Protein AF-A0A8J4CSM4-F1 (afdb_monomer_lite)

pLDDT: mean 90.23, std 8.49, range [54.66, 98.62]

Organism: NCBI:txid1737510

Structure (mmCIF, N/CA/C/O backbone):
data_AF-A0A8J4CSM4-F1
#
_entry.id   AF-A0A8J4CSM4-F1
#
loop_
_atom_site.group_PDB
_atom_site.id
_atom_site.type_symbol
_atom_site.label_atom_id
_atom_site.label_alt_id
_atom_site.label_comp_id
_atom_site.label_asym_id
_atom_site.label_entity_id
_atom_site.label_seq_id
_atom_site.pdbx_PDB_ins_code
_atom_site.Cartn_x
_atom_site.Cartn_y
_atom_site.Cartn_z
_atom_site.occupancy
_atom_site.B_iso_or_equiv
_atom_site.auth_seq_id
_atom_site.auth_comp_id
_atom_site.auth_asym_id
_atom_site.auth_atom_id
_atom_site.pdbx_PDB_model_num
ATOM 1 N N . ASP A 1 1 ? -28.891 -5.278 11.941 1.00 89.62 1 ASP A N 1
ATOM 2 C CA . ASP A 1 1 ? -28.512 -6.683 12.160 1.00 89.62 1 ASP A CA 1
ATOM 3 C C . ASP A 1 1 ? -27.134 -7.049 11.597 1.00 89.62 1 ASP A C 1
ATOM 5 O O . ASP A 1 1 ? -26.357 -7.663 12.308 1.00 89.62 1 ASP A O 1
ATOM 9 N N . TYR A 1 2 ? -26.763 -6.593 10.390 1.00 96.12 2 TYR A N 1
ATOM 10 C CA . TYR A 1 2 ? -25.475 -6.921 9.741 1.00 96.12 2 TYR A CA 1
ATOM 11 C C . TYR A 1 2 ? -24.239 -6.990 10.666 1.00 96.12 2 TYR A C 1
ATOM 13 O O . TYR A 1 2 ? -23.541 -7.994 10.667 1.00 96.12 2 TYR A O 1
ATOM 21 N N . VAL A 1 3 ? -23.983 -5.958 11.486 1.00 97.44 3 VAL A N 1
ATOM 22 C CA . VAL A 1 3 ? -22.805 -5.917 12.381 1.00 97.44 3 VAL A CA 1
ATOM 23 C C . VAL A 1 3 ? -22.790 -7.091 13.368 1.00 97.44 3 VAL A C 1
ATOM 25 O O . VAL A 1 3 ? -21.738 -7.678 13.597 1.00 97.44 3 VAL A O 1
ATOM 28 N N . THR A 1 4 ? -23.946 -7.448 13.929 1.00 98.44 4 THR A N 1
ATOM 29 C CA . THR A 1 4 ? -24.086 -8.560 14.877 1.00 98.44 4 THR A CA 1
ATOM 30 C C . THR A 1 4 ? -23.854 -9.898 14.182 1.00 98.44 4 THR A C 1
ATOM 32 O O . THR A 1 4 ? -23.088 -10.723 14.681 1.00 98.44 4 THR A O 1
ATOM 35 N N . GLN A 1 5 ? -24.469 -10.101 13.013 1.00 98.50 5 GLN A N 1
ATOM 36 C CA . GLN A 1 5 ? -24.301 -11.335 12.242 1.00 98.50 5 GLN A CA 1
ATOM 37 C C . GLN A 1 5 ? -22.853 -11.513 11.770 1.00 98.50 5 GLN A C 1
ATOM 39 O O . GLN A 1 5 ? -22.297 -12.599 11.902 1.00 98.50 5 GLN A O 1
ATOM 44 N N . PHE A 1 6 ? -22.207 -10.443 11.300 1.00 98.00 6 PHE A N 1
ATOM 45 C CA . PHE A 1 6 ? -20.806 -10.492 10.887 1.00 98.00 6 PHE A CA 1
ATOM 46 C C . PHE A 1 6 ? -19.873 -10.790 12.068 1.00 98.00 6 PHE A C 1
ATOM 48 O O . PHE A 1 6 ? -19.045 -11.692 11.975 1.00 98.00 6 PHE A O 1
ATOM 55 N N . ALA A 1 7 ? -20.058 -10.122 13.213 1.00 98.38 7 ALA A N 1
ATOM 56 C CA . ALA A 1 7 ? -19.292 -10.420 14.425 1.00 98.38 7 ALA A CA 1
ATOM 57 C C . ALA A 1 7 ? -19.458 -11.884 14.876 1.00 98.38 7 ALA A C 1
ATOM 59 O O . ALA A 1 7 ? -18.495 -12.488 15.348 1.00 98.38 7 ALA A O 1
ATOM 60 N N . THR A 1 8 ? -20.662 -12.448 14.709 1.00 98.50 8 THR A N 1
ATOM 61 C CA . THR A 1 8 ? -20.986 -13.847 15.039 1.00 98.50 8 THR A CA 1
ATOM 62 C C . THR A 1 8 ? -20.264 -14.803 14.098 1.00 98.50 8 THR A C 1
ATOM 64 O O . THR A 1 8 ? -19.563 -15.699 14.557 1.00 98.50 8 THR A O 1
ATOM 67 N N . ALA A 1 9 ? -20.341 -14.558 12.788 1.00 98.25 9 ALA A N 1
ATOM 68 C CA . ALA A 1 9 ? -19.650 -15.367 11.791 1.00 98.25 9 ALA A CA 1
ATOM 69 C C . ALA A 1 9 ? -18.131 -15.389 12.023 1.00 98.25 9 ALA A C 1
ATOM 71 O O . ALA A 1 9 ? -17.518 -16.454 11.964 1.00 98.25 9 ALA A O 1
ATOM 72 N N . VAL A 1 10 ? -17.519 -14.241 12.345 1.00 98.06 10 VAL A N 1
ATOM 73 C CA . VAL A 1 10 ? -16.080 -14.185 12.653 1.00 98.06 10 VAL A CA 1
ATOM 74 C C . VAL A 1 10 ? -15.763 -14.922 13.956 1.00 98.06 10 VAL A C 1
ATOM 76 O O . VAL A 1 10 ? -14.773 -15.640 14.003 1.00 98.06 10 VAL A O 1
ATOM 79 N N . ARG A 1 11 ? -16.594 -14.815 15.001 1.00 97.38 11 ARG A N 1
ATOM 80 C CA . ARG A 1 11 ? -16.394 -15.558 16.261 1.00 97.38 11 ARG A CA 1
ATOM 81 C C . ARG A 1 11 ? -16.368 -17.063 16.046 1.00 97.38 11 ARG A C 1
ATOM 83 O O . ARG A 1 11 ? -15.498 -17.739 16.585 1.00 97.38 11 ARG A O 1
ATOM 90 N N . ASP A 1 12 ? -17.317 -17.559 15.263 1.00 97.31 12 ASP A N 1
ATOM 91 C CA . ASP A 1 12 ? -17.547 -18.994 15.111 1.00 97.31 12 ASP A CA 1
ATOM 92 C C . ASP A 1 12 ? -16.530 -19.654 14.164 1.00 97.31 12 ASP A C 1
ATOM 94 O O . ASP A 1 12 ? -16.362 -20.871 14.193 1.00 97.31 12 ASP A O 1
ATOM 98 N N . THR A 1 13 ? -15.831 -18.864 13.339 1.00 96.69 13 THR A N 1
ATOM 99 C CA . THR A 1 13 ? -14.900 -19.370 12.312 1.00 96.69 13 THR A CA 1
ATOM 100 C C . THR A 1 13 ? -13.440 -18.978 12.529 1.00 96.69 13 THR A C 1
ATOM 102 O O . THR A 1 13 ? -12.544 -19.660 12.023 1.00 96.69 13 THR A O 1
ATOM 105 N N . LEU A 1 14 ? -13.154 -17.904 13.273 1.00 96.56 14 LEU A N 1
ATOM 106 C CA . LEU A 1 14 ? -11.783 -17.457 13.498 1.00 96.56 14 LEU A CA 1
ATOM 107 C C . LEU A 1 14 ? -11.055 -18.419 14.439 1.00 96.56 14 LEU A C 1
ATOM 109 O O . LEU A 1 14 ? -11.497 -18.677 15.560 1.00 96.56 14 LEU A O 1
ATOM 113 N N . ARG A 1 15 ? -9.872 -18.876 14.014 1.00 93.88 15 ARG A N 1
ATOM 114 C CA . ARG A 1 15 ? -8.990 -19.707 14.842 1.00 93.88 15 ARG A CA 1
ATOM 115 C C . ARG A 1 15 ? -8.800 -19.111 16.246 1.00 93.88 15 ARG A C 1
ATOM 117 O O . ARG A 1 15 ? 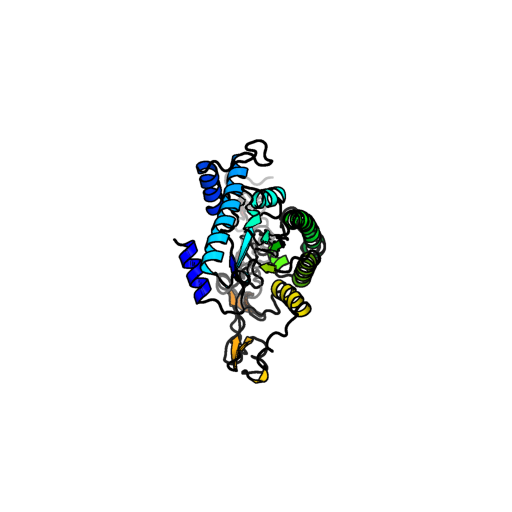-8.611 -17.898 16.355 1.00 93.88 15 ARG A O 1
ATOM 124 N N . PRO A 1 16 ? -8.800 -19.932 17.311 1.00 89.38 16 PRO A N 1
ATOM 125 C CA . PRO A 1 16 ? -8.834 -19.456 18.694 1.00 89.38 16 PRO A CA 1
ATOM 126 C C . PRO A 1 16 ? -7.591 -18.667 19.136 1.00 89.38 16 PRO A C 1
ATOM 128 O O . PRO A 1 16 ? -7.675 -17.894 20.086 1.00 89.38 16 PRO A O 1
ATOM 131 N N . ASP A 1 17 ? -6.464 -18.806 18.438 1.00 87.56 17 ASP A N 1
ATOM 132 C CA . ASP A 1 17 ? -5.206 -18.109 18.724 1.00 87.56 17 ASP A CA 1
ATOM 133 C C . ASP A 1 17 ? -5.103 -16.705 18.097 1.00 87.56 17 ASP A C 1
ATOM 135 O O . ASP A 1 17 ? -4.196 -15.939 18.424 1.00 87.56 17 ASP A O 1
ATOM 139 N N . LEU A 1 18 ? -6.033 -16.333 17.211 1.00 93.44 18 LEU A N 1
ATOM 140 C CA . LEU A 1 18 ? -5.991 -15.059 16.490 1.00 93.44 18 LEU A CA 1
ATOM 141 C C . LEU A 1 18 ? -6.797 -13.959 17.190 1.00 93.44 18 LEU A C 1
ATOM 143 O O . LEU A 1 18 ? -7.810 -14.219 17.840 1.00 93.44 18 LEU A O 1
ATOM 147 N N . ARG A 1 19 ? -6.382 -12.703 17.003 1.00 95.12 19 ARG A N 1
ATOM 148 C CA . ARG A 1 19 ? -7.172 -11.509 17.349 1.00 95.12 19 ARG A CA 1
ATOM 149 C C . ARG A 1 19 ? -7.838 -10.946 16.098 1.00 95.12 19 ARG A C 1
ATOM 151 O O . ARG A 1 19 ? -7.281 -11.061 15.008 1.00 95.12 19 ARG A O 1
ATOM 158 N N . VAL A 1 20 ? -8.985 -10.297 16.263 1.00 96.94 20 VAL A N 1
ATOM 159 C CA . VAL A 1 20 ? -9.675 -9.560 15.201 1.00 96.94 20 VAL A CA 1
ATOM 160 C C . VAL A 1 20 ? -9.507 -8.059 15.412 1.00 96.94 20 VAL A C 1
ATOM 162 O O . VAL A 1 20 ? -9.693 -7.552 16.518 1.00 96.94 20 VAL A O 1
ATOM 165 N N . TYR A 1 21 ? -9.164 -7.354 14.336 1.00 97.06 21 TYR A N 1
ATOM 166 C CA . TYR A 1 21 ? -9.129 -5.897 14.284 1.00 97.06 21 TYR A CA 1
ATOM 167 C C . TYR A 1 21 ? -10.331 -5.420 13.476 1.00 97.06 21 TYR A C 1
ATOM 169 O O . TYR A 1 21 ? -10.528 -5.859 12.345 1.00 97.06 21 TYR A O 1
ATOM 177 N N . VAL A 1 22 ? -11.161 -4.572 14.077 1.00 97.19 22 VAL A N 1
ATOM 178 C CA . VAL A 1 22 ? -12.446 -4.159 13.505 1.00 97.19 22 VAL A CA 1
ATOM 179 C C . VAL A 1 22 ? -12.431 -2.664 13.259 1.00 97.19 22 VAL A C 1
ATOM 181 O O . VAL A 1 22 ? -12.359 -1.873 14.197 1.00 97.19 22 VAL A O 1
ATOM 184 N N . GLU A 1 23 ? -12.563 -2.286 11.998 1.00 94.69 23 GLU A N 1
ATOM 185 C CA . GLU A 1 23 ? -12.737 -0.908 11.563 1.00 94.69 23 GLU A CA 1
ATOM 186 C C . GLU A 1 23 ? -14.157 -0.726 11.013 1.00 94.69 23 GLU A C 1
ATOM 188 O O . GLU A 1 23 ? -14.705 -1.617 10.363 1.00 94.69 23 GLU A O 1
ATOM 193 N N . TYR A 1 24 ? -14.781 0.424 11.284 1.00 94.06 24 TYR A N 1
ATOM 194 C CA . TYR A 1 24 ? -16.124 0.709 10.771 1.00 94.06 24 TYR A CA 1
ATOM 195 C C . TYR A 1 24 ? -16.141 0.901 9.246 1.00 94.06 24 TYR A C 1
ATOM 197 O O . TYR A 1 24 ? -17.059 0.428 8.575 1.00 94.06 24 TYR A O 1
ATOM 205 N N . GLY A 1 25 ? -15.145 1.589 8.693 1.00 90.44 25 GLY A N 1
ATOM 206 C CA . GLY A 1 25 ? -15.022 1.769 7.254 1.00 90.44 25 GLY A CA 1
ATOM 207 C C . GLY A 1 25 ? -13.817 2.612 6.868 1.00 90.44 25 GLY A C 1
ATOM 208 O O . GLY A 1 25 ? -13.332 3.405 7.674 1.00 90.44 25 GLY A O 1
ATOM 209 N N . ASN A 1 26 ? -13.397 2.453 5.612 1.00 87.31 26 ASN A N 1
ATOM 210 C CA . ASN A 1 26 ? -12.240 3.138 5.053 1.00 87.31 26 ASN A CA 1
ATOM 211 C C . ASN A 1 26 ? -12.486 4.646 4.884 1.00 87.31 26 ASN A C 1
ATOM 213 O O . ASN A 1 26 ? -13.540 5.064 4.392 1.00 87.31 26 ASN A O 1
ATOM 217 N N . GLU A 1 27 ? -11.490 5.445 5.262 1.00 89.88 27 GLU A N 1
ATOM 218 C CA . GLU A 1 27 ? -11.375 6.877 4.954 1.00 89.88 27 GLU A CA 1
ATOM 219 C C . GLU A 1 27 ? -12.617 7.743 5.256 1.00 89.88 27 GLU A C 1
ATOM 221 O O . GLU A 1 27 ? -12.921 8.738 4.595 1.00 89.88 27 GLU A O 1
ATOM 226 N N . LEU A 1 28 ? -13.327 7.426 6.343 1.00 95.25 28 LEU A N 1
ATOM 227 C CA . LEU A 1 28 ? -14.500 8.191 6.801 1.00 95.25 28 LEU A CA 1
ATOM 228 C C . LEU A 1 28 ? -14.162 9.607 7.306 1.00 95.25 28 LEU A C 1
ATOM 230 O O . LEU A 1 28 ? -15.053 10.385 7.659 1.00 95.25 28 LEU A O 1
ATOM 234 N N . TRP A 1 29 ? -12.876 9.950 7.363 1.00 91.19 29 TRP A N 1
ATOM 235 C CA . TRP A 1 29 ? -12.366 11.240 7.807 1.00 91.19 29 TRP A CA 1
ATOM 236 C C . TRP A 1 29 ? -12.499 12.352 6.746 1.00 91.19 29 TRP A C 1
ATOM 238 O O . TRP A 1 29 ? -12.381 13.518 7.120 1.00 91.19 29 TRP A O 1
ATOM 248 N N . HIS A 1 30 ? -12.845 12.051 5.483 1.00 92.88 30 HIS A N 1
ATOM 249 C CA . HIS A 1 30 ? -13.175 13.031 4.422 1.00 92.88 30 HIS A CA 1
ATOM 250 C C . HIS A 1 30 ? -14.358 12.579 3.545 1.00 92.88 30 HIS A C 1
ATOM 252 O O . HIS A 1 30 ? -14.843 11.468 3.679 1.00 92.88 30 HIS A O 1
ATOM 258 N N . THR A 1 31 ? -14.849 13.425 2.632 1.00 94.81 31 THR A N 1
ATOM 259 C CA . THR A 1 31 ? -16.007 13.130 1.754 1.00 94.81 31 THR A CA 1
ATOM 260 C C . THR A 1 31 ? -15.654 12.687 0.334 1.00 94.81 31 THR A C 1
ATOM 262 O O . THR A 1 31 ? -16.536 12.637 -0.524 1.00 94.81 31 THR A O 1
ATOM 265 N N . GLY A 1 32 ? -14.392 12.344 0.066 1.00 92.75 32 GLY A N 1
ATOM 266 C CA . GLY A 1 32 ? -13.979 11.845 -1.252 1.00 92.75 32 GLY A CA 1
ATOM 267 C C . GLY A 1 32 ? -14.596 10.483 -1.583 1.00 92.75 32 GLY A C 1
ATOM 268 O O . GLY A 1 32 ? -14.880 10.202 -2.744 1.00 92.75 32 GLY A O 1
ATOM 269 N N . PHE A 1 33 ? -14.904 9.680 -0.559 1.00 91.50 33 PHE A N 1
ATOM 270 C CA . PHE A 1 33 ? -15.527 8.366 -0.708 1.00 91.50 33 PHE A CA 1
ATOM 271 C C . PHE A 1 33 ? -16.999 8.345 -0.261 1.00 91.50 33 PHE A C 1
ATOM 273 O O . PHE A 1 33 ? -17.432 9.168 0.554 1.00 91.50 33 PHE A O 1
ATOM 280 N N . PRO A 1 34 ? -17.810 7.389 -0.767 1.00 94.56 34 PRO A N 1
ATOM 281 C CA . PRO A 1 34 ? -19.201 7.213 -0.342 1.00 94.56 34 PRO A CA 1
ATOM 282 C C . PRO A 1 34 ? -19.375 7.090 1.177 1.00 94.56 34 PRO A C 1
ATOM 284 O O . PRO A 1 34 ? -20.295 7.692 1.729 1.00 94.56 34 PRO A O 1
ATOM 287 N N . GLY A 1 35 ? -18.471 6.376 1.858 1.00 93.56 35 GLY A N 1
ATOM 288 C CA . GLY A 1 35 ? -18.539 6.169 3.305 1.00 93.56 35 GLY A CA 1
ATOM 289 C C . GLY A 1 35 ? -18.484 7.475 4.096 1.00 93.56 35 GLY A C 1
ATOM 290 O O . GLY A 1 35 ? -19.326 7.714 4.959 1.00 93.56 35 GLY A O 1
ATOM 291 N N . GLY A 1 36 ? -17.548 8.366 3.773 1.00 95.81 36 GLY A N 1
ATOM 292 C CA . GLY A 1 36 ? -17.431 9.644 4.469 1.00 95.81 36 GLY A CA 1
ATOM 293 C C . GLY A 1 36 ? -18.563 10.626 4.156 1.00 95.81 36 GLY A C 1
ATOM 294 O O . GLY A 1 36 ? -18.997 11.367 5.041 1.00 95.81 36 GLY A O 1
ATOM 295 N N . ARG A 1 37 ? -19.124 10.584 2.936 1.00 96.50 37 ARG A N 1
ATOM 296 C CA . ARG A 1 37 ? -20.365 11.315 2.599 1.00 96.50 37 ARG A CA 1
ATOM 297 C C . ARG A 1 37 ? -21.542 10.830 3.439 1.00 96.50 37 ARG A C 1
ATOM 299 O O . ARG A 1 37 ? -22.273 11.647 3.994 1.00 96.50 37 ARG A O 1
ATOM 306 N N . TYR A 1 38 ? -21.684 9.514 3.579 1.00 96.88 38 TYR A N 1
ATOM 307 C CA . TYR A 1 38 ? -22.692 8.913 4.447 1.00 96.88 38 TYR A CA 1
ATOM 308 C C . TYR A 1 38 ? -22.481 9.310 5.914 1.00 96.88 38 TYR A C 1
ATOM 310 O O . TYR A 1 38 ? -23.423 9.743 6.572 1.00 96.88 38 TYR A O 1
ATOM 318 N N . ALA A 1 39 ? -21.245 9.240 6.416 1.00 97.62 39 ALA A N 1
ATOM 319 C CA . ALA A 1 39 ? -20.919 9.628 7.785 1.00 97.62 39 ALA A CA 1
ATOM 320 C C . ALA A 1 39 ? -21.278 11.093 8.080 1.00 97.62 39 ALA A C 1
ATOM 322 O O . ALA A 1 39 ? -21.828 11.396 9.135 1.00 97.62 39 ALA A O 1
ATOM 323 N N . GLN A 1 40 ? -21.031 11.994 7.129 1.00 97.50 40 GLN A N 1
ATOM 324 C CA . GLN A 1 40 ? -21.422 13.395 7.250 1.00 97.50 40 GLN A CA 1
ATOM 325 C C . GLN A 1 40 ? -22.942 13.573 7.256 1.00 97.50 40 GLN A C 1
ATOM 327 O O . GLN A 1 40 ? -23.466 14.272 8.120 1.00 97.50 40 GLN A O 1
ATOM 332 N N . ALA A 1 41 ? -23.651 12.925 6.326 1.00 98.00 41 ALA A N 1
ATOM 333 C CA . ALA A 1 41 ? -25.109 12.993 6.259 1.00 98.00 41 ALA A CA 1
ATOM 334 C C . ALA A 1 41 ? -25.754 12.505 7.565 1.00 98.00 41 ALA A C 1
ATOM 336 O O . ALA A 1 41 ? -26.631 13.175 8.109 1.00 98.00 41 ALA A O 1
ATOM 337 N N . MET A 1 42 ? -25.267 11.389 8.111 1.00 98.19 42 MET A N 1
ATOM 338 C CA . MET A 1 42 ? -25.749 10.859 9.385 1.00 98.19 42 MET A CA 1
ATOM 339 C C . MET A 1 42 ? -25.384 11.754 10.567 1.00 98.19 42 MET A C 1
ATOM 341 O O . MET A 1 42 ? -26.227 11.985 11.429 1.00 98.19 42 MET A O 1
ATOM 345 N N . GLY A 1 43 ? -24.165 12.297 10.602 1.00 97.88 43 GLY A N 1
ATOM 346 C CA . GLY A 1 43 ? -23.750 13.237 11.641 1.00 97.88 43 GLY A CA 1
ATOM 347 C C . GLY A 1 43 ? -24.637 14.474 11.708 1.00 97.88 43 GLY A C 1
ATOM 348 O O . GLY A 1 43 ? -25.043 14.874 12.796 1.00 97.88 43 GLY A O 1
ATOM 349 N N . LEU A 1 44 ? -24.991 15.039 10.552 1.00 97.38 44 LEU A N 1
ATOM 350 C CA . LEU A 1 44 ? -25.904 16.178 10.463 1.00 97.38 44 LEU A CA 1
ATOM 351 C C . LEU A 1 44 ? -27.335 15.794 10.860 1.00 97.38 44 LEU A C 1
ATOM 353 O O . LEU A 1 44 ? -27.947 16.487 11.666 1.00 97.38 44 LEU A O 1
ATOM 357 N N . ALA A 1 45 ? -27.850 14.667 10.357 1.00 97.88 45 ALA A N 1
ATOM 358 C CA . ALA A 1 45 ? -29.195 14.185 10.688 1.00 97.88 45 ALA A CA 1
ATOM 359 C C . ALA A 1 45 ? -29.370 13.883 12.187 1.00 97.88 45 ALA A C 1
ATOM 361 O O . ALA A 1 45 ? -30.465 14.010 12.727 1.00 97.88 45 ALA A O 1
ATOM 362 N N . MET A 1 46 ? -28.286 13.494 12.860 1.00 97.12 46 MET A N 1
ATOM 363 C CA . MET A 1 46 ? -28.250 13.202 14.293 1.00 97.12 46 MET A CA 1
ATOM 364 C C . MET A 1 46 ? -27.803 14.402 15.147 1.00 97.12 46 MET A C 1
ATOM 366 O O . MET A 1 46 ? -27.676 14.256 16.361 1.00 97.12 46 MET A O 1
ATOM 370 N N . ASN A 1 47 ? -27.559 15.567 14.535 1.00 95.31 47 ASN A N 1
ATOM 371 C CA . ASN A 1 47 ? -27.084 16.786 15.195 1.00 95.31 47 ASN A CA 1
ATOM 372 C C . ASN A 1 47 ? -25.812 16.576 16.050 1.00 95.31 47 ASN A C 1
ATOM 374 O O . ASN A 1 47 ? -25.713 17.044 17.185 1.00 95.31 47 ASN A O 1
ATOM 378 N N . LEU A 1 48 ? -24.838 15.827 15.523 1.00 95.12 48 LEU A N 1
ATOM 379 C CA . LEU A 1 48 ? -23.627 15.418 16.245 1.00 95.12 48 LEU A CA 1
ATOM 380 C C . LEU A 1 48 ? -22.509 16.468 16.182 1.00 95.12 48 LEU A C 1
ATOM 382 O O . LEU A 1 48 ? -21.400 16.167 15.757 1.00 95.12 48 LEU A O 1
ATOM 386 N N . THR A 1 49 ? -22.778 17.691 16.626 1.00 93.31 49 THR A N 1
ATOM 387 C CA . THR A 1 49 ? -21.767 18.757 16.755 1.00 93.31 49 THR A CA 1
ATOM 388 C C . THR A 1 49 ? -21.595 19.155 18.215 1.00 93.31 49 THR A C 1
ATOM 390 O O . THR A 1 49 ? -22.588 19.365 18.909 1.00 93.31 49 THR A O 1
ATOM 393 N N . GLU A 1 50 ? -20.355 19.293 18.684 1.00 92.12 50 GLU A N 1
ATOM 394 C CA . GLU A 1 50 ? -20.054 19.734 20.056 1.00 92.12 50 GLU A CA 1
ATOM 395 C C . GLU A 1 50 ? -19.662 21.215 20.089 1.00 92.12 50 GLU A C 1
ATOM 397 O O . GLU A 1 50 ? -20.120 21.965 20.949 1.00 92.12 50 GLU A O 1
ATOM 402 N N . GLN A 1 51 ? -18.821 21.649 19.148 1.00 91.38 51 GLN A N 1
ATOM 403 C CA . GLN A 1 51 ? -18.328 23.027 19.042 1.00 91.38 51 GLN A CA 1
ATOM 404 C C . GLN A 1 51 ? -18.917 23.766 17.830 1.00 91.38 51 GLN A C 1
ATOM 406 O O . GLN A 1 51 ? -18.851 24.998 17.770 1.00 91.38 51 GLN A O 1
ATOM 411 N N . GLY A 1 52 ? -19.500 23.038 16.877 1.00 90.69 52 GLY A N 1
ATOM 412 C CA . GLY A 1 52 ? -20.092 23.579 15.661 1.00 90.69 52 GLY A CA 1
ATOM 413 C C . GLY A 1 52 ? -19.057 24.321 14.817 1.00 90.69 52 GLY A C 1
ATOM 414 O O . GLY A 1 52 ? -17.927 23.866 14.640 1.00 90.69 52 GLY A O 1
ATOM 415 N N . ASP A 1 53 ? -19.425 25.506 14.333 1.00 92.19 53 ASP A N 1
ATOM 416 C CA . ASP A 1 53 ? -18.565 26.331 13.472 1.00 92.19 53 ASP A CA 1
ATOM 417 C C . ASP A 1 53 ? -17.307 26.869 14.162 1.00 92.19 53 ASP A C 1
ATOM 419 O O . ASP A 1 53 ? -16.410 27.383 13.499 1.00 92.19 53 ASP A O 1
ATOM 423 N N . LYS A 1 54 ? -17.201 26.722 15.488 1.00 89.25 54 LYS A N 1
ATOM 424 C CA . LYS A 1 54 ? -15.983 27.069 16.232 1.00 89.25 54 LYS A CA 1
ATOM 425 C C . LYS A 1 54 ? -14.896 26.002 16.114 1.00 89.25 54 LYS A C 1
ATOM 427 O O . LYS A 1 54 ? -13.747 26.278 16.451 1.00 89.25 54 LYS A O 1
ATOM 432 N N . TRP A 1 55 ? -15.238 24.788 15.680 1.00 92.88 55 TRP A N 1
ATOM 433 C CA . TRP A 1 55 ? -14.246 23.739 15.477 1.00 92.88 55 TRP A CA 1
ATOM 434 C C . TRP A 1 55 ? -13.417 24.008 14.214 1.00 92.88 55 TRP A C 1
ATOM 436 O O . TRP A 1 55 ? -13.930 24.519 13.224 1.00 92.88 55 TRP A O 1
ATOM 446 N N . TYR A 1 56 ? -12.144 23.602 14.220 1.00 82.56 56 TYR A N 1
ATOM 447 C CA . TYR A 1 56 ? -11.144 23.861 13.168 1.00 82.56 56 TYR A CA 1
ATOM 448 C C . TYR A 1 56 ? -11.574 23.483 11.729 1.00 82.56 56 TYR A C 1
ATOM 450 O O . TYR A 1 56 ? -11.038 24.028 10.771 1.00 82.56 56 TYR A O 1
ATOM 458 N N . GLY A 1 57 ? -12.553 22.590 11.554 1.00 83.88 57 GLY A N 1
ATOM 459 C CA . GLY A 1 57 ? -13.127 22.230 10.250 1.00 83.88 57 GLY A CA 1
ATOM 460 C C . GLY A 1 57 ? -14.594 22.632 10.045 1.00 83.88 57 GLY A C 1
ATOM 461 O O . GLY A 1 57 ? -15.197 22.193 9.069 1.00 83.88 57 GLY A O 1
ATOM 462 N N . GLY A 1 58 ? -15.191 23.420 10.938 1.00 93.81 58 GLY A N 1
ATOM 463 C CA . GLY A 1 58 ? -16.603 23.809 10.890 1.00 93.81 58 GLY A CA 1
ATOM 464 C C . GLY A 1 58 ? -17.581 22.699 11.297 1.00 93.81 58 GLY A C 1
ATOM 465 O O . GLY A 1 58 ? -17.210 21.522 11.408 1.00 93.81 58 GLY A O 1
ATOM 466 N N . ALA A 1 59 ? -18.853 23.068 11.487 1.00 93.88 59 ALA A N 1
ATOM 467 C CA . ALA A 1 59 ? -19.885 22.176 12.025 1.00 93.88 59 ALA A CA 1
ATOM 468 C C . ALA A 1 59 ? -20.064 20.897 11.193 1.00 93.88 59 ALA A C 1
ATOM 470 O O . ALA A 1 59 ? -20.193 19.799 11.727 1.00 93.88 59 ALA A O 1
ATOM 471 N N . THR A 1 60 ? -20.005 21.020 9.869 1.00 95.75 60 THR A N 1
ATOM 472 C CA . THR A 1 60 ? -20.209 19.904 8.943 1.00 95.75 60 THR A CA 1
ATOM 473 C C . THR A 1 60 ? -19.127 18.825 9.049 1.00 95.75 60 THR A C 1
ATOM 475 O O . THR A 1 60 ? -19.436 17.630 9.042 1.00 95.75 60 THR A O 1
ATOM 478 N N . ASN A 1 61 ? -17.854 19.218 9.156 1.00 95.19 61 ASN A N 1
ATOM 479 C CA . ASN A 1 61 ? -16.773 18.248 9.335 1.00 95.19 61 ASN A CA 1
ATOM 480 C C . ASN A 1 61 ? -16.778 17.680 10.758 1.00 95.19 61 ASN A C 1
ATOM 482 O O . ASN A 1 61 ? -16.538 16.484 10.922 1.00 95.19 61 ASN A O 1
ATOM 486 N N . GLU A 1 62 ? -17.097 18.499 11.768 1.00 96.75 62 GLU A N 1
ATOM 487 C CA . GLU A 1 62 ? -17.242 18.015 13.143 1.00 96.75 62 GLU A CA 1
ATOM 488 C C . GLU A 1 62 ? -18.331 16.936 13.230 1.00 96.75 62 GLU A C 1
ATOM 490 O O . GLU A 1 62 ? -18.070 15.855 13.755 1.00 96.75 62 GLU A O 1
ATOM 495 N N . ALA A 1 63 ? -19.495 17.174 12.615 1.00 97.81 63 ALA A N 1
ATOM 496 C CA . ALA A 1 63 ? -20.599 16.221 12.549 1.00 97.81 63 ALA A CA 1
ATOM 497 C C . ALA A 1 63 ? -20.181 14.870 11.958 1.00 97.81 63 ALA A C 1
ATOM 499 O O . ALA A 1 63 ? -20.494 13.818 12.523 1.00 97.81 63 ALA A O 1
ATOM 500 N N . ARG A 1 64 ? -19.424 14.885 10.850 1.00 97.50 64 ARG A N 1
ATOM 501 C CA . ARG A 1 64 ? -18.880 13.667 10.229 1.00 97.50 64 ARG A CA 1
ATOM 502 C C . ARG A 1 64 ? -17.980 12.901 11.196 1.00 97.50 64 ARG A C 1
ATOM 504 O O . ARG A 1 64 ? -18.167 11.701 11.382 1.00 97.50 64 ARG A O 1
ATOM 511 N N . LEU A 1 65 ? -17.001 13.575 11.797 1.00 97.62 65 LEU A N 1
ATOM 512 C CA . LEU A 1 65 ? -16.030 12.927 12.682 1.00 97.62 65 LEU A CA 1
ATOM 513 C C . LEU A 1 65 ? -16.690 12.420 13.969 1.00 97.62 65 LEU A C 1
ATOM 515 O O . LEU A 1 65 ? -16.409 11.300 14.393 1.00 97.62 65 LEU A O 1
ATOM 519 N N . CYS A 1 66 ? -17.616 13.185 14.548 1.00 97.81 66 CYS A N 1
ATOM 520 C CA . CYS A 1 66 ? -18.374 12.749 15.713 1.00 97.81 66 CYS A CA 1
ATOM 521 C C . CYS A 1 66 ? -19.248 11.534 15.411 1.00 97.81 66 CYS A C 1
ATOM 523 O O . CYS A 1 66 ? -19.260 10.589 16.204 1.00 97.81 66 CYS A O 1
ATOM 525 N N . PHE A 1 67 ? -19.928 11.506 14.260 1.00 98.31 67 PHE A N 1
ATOM 526 C CA . PHE A 1 67 ? -20.658 10.316 13.833 1.00 98.31 67 PHE A CA 1
ATOM 527 C C . PHE A 1 67 ? -19.729 9.112 13.697 1.00 98.31 67 PHE A C 1
ATOM 529 O O . PHE A 1 67 ? -20.022 8.059 14.259 1.00 98.31 67 PHE A O 1
ATOM 536 N N . THR A 1 68 ? -18.601 9.260 13.000 1.00 98.12 68 THR A N 1
ATOM 537 C CA . THR A 1 68 ? -17.636 8.171 12.808 1.00 98.12 68 THR A CA 1
ATOM 538 C C . THR A 1 68 ? -17.136 7.629 14.147 1.00 98.12 68 THR A C 1
ATOM 540 O O . THR A 1 68 ? -17.226 6.425 14.382 1.00 98.12 68 THR A O 1
ATOM 543 N N . GLY A 1 69 ? -16.694 8.496 15.063 1.00 98.12 69 GLY A N 1
ATOM 544 C CA . GLY A 1 69 ? -16.229 8.094 16.393 1.00 98.12 69 GLY A CA 1
ATOM 545 C C . GLY A 1 69 ? -17.305 7.366 17.203 1.00 98.12 69 GLY A C 1
ATOM 546 O O . GLY A 1 69 ? -17.092 6.246 17.679 1.00 98.12 69 GLY A O 1
ATOM 547 N N . GLN A 1 70 ? -18.500 7.952 17.312 1.00 98.25 70 GLN A N 1
ATOM 548 C CA . GLN A 1 70 ? -19.606 7.352 18.065 1.00 98.25 70 GLN A CA 1
ATOM 549 C C . GLN A 1 70 ? -20.114 6.052 17.426 1.00 98.25 70 GLN A C 1
ATOM 551 O O . GLN A 1 70 ? -20.479 5.108 18.136 1.00 98.25 70 GLN A O 1
ATOM 556 N N . ARG A 1 71 ? -20.108 5.955 16.093 1.00 97.69 71 ARG A N 1
ATOM 557 C CA . ARG A 1 71 ? -20.509 4.741 15.380 1.00 97.69 71 ARG A CA 1
ATOM 558 C C . ARG A 1 71 ? -19.500 3.616 15.586 1.00 97.69 71 ARG A C 1
ATOM 560 O O . ARG A 1 71 ? -19.930 2.499 15.876 1.00 97.69 71 ARG A O 1
ATOM 567 N N . THR A 1 72 ? -18.202 3.902 15.535 1.00 98.31 72 THR A N 1
ATOM 568 C CA . THR A 1 72 ? -17.146 2.936 15.877 1.00 98.31 72 THR A CA 1
ATOM 569 C C . THR A 1 72 ? -17.271 2.471 17.331 1.00 98.31 72 THR A C 1
ATOM 571 O O . THR A 1 72 ? -17.248 1.270 17.599 1.00 98.31 72 THR A O 1
ATOM 574 N N . ALA A 1 73 ? -17.523 3.385 18.274 1.00 98.44 73 ALA A N 1
ATOM 575 C CA . ALA A 1 73 ? -17.778 3.042 19.676 1.00 98.44 73 ALA A CA 1
ATOM 576 C C . ALA A 1 73 ? -19.013 2.137 19.860 1.00 98.44 73 ALA A C 1
ATOM 578 O O . ALA A 1 73 ? -18.992 1.205 20.664 1.00 98.44 73 ALA A O 1
ATOM 579 N N . ASN A 1 74 ? -20.090 2.377 19.107 1.00 98.06 74 ASN A N 1
ATOM 580 C CA . ASN A 1 74 ? -21.275 1.516 19.106 1.00 98.06 74 ASN A CA 1
ATOM 581 C C . ASN A 1 74 ? -20.968 0.117 18.538 1.00 98.06 74 ASN A C 1
ATOM 583 O O . ASN A 1 74 ? -21.354 -0.891 19.124 1.00 98.06 74 ASN A O 1
ATOM 587 N N . ILE A 1 75 ? -20.218 0.041 17.435 1.00 98.38 75 ILE A N 1
ATOM 588 C CA . ILE A 1 75 ? -19.777 -1.231 16.844 1.00 98.38 75 ILE A CA 1
ATOM 589 C C . ILE A 1 75 ? -18.924 -2.024 17.836 1.00 98.38 75 ILE A C 1
ATOM 591 O O . ILE A 1 75 ? -19.157 -3.219 17.997 1.00 98.38 75 ILE A O 1
ATOM 595 N N . SER A 1 76 ? -18.027 -1.366 18.573 1.00 98.50 76 SER A N 1
ATOM 596 C CA . SER A 1 76 ? -17.256 -2.010 19.642 1.00 98.50 76 SER A CA 1
ATOM 597 C C . SER A 1 76 ? -18.138 -2.681 20.691 1.00 98.50 76 SER A C 1
ATOM 599 O O . SER A 1 76 ? -17.911 -3.839 21.036 1.00 98.50 76 SER A O 1
ATOM 601 N N . LYS A 1 77 ? -19.204 -2.010 21.146 1.00 98.38 77 LYS A N 1
ATOM 602 C CA . LYS A 1 77 ? -20.155 -2.601 22.103 1.00 98.38 77 LYS A CA 1
ATOM 603 C C . LYS A 1 77 ? -20.827 -3.852 21.540 1.00 98.38 77 LYS A C 1
ATOM 605 O O . LYS A 1 77 ? -20.917 -4.852 22.244 1.00 98.38 77 LYS A O 1
ATOM 610 N N . ILE A 1 78 ? -21.266 -3.805 20.280 1.00 98.56 78 ILE A N 1
ATOM 611 C CA . ILE A 1 78 ? -21.912 -4.944 19.609 1.00 98.56 78 ILE A CA 1
ATOM 612 C C . ILE A 1 78 ? -20.940 -6.122 19.505 1.00 98.56 78 ILE A C 1
ATOM 614 O O . ILE A 1 78 ? -21.274 -7.231 19.917 1.00 98.56 78 ILE A O 1
ATOM 618 N N . TRP A 1 79 ? -19.725 -5.886 19.006 1.00 98.50 79 TRP A N 1
ATOM 619 C CA . TRP A 1 79 ? -18.723 -6.939 18.858 1.00 98.50 79 TRP A CA 1
ATOM 620 C C . TRP A 1 79 ? -18.329 -7.551 20.201 1.00 98.50 79 TRP A C 1
ATOM 622 O O . TRP A 1 79 ? -18.321 -8.772 20.330 1.00 98.50 79 TRP A O 1
ATOM 632 N N . LYS A 1 80 ? -18.078 -6.729 21.226 1.00 98.38 80 LYS A N 1
ATOM 633 C CA . LYS A 1 80 ? -17.728 -7.218 22.568 1.00 98.38 80 LYS A CA 1
ATOM 634 C C . LYS A 1 80 ? -18.878 -7.973 23.241 1.00 98.38 80 LYS A C 1
ATOM 636 O O . LYS A 1 80 ? -18.613 -8.881 24.018 1.00 98.38 80 LYS A O 1
ATOM 641 N N . ALA A 1 81 ? -20.135 -7.653 22.926 1.00 98.44 81 ALA A N 1
ATOM 642 C CA . ALA A 1 81 ? -21.285 -8.429 23.392 1.00 98.44 81 ALA A CA 1
ATOM 643 C C . ALA A 1 81 ? -21.369 -9.806 22.711 1.00 98.44 81 ALA A C 1
ATOM 645 O O . ALA A 1 81 ? -21.592 -10.810 23.382 1.00 98.44 81 ALA A O 1
ATOM 646 N N . VAL A 1 82 ? -21.148 -9.874 21.394 1.00 98.50 82 VAL A N 1
ATOM 647 C CA . VAL A 1 82 ? -21.134 -11.144 20.640 1.00 98.50 82 VAL A CA 1
ATOM 648 C C . VAL A 1 82 ? -19.978 -12.052 21.079 1.00 98.50 82 VAL A C 1
ATOM 650 O O . VAL A 1 82 ? -20.136 -13.273 21.131 1.00 98.50 82 VAL A O 1
ATOM 653 N N . TRP A 1 83 ? -18.838 -11.451 21.423 1.00 98.06 83 TRP A N 1
ATOM 654 C CA . TRP A 1 83 ? -17.613 -12.109 21.886 1.00 98.06 83 TRP A CA 1
ATOM 655 C C . TRP A 1 83 ? -17.490 -12.142 23.416 1.00 98.06 83 TRP A C 1
ATOM 657 O O . TRP A 1 83 ? -16.380 -12.129 23.953 1.00 98.06 83 TRP A O 1
ATOM 667 N N . ALA A 1 84 ? -18.610 -12.157 24.142 1.00 97.00 84 ALA A N 1
ATOM 668 C CA . ALA A 1 84 ? -18.584 -12.274 25.596 1.00 97.00 84 ALA A CA 1
ATOM 669 C C . ALA A 1 84 ? -17.753 -13.501 26.029 1.00 97.00 84 ALA A C 1
ATOM 671 O O . ALA A 1 84 ? -17.925 -14.594 25.498 1.00 97.00 84 ALA A O 1
ATOM 672 N N . GLY A 1 85 ? -16.823 -13.298 26.969 1.00 95.31 85 GLY A N 1
ATOM 673 C CA . GLY A 1 85 ? -15.845 -14.309 27.398 1.00 95.31 85 GLY A CA 1
ATOM 674 C C . GLY A 1 85 ? -14.518 -14.311 26.623 1.00 95.31 85 GLY A C 1
ATOM 675 O O . GLY A 1 85 ? -13.565 -14.919 27.095 1.00 95.31 85 GLY A O 1
ATOM 676 N N . HIS A 1 86 ? -14.439 -13.597 25.494 1.00 96.25 86 HIS A N 1
ATOM 677 C CA . HIS A 1 86 ? -13.249 -13.487 24.637 1.00 96.25 86 HIS A CA 1
ATOM 678 C C . HIS A 1 86 ? -13.021 -12.049 24.134 1.00 96.25 86 HIS A C 1
ATOM 680 O O . HIS A 1 86 ? -12.566 -11.817 23.008 1.00 96.25 86 HIS A O 1
ATOM 686 N N . THR A 1 87 ? -13.403 -11.047 24.930 1.00 97.25 87 THR A N 1
ATOM 687 C CA . THR A 1 87 ? -13.374 -9.637 24.512 1.00 97.25 87 THR A CA 1
ATOM 688 C C . THR A 1 87 ? -11.958 -9.105 24.309 1.00 97.25 87 THR A C 1
ATOM 690 O O . THR A 1 87 ? -11.768 -8.178 23.525 1.00 97.25 87 THR A O 1
ATOM 693 N N . GLU A 1 88 ? -10.953 -9.719 24.932 1.00 96.25 88 GLU A N 1
ATOM 694 C CA . GLU A 1 88 ? -9.527 -9.436 24.746 1.00 96.25 88 GLU A CA 1
ATOM 695 C C . GLU A 1 88 ? -9.023 -9.731 23.325 1.00 96.25 88 GLU A C 1
ATOM 697 O O . GLU A 1 88 ? -7.959 -9.249 22.925 1.00 96.25 88 GLU A O 1
ATOM 702 N N . ARG A 1 89 ? -9.779 -10.519 22.550 1.00 97.00 89 ARG A N 1
ATOM 703 C CA . ARG A 1 89 ? -9.463 -10.845 21.154 1.00 97.00 89 ARG A CA 1
ATOM 704 C C . ARG A 1 89 ? -10.044 -9.849 20.156 1.00 97.00 89 ARG A C 1
ATOM 706 O O . ARG A 1 89 ? -9.658 -9.900 18.991 1.00 97.00 89 ARG A O 1
ATOM 713 N N . VAL A 1 90 ? -10.932 -8.952 20.588 1.00 98.25 90 VAL A N 1
ATOM 714 C CA . VAL A 1 90 ? -11.612 -7.975 19.729 1.00 98.25 90 VAL A CA 1
ATOM 715 C C . VAL A 1 90 ? -11.002 -6.596 19.927 1.00 98.25 90 VAL A C 1
ATOM 717 O O . VAL A 1 90 ? -11.206 -5.965 20.963 1.00 98.25 90 VAL A O 1
ATOM 720 N N . ILE A 1 91 ? -10.288 -6.111 18.914 1.00 98.06 91 ILE A N 1
ATOM 721 C CA . ILE A 1 91 ? -9.633 -4.803 18.926 1.00 98.06 91 ILE A CA 1
ATOM 722 C C . ILE A 1 91 ? -10.372 -3.877 17.964 1.00 98.06 91 ILE A C 1
ATOM 724 O O . ILE A 1 91 ? -10.247 -4.013 16.747 1.00 98.06 91 ILE A O 1
ATOM 728 N N . VAL A 1 92 ? -11.155 -2.931 18.481 1.00 98.31 92 VAL A N 1
ATOM 729 C CA . VAL A 1 92 ? -11.877 -1.981 17.622 1.00 98.31 92 VAL A CA 1
ATOM 730 C C . VAL A 1 92 ? -11.051 -0.724 17.389 1.00 98.31 92 VAL A C 1
ATOM 732 O O . VAL A 1 92 ? -10.610 -0.059 18.330 1.00 98.31 92 VAL A O 1
ATOM 735 N N . VAL A 1 93 ? -10.863 -0.396 16.116 1.00 97.56 93 VAL A N 1
ATOM 736 C CA . VAL A 1 93 ? -9.958 0.643 15.631 1.00 97.56 93 VAL A CA 1
ATOM 737 C C . VAL A 1 93 ? -10.768 1.781 15.019 1.00 97.56 93 VAL A C 1
ATOM 739 O O . VAL A 1 93 ? -11.724 1.553 14.276 1.00 97.56 93 VAL A O 1
ATOM 742 N N . VAL A 1 94 ? -10.386 3.021 15.327 1.00 97.56 94 VAL A N 1
ATOM 743 C CA . VAL A 1 94 ? -10.843 4.195 14.575 1.00 97.56 94 VAL A CA 1
ATOM 744 C C . VAL A 1 94 ? -9.702 4.723 13.718 1.00 97.56 94 VAL A C 1
ATOM 746 O O . VAL A 1 94 ? -8.580 4.865 14.202 1.00 97.56 94 VAL A O 1
ATOM 749 N N . SER A 1 95 ? -9.996 5.020 12.457 1.00 94.94 95 SER A N 1
ATOM 750 C CA . SER A 1 95 ? -8.992 5.423 11.475 1.00 94.94 95 SER A CA 1
ATOM 751 C C . SER A 1 95 ? -9.075 6.909 11.162 1.00 94.94 95 SER A C 1
ATOM 753 O O . SER A 1 95 ? -10.154 7.455 10.916 1.00 94.94 95 SER A O 1
ATOM 755 N N . GLY A 1 96 ? -7.920 7.565 11.171 1.00 95.19 96 GLY A N 1
ATOM 756 C CA . GLY A 1 96 ? -7.752 8.980 10.866 1.00 95.19 96 GLY A CA 1
ATOM 757 C C . GLY A 1 96 ? -6.831 9.227 9.675 1.00 95.19 96 GLY A C 1
ATOM 758 O O . GLY A 1 96 ? -6.159 8.330 9.160 1.00 95.19 96 GLY A O 1
ATOM 759 N N . GLN A 1 97 ? -6.779 10.488 9.254 1.00 94.81 97 GLN A N 1
ATOM 760 C CA . GLN A 1 97 ? -5.830 10.954 8.251 1.00 94.81 97 GLN A CA 1
ATOM 761 C C . GLN A 1 97 ? -4.513 11.341 8.921 1.00 94.81 97 GLN A C 1
ATOM 763 O O . GLN A 1 97 ? -4.508 12.138 9.863 1.00 94.81 97 GLN A O 1
ATOM 768 N N . VAL A 1 98 ? -3.384 10.860 8.397 1.00 95.94 98 VAL A N 1
ATOM 769 C CA . VAL A 1 98 ? -2.056 11.198 8.941 1.00 95.94 98 VAL A CA 1
ATOM 770 C C . VAL A 1 98 ? -1.781 12.710 8.941 1.00 95.94 98 VAL A C 1
ATOM 772 O O . VAL A 1 98 ? -1.209 13.228 9.896 1.00 95.94 98 VAL A O 1
ATOM 775 N N . SER A 1 99 ? -2.298 13.455 7.964 1.00 94.94 99 SER A N 1
ATOM 776 C CA . SER A 1 99 ? -2.123 14.910 7.873 1.00 94.94 99 SER A CA 1
ATOM 777 C C . SER A 1 99 ? -2.969 15.727 8.851 1.00 94.94 99 SER A C 1
ATOM 779 O O . SER A 1 99 ? -2.753 16.932 8.976 1.00 94.94 99 SER A O 1
ATOM 781 N N . SER A 1 100 ? -3.911 15.110 9.575 1.00 95.88 100 SER A N 1
ATOM 782 C CA . SER A 1 100 ? -4.826 15.825 10.472 1.00 95.88 100 SER A CA 1
ATOM 783 C C . SER A 1 100 ? -4.952 15.154 11.841 1.00 95.88 100 SER A C 1
ATOM 785 O O . SER A 1 100 ? -5.920 14.454 12.140 1.00 95.88 100 SER A O 1
ATOM 787 N N . ASN A 1 101 ? -3.996 15.427 12.734 1.00 96.81 101 ASN A N 1
ATOM 788 C CA . ASN A 1 101 ? -4.055 14.973 14.130 1.00 96.81 101 ASN A CA 1
ATOM 789 C C . ASN A 1 101 ? -5.237 15.583 14.906 1.00 96.81 101 ASN A C 1
ATOM 791 O O . ASN A 1 101 ? -5.791 14.933 15.789 1.00 96.81 101 ASN A O 1
ATOM 795 N N . ILE A 1 102 ? -5.675 16.793 14.540 1.00 96.25 102 ILE A N 1
ATOM 796 C CA . ILE A 1 102 ? -6.872 17.432 15.113 1.00 96.25 102 ILE A CA 1
ATOM 797 C C . ILE A 1 102 ? -8.135 16.615 14.786 1.00 96.25 102 ILE A C 1
ATOM 799 O O . ILE A 1 102 ? -9.015 16.470 15.635 1.00 96.25 102 ILE A O 1
ATOM 803 N N . SER A 1 103 ? -8.217 16.030 13.585 1.00 96.06 103 SER A N 1
ATOM 804 C CA . SER A 1 103 ? -9.331 15.146 13.220 1.00 96.06 103 SER A CA 1
ATOM 805 C C . SER A 1 103 ? -9.297 13.835 14.009 1.00 96.06 103 SER A C 1
ATOM 807 O O . SER A 1 103 ? -10.341 13.393 14.486 1.00 96.06 103 SER A O 1
ATOM 809 N N . SER A 1 104 ? -8.112 13.248 14.221 1.00 97.25 104 SER A N 1
ATOM 810 C CA . SER A 1 104 ? -7.943 12.067 15.086 1.00 97.25 104 SER A CA 1
ATOM 811 C C . SER A 1 104 ? -8.365 12.324 16.534 1.00 97.25 104 SER A C 1
ATOM 813 O O . SER A 1 104 ? -9.030 11.485 17.140 1.00 97.25 104 SER A O 1
ATOM 815 N N . ASP A 1 105 ? -8.043 13.498 17.082 1.00 97.69 105 ASP A N 1
ATOM 816 C CA . ASP A 1 105 ? -8.498 13.904 18.417 1.00 97.69 105 ASP A CA 1
ATOM 817 C C . ASP A 1 105 ? -10.028 13.997 18.483 1.00 97.69 105 ASP A C 1
ATOM 819 O O . ASP A 1 105 ? -10.659 13.509 19.426 1.00 97.69 105 ASP A O 1
ATOM 823 N N . LYS A 1 106 ? -10.650 14.562 17.440 1.00 97.19 106 LYS A N 1
ATOM 824 C CA . LYS A 1 106 ? -12.107 14.692 17.351 1.00 97.19 106 LYS A CA 1
ATOM 825 C C . LYS A 1 106 ? -12.808 13.330 17.245 1.00 97.19 106 LYS A C 1
ATOM 827 O O . LYS A 1 106 ? -13.789 13.107 17.950 1.00 97.19 106 LYS A O 1
ATOM 832 N N . LEU A 1 107 ? -12.261 12.387 16.471 1.00 97.44 107 LEU A N 1
ATOM 833 C CA . LEU A 1 107 ? -12.756 11.002 16.377 1.00 97.44 107 LEU A CA 1
ATOM 834 C C . LEU A 1 107 ? -12.813 10.290 17.743 1.00 97.44 107 LEU A C 1
ATOM 836 O O . LEU A 1 107 ? -13.708 9.478 17.979 1.00 97.44 107 LEU A O 1
ATOM 840 N N . LEU A 1 108 ? -11.873 10.586 18.645 1.00 98.25 108 LEU A N 1
ATOM 841 C CA . LEU A 1 108 ? -11.774 9.957 19.968 1.00 98.25 108 LEU A CA 1
ATOM 842 C C . LEU A 1 108 ? -12.538 10.710 21.069 1.00 98.25 108 LEU A C 1
ATOM 844 O O . LEU A 1 108 ? -13.034 10.080 22.012 1.00 98.25 108 LEU A O 1
ATOM 848 N N . SER A 1 109 ? -12.625 12.039 20.979 1.00 97.25 109 SER A N 1
ATOM 849 C CA . SER A 1 109 ? -13.287 12.881 21.988 1.00 97.25 109 SER A CA 1
ATOM 850 C C . SER A 1 109 ? -14.807 12.868 21.888 1.00 97.25 109 SER A C 1
ATOM 852 O O . SER A 1 109 ? -15.452 12.770 22.934 1.00 97.25 109 SER A O 1
ATOM 854 N N . CYS A 1 110 ? -15.377 12.927 20.677 1.00 95.81 110 CYS A N 1
ATOM 855 C CA . CYS A 1 110 ? -16.820 13.114 20.510 1.00 95.81 110 CYS A CA 1
ATOM 856 C C . CYS A 1 110 ? -17.629 12.068 21.272 1.00 95.81 110 CYS A C 1
ATOM 858 O O . CYS A 1 110 ? -17.439 10.861 21.083 1.00 95.81 110 CYS A O 1
ATOM 860 N N . GLY A 1 111 ? -18.559 12.518 22.115 1.00 94.94 111 GLY A N 1
ATOM 861 C CA . GLY A 1 111 ? -19.421 11.618 22.889 1.00 94.94 111 GLY A CA 1
ATOM 862 C C . GLY A 1 111 ? -18.651 10.601 23.746 1.00 94.94 111 GLY A C 1
ATOM 863 O O . GLY A 1 111 ? -19.172 9.524 24.038 1.00 94.94 111 GLY A O 1
ATOM 864 N N . ASN A 1 112 ? -17.403 10.907 24.124 1.00 95.88 112 ASN A N 1
ATOM 865 C CA . ASN A 1 112 ? -16.484 10.000 24.818 1.00 95.88 112 ASN A CA 1
ATOM 866 C C . ASN A 1 112 ? -16.255 8.661 24.091 1.00 95.88 112 ASN A C 1
ATOM 868 O O . ASN A 1 112 ? -16.093 7.619 24.738 1.00 95.88 112 ASN A O 1
ATOM 872 N N . ALA A 1 113 ? -16.224 8.672 22.754 1.00 97.81 113 ALA A N 1
ATOM 873 C CA . ALA A 1 113 ? -16.033 7.476 21.932 1.00 97.81 113 ALA A CA 1
ATOM 874 C C . ALA A 1 113 ? -14.786 6.660 22.327 1.00 97.81 113 ALA A C 1
ATOM 876 O O . ALA A 1 113 ? -14.829 5.426 22.353 1.00 97.81 113 ALA A O 1
ATOM 877 N N . SER A 1 114 ? -13.707 7.334 22.737 1.00 98.19 114 SER A N 1
ATOM 878 C CA . SER A 1 114 ? -12.467 6.726 23.247 1.00 98.19 114 SER A CA 1
ATOM 879 C C . SER A 1 114 ? -12.656 5.713 24.384 1.00 98.19 114 SER A C 1
ATOM 881 O O . SER A 1 114 ? -11.822 4.820 24.536 1.00 98.19 114 SER A O 1
ATOM 883 N N . LYS A 1 115 ? -13.747 5.770 25.161 1.00 98.12 115 LYS A N 1
ATOM 884 C CA . LYS A 1 115 ? -14.043 4.762 26.200 1.00 98.12 115 LYS A CA 1
ATOM 885 C C . LYS A 1 115 ? -14.344 3.375 25.632 1.00 98.12 115 LYS A C 1
ATOM 887 O O . LYS A 1 115 ? -14.197 2.385 26.341 1.00 98.12 115 LYS A O 1
ATOM 892 N N . HIS A 1 116 ? -14.778 3.303 24.377 1.00 98.25 116 HIS A N 1
ATOM 893 C CA . HIS A 1 116 ? -15.159 2.052 23.722 1.00 98.25 116 HIS A CA 1
ATOM 894 C C . HIS A 1 116 ? -14.267 1.703 22.526 1.00 98.25 116 HIS A C 1
ATOM 896 O O . HIS A 1 116 ? -14.392 0.608 21.996 1.00 98.25 116 HIS A O 1
ATOM 902 N N . ILE A 1 117 ? -13.369 2.591 22.107 1.00 98.38 117 ILE A N 1
ATOM 903 C CA . ILE A 1 117 ? -12.403 2.336 21.031 1.00 98.38 117 ILE A CA 1
ATOM 904 C C . ILE A 1 117 ? -11.096 1.827 21.642 1.00 98.38 117 ILE A C 1
ATOM 906 O O . ILE A 1 117 ? -10.629 2.372 22.645 1.00 98.38 117 ILE A O 1
ATOM 910 N N . ASP A 1 118 ? -10.499 0.797 21.051 1.00 98.38 118 ASP A N 1
ATOM 911 C CA . ASP A 1 118 ? -9.299 0.144 21.581 1.00 98.38 118 ASP A CA 1
ATOM 912 C C . ASP A 1 118 ? -8.009 0.714 20.983 1.00 98.38 118 ASP A C 1
ATOM 914 O O . ASP A 1 118 ? -6.998 0.744 21.678 1.00 98.38 118 ASP A O 1
ATOM 918 N N . ALA A 1 119 ? -8.037 1.216 19.742 1.00 98.00 119 ALA A N 1
ATOM 919 C CA . ALA A 1 119 ? -6.864 1.780 19.072 1.00 98.00 119 ALA A CA 1
ATOM 920 C C . ALA A 1 119 ? -7.203 2.929 18.107 1.00 98.00 119 ALA A C 1
ATOM 922 O O . ALA A 1 119 ? -8.307 2.998 17.560 1.00 98.00 119 ALA A O 1
ATOM 923 N N . LEU A 1 120 ? -6.220 3.801 17.872 1.00 98.06 120 LEU A N 1
ATOM 924 C CA . LEU A 1 120 ? -6.218 4.771 16.774 1.00 98.06 120 LEU A CA 1
ATOM 925 C C . LEU A 1 120 ? -5.343 4.221 15.645 1.00 98.06 120 LEU A C 1
ATOM 927 O O . LEU A 1 120 ? -4.270 3.686 15.916 1.00 98.06 120 LEU A O 1
ATOM 931 N N . ALA A 1 121 ? -5.756 4.384 14.393 1.00 97.50 121 ALA A N 1
ATOM 932 C CA . ALA A 1 121 ? -4.924 4.062 13.242 1.00 97.50 121 ALA A CA 1
ATOM 933 C C . ALA A 1 121 ? -4.840 5.222 12.243 1.00 97.50 121 ALA A C 1
ATOM 935 O O . ALA A 1 121 ? -5.751 6.043 12.143 1.00 97.50 121 ALA A O 1
ATOM 936 N N . ILE A 1 122 ? -3.733 5.289 11.508 1.00 97.38 122 ILE A N 1
ATOM 937 C CA . ILE A 1 122 ? -3.470 6.276 10.448 1.00 97.38 122 ILE A CA 1
ATOM 938 C C . ILE A 1 122 ? -2.954 5.587 9.175 1.00 97.38 122 ILE A C 1
ATOM 940 O O . ILE A 1 122 ? -2.592 4.415 9.219 1.00 97.38 122 ILE A O 1
ATOM 944 N N . ALA A 1 123 ? -2.891 6.326 8.065 1.00 95.88 123 ALA A N 1
ATOM 945 C CA . ALA A 1 123 ? -2.311 5.868 6.799 1.00 95.88 123 ALA A CA 1
ATOM 946 C C . ALA A 1 123 ? -1.050 6.680 6.422 1.00 95.88 123 ALA A C 1
ATOM 948 O O . ALA A 1 123 ? -1.152 7.654 5.668 1.00 95.88 123 ALA A O 1
ATOM 949 N N . PRO A 1 124 ? 0.137 6.386 6.994 1.00 96.69 124 PRO A N 1
ATOM 950 C CA . PRO A 1 124 ? 1.342 7.189 6.788 1.00 96.69 124 PRO A CA 1
ATOM 951 C C . PRO A 1 124 ? 2.079 6.852 5.483 1.00 96.69 124 PRO A C 1
ATOM 953 O O . PRO A 1 124 ? 3.202 6.360 5.520 1.00 96.69 124 PRO A O 1
ATOM 956 N N . TYR A 1 125 ? 1.488 7.130 4.323 1.00 96.00 125 TYR A N 1
ATOM 957 C CA . TYR A 1 125 ? 2.181 6.940 3.044 1.00 96.00 125 TYR A CA 1
ATOM 958 C C . TYR A 1 125 ? 3.366 7.902 2.861 1.00 96.00 125 TYR A C 1
ATOM 960 O O . TYR A 1 125 ? 3.261 9.093 3.155 1.00 96.00 125 TYR A O 1
ATOM 968 N N . PHE A 1 126 ? 4.470 7.396 2.308 1.00 95.56 126 PHE A N 1
ATOM 969 C CA . PHE A 1 126 ? 5.562 8.214 1.760 1.00 95.56 126 PHE A CA 1
ATOM 970 C C . PHE A 1 126 ? 5.558 8.149 0.224 1.00 95.56 126 PHE A C 1
ATOM 972 O O . PHE A 1 126 ? 4.776 7.406 -0.365 1.00 95.56 126 PHE A O 1
ATOM 979 N N . GLY A 1 127 ? 6.423 8.900 -0.459 1.00 91.50 127 GLY A N 1
ATOM 980 C CA . GLY A 1 127 ? 6.521 8.821 -1.919 1.00 91.50 127 GLY A CA 1
ATOM 981 C C . GLY A 1 127 ? 5.461 9.660 -2.630 1.00 91.50 127 GLY A C 1
ATOM 982 O O . GLY A 1 127 ? 4.755 9.181 -3.508 1.00 91.50 127 GLY A O 1
ATOM 983 N N . SER A 1 128 ? 5.329 10.932 -2.265 1.00 89.50 128 SER A N 1
ATOM 984 C CA . SER A 1 128 ? 4.590 11.883 -3.098 1.00 89.50 128 SER A CA 1
ATOM 985 C C . SER A 1 128 ? 5.449 12.214 -4.317 1.00 89.50 128 SER A C 1
ATOM 987 O O . SER A 1 128 ? 6.468 12.882 -4.164 1.00 89.50 128 SER A O 1
ATOM 989 N N . TYR A 1 129 ? 5.071 11.746 -5.507 1.00 90.06 129 TYR A N 1
ATOM 990 C CA . TYR A 1 129 ? 5.765 12.048 -6.764 1.00 90.06 129 TYR A CA 1
ATOM 991 C C . TYR A 1 129 ? 5.179 13.292 -7.448 1.00 90.06 129 TYR A C 1
ATOM 993 O O . TYR A 1 129 ? 3.964 13.501 -7.445 1.00 90.06 129 TYR A O 1
ATOM 1001 N N . ASN A 1 130 ? 6.034 14.120 -8.046 1.00 89.44 130 ASN A N 1
ATOM 1002 C CA . ASN A 1 130 ? 5.637 15.254 -8.873 1.00 89.44 130 ASN A CA 1
ATOM 1003 C C . ASN A 1 130 ? 6.593 15.397 -10.064 1.00 89.44 130 ASN A C 1
ATOM 1005 O O . ASN A 1 130 ? 7.758 15.719 -9.868 1.00 89.44 130 ASN A O 1
ATOM 1009 N N . ALA A 1 131 ? 6.096 15.240 -11.293 1.00 87.38 131 ALA A N 1
ATOM 1010 C CA . ALA A 1 131 ? 6.930 15.228 -12.501 1.00 87.38 131 ALA A CA 1
ATOM 1011 C C . ALA A 1 131 ? 7.708 16.533 -12.768 1.00 87.38 131 ALA A C 1
ATOM 1013 O O . ALA A 1 131 ? 8.743 16.507 -13.426 1.00 87.38 131 ALA A O 1
ATOM 1014 N N . THR A 1 132 ? 7.243 17.680 -12.259 1.00 88.50 132 THR A N 1
ATOM 1015 C CA . THR A 1 132 ? 7.958 18.961 -12.394 1.00 88.50 132 THR A CA 1
ATOM 1016 C C . THR A 1 132 ? 9.109 19.078 -11.394 1.00 88.50 132 THR A C 1
ATOM 1018 O O . THR A 1 132 ? 10.128 19.693 -11.699 1.00 88.50 132 THR A O 1
ATOM 1021 N N . ARG A 1 133 ? 8.958 18.493 -10.199 1.00 90.06 133 ARG A N 1
ATOM 1022 C CA . ARG A 1 133 ? 9.972 18.509 -9.133 1.00 90.06 133 ARG A CA 1
ATOM 1023 C C . ARG A 1 133 ? 10.969 17.353 -9.262 1.00 90.06 133 ARG A C 1
ATOM 1025 O O . ARG A 1 133 ? 12.167 17.550 -9.093 1.00 90.06 133 ARG A O 1
ATOM 1032 N N . ASP A 1 134 ? 10.469 16.155 -9.536 1.00 91.69 134 ASP A N 1
ATOM 1033 C CA . ASP A 1 134 ? 11.197 14.891 -9.460 1.00 91.69 134 ASP A CA 1
ATOM 1034 C C . ASP A 1 134 ? 11.616 14.448 -10.864 1.00 91.69 134 ASP A C 1
ATOM 1036 O O . ASP A 1 134 ? 10.992 13.588 -11.484 1.00 91.69 134 ASP A O 1
ATOM 1040 N N . THR A 1 135 ? 12.673 15.075 -11.379 1.00 92.06 135 THR A N 1
ATOM 1041 C CA . THR A 1 135 ? 13.151 14.894 -12.762 1.00 92.06 135 THR A CA 1
ATOM 1042 C C . THR A 1 135 ? 14.377 13.986 -12.881 1.00 92.06 135 THR A C 1
ATOM 1044 O O . THR A 1 135 ? 14.820 13.682 -13.986 1.00 92.06 135 THR A O 1
ATOM 1047 N N . ASN A 1 136 ? 14.942 13.534 -11.758 1.00 94.62 136 ASN A N 1
ATOM 1048 C CA . ASN A 1 136 ? 16.137 12.694 -11.719 1.00 94.62 136 ASN A CA 1
ATOM 1049 C C . ASN A 1 136 ? 15.950 11.538 -10.730 1.00 94.62 136 ASN A C 1
ATOM 1051 O O . ASN A 1 136 ? 15.754 11.775 -9.536 1.00 94.62 136 ASN A O 1
ATOM 1055 N N . LEU A 1 137 ? 16.048 10.299 -11.223 1.00 94.19 137 LEU A N 1
ATOM 1056 C CA . LEU A 1 137 ? 15.822 9.091 -10.425 1.00 94.19 137 LEU A CA 1
ATOM 1057 C C . LEU A 1 137 ? 16.764 9.008 -9.221 1.00 94.19 137 LEU A C 1
ATOM 1059 O O . LEU A 1 137 ? 16.313 8.765 -8.109 1.00 94.19 137 LEU A O 1
ATOM 1063 N N . THR A 1 138 ? 18.057 9.269 -9.416 1.00 95.38 138 THR A N 1
ATOM 1064 C CA . THR A 1 138 ? 19.061 9.177 -8.350 1.00 95.38 138 THR A CA 1
ATOM 1065 C C . THR A 1 138 ? 18.788 10.174 -7.227 1.00 95.38 138 THR A C 1
ATOM 1067 O O . THR A 1 138 ? 18.860 9.808 -6.055 1.00 95.38 138 THR A O 1
ATOM 1070 N N . ILE A 1 139 ? 18.439 11.423 -7.560 1.00 95.88 139 ILE A N 1
ATOM 1071 C CA . ILE A 1 139 ? 18.063 12.439 -6.561 1.00 95.88 139 ILE A CA 1
ATOM 1072 C C . ILE A 1 139 ? 16.770 12.026 -5.855 1.00 95.88 139 ILE A C 1
ATOM 1074 O O . ILE A 1 139 ? 16.675 12.105 -4.629 1.00 95.88 139 ILE A O 1
ATOM 1078 N N . PHE A 1 140 ? 15.785 11.550 -6.617 1.00 95.88 140 PHE A N 1
ATOM 1079 C CA . PHE A 1 140 ? 14.510 11.129 -6.060 1.00 95.88 140 PHE A CA 1
ATOM 1080 C C . PHE A 1 140 ? 14.681 9.975 -5.058 1.00 95.88 140 PHE A C 1
ATOM 1082 O O . PHE A 1 140 ? 14.187 10.061 -3.934 1.00 95.88 140 PHE A O 1
ATOM 1089 N N . MET A 1 141 ? 15.461 8.956 -5.421 1.00 96.75 141 MET A N 1
ATOM 1090 C CA . MET A 1 141 ? 15.745 7.786 -4.589 1.00 96.75 141 MET A CA 1
ATOM 1091 C C . MET A 1 141 ? 16.593 8.118 -3.360 1.00 96.75 141 MET A C 1
ATOM 1093 O O . MET A 1 141 ? 16.242 7.721 -2.252 1.00 96.75 141 MET A O 1
ATOM 1097 N N . ASN A 1 142 ? 17.690 8.860 -3.531 1.00 95.94 142 ASN A N 1
ATOM 1098 C CA . ASN A 1 142 ? 18.694 9.027 -2.474 1.00 95.94 142 ASN A CA 1
ATOM 1099 C C . ASN A 1 142 ? 18.482 10.274 -1.609 1.00 95.94 142 ASN A C 1
ATOM 1101 O O . ASN A 1 142 ? 19.125 10.416 -0.571 1.00 95.94 142 ASN A O 1
ATOM 1105 N N . THR A 1 143 ? 17.622 11.204 -2.024 1.00 95.69 143 THR A N 1
ATOM 1106 C CA . THR A 1 143 ? 17.396 12.465 -1.303 1.00 95.69 143 THR A CA 1
ATOM 1107 C C . THR A 1 143 ? 15.917 12.717 -1.061 1.00 95.69 143 THR A C 1
ATOM 1109 O O . THR A 1 143 ? 15.515 12.879 0.092 1.00 95.69 143 THR A O 1
ATOM 1112 N N . THR A 1 144 ? 15.088 12.706 -2.107 1.00 96.50 144 THR A N 1
ATOM 1113 C CA . THR A 1 144 ? 13.671 13.075 -1.970 1.00 96.50 144 THR A CA 1
ATOM 1114 C C . THR A 1 144 ? 12.887 12.063 -1.135 1.00 96.50 144 THR A C 1
ATOM 1116 O O . THR A 1 144 ? 12.204 12.466 -0.195 1.00 96.50 144 THR A O 1
ATOM 1119 N N . LEU A 1 145 ? 12.984 10.759 -1.420 1.00 97.19 145 LEU A N 1
ATOM 1120 C CA . LEU A 1 145 ? 12.255 9.732 -0.665 1.00 97.19 145 LEU A CA 1
ATOM 1121 C C . LEU A 1 145 ? 12.667 9.674 0.821 1.00 97.19 145 LEU A C 1
ATOM 1123 O O . LEU A 1 145 ? 11.767 9.703 1.663 1.00 97.19 145 LEU A O 1
ATOM 1127 N N . PRO A 1 146 ? 13.967 9.671 1.190 1.00 97.31 146 PRO A N 1
ATOM 1128 C CA . PRO A 1 146 ? 14.374 9.764 2.593 1.00 97.31 146 PRO A CA 1
ATOM 1129 C C . PRO A 1 146 ? 13.851 11.017 3.306 1.00 97.31 146 PRO A C 1
ATOM 1131 O O . PRO A 1 146 ? 13.382 10.927 4.440 1.00 97.31 146 PRO A O 1
ATOM 1134 N N . ALA A 1 147 ? 13.877 12.181 2.646 1.00 97.19 147 ALA A N 1
ATOM 1135 C CA . ALA A 1 147 ? 13.325 13.411 3.215 1.00 97.19 147 ALA A CA 1
ATOM 1136 C C . ALA A 1 147 ? 11.809 13.300 3.448 1.00 97.19 147 ALA A C 1
ATOM 1138 O O . ALA A 1 147 ? 11.327 13.642 4.525 1.00 97.19 147 ALA A O 1
ATOM 1139 N N . GLN A 1 148 ? 11.068 12.726 2.497 1.00 96.38 148 GLN A N 1
ATOM 1140 C CA . GLN A 1 148 ? 9.630 12.492 2.653 1.00 96.38 148 GLN A CA 1
ATOM 1141 C C . GLN A 1 148 ? 9.302 11.500 3.775 1.00 96.38 148 GLN A C 1
ATOM 1143 O O . GLN A 1 148 ? 8.275 11.657 4.436 1.00 96.38 148 GLN A O 1
ATOM 1148 N N . ILE A 1 149 ? 10.157 10.499 4.020 1.00 98.12 149 ILE A N 1
ATOM 1149 C CA . ILE A 1 149 ? 10.023 9.618 5.189 1.00 98.12 149 ILE A CA 1
ATOM 1150 C C . ILE A 1 149 ? 10.157 10.434 6.482 1.00 98.12 149 ILE A C 1
ATOM 1152 O O . ILE A 1 149 ? 9.354 10.268 7.397 1.00 98.12 149 ILE A O 1
ATOM 1156 N N . ASN A 1 150 ? 11.110 11.362 6.565 1.00 97.81 150 ASN A N 1
ATOM 1157 C CA . ASN A 1 150 ? 11.220 12.232 7.739 1.00 97.81 150 ASN A CA 1
ATOM 1158 C C . ASN A 1 150 ? 9.962 13.099 7.918 1.00 97.81 150 ASN A C 1
ATOM 1160 O O . ASN A 1 150 ? 9.406 13.152 9.016 1.00 97.81 150 ASN A O 1
ATOM 1164 N N . ASP A 1 151 ? 9.455 13.698 6.837 1.00 96.88 151 ASP A N 1
ATOM 1165 C CA . ASP A 1 151 ? 8.259 14.548 6.870 1.00 96.88 151 ASP A CA 1
ATOM 1166 C C . ASP A 1 151 ? 7.002 13.787 7.319 1.00 96.88 151 ASP A C 1
ATOM 1168 O O . ASP A 1 151 ? 6.208 14.297 8.122 1.00 96.88 151 ASP A O 1
ATOM 1172 N N . ILE A 1 152 ? 6.797 12.558 6.827 1.00 97.75 152 ILE A N 1
ATOM 1173 C CA . ILE A 1 152 ? 5.655 11.742 7.256 1.00 97.75 152 ILE A CA 1
ATOM 1174 C C . ILE A 1 152 ? 5.811 11.312 8.716 1.00 97.75 152 ILE A C 1
ATOM 1176 O O . ILE A 1 152 ? 4.830 11.319 9.461 1.00 97.75 152 ILE A O 1
ATOM 1180 N N . MET A 1 153 ? 7.032 11.022 9.172 1.00 98.12 153 MET A N 1
ATOM 1181 C CA . MET A 1 153 ? 7.281 10.648 10.563 1.00 98.12 153 MET A CA 1
ATOM 1182 C C . MET A 1 153 ? 7.042 11.802 11.541 1.00 98.12 153 MET A C 1
ATOM 1184 O O . MET A 1 153 ? 6.565 11.562 12.653 1.00 98.12 153 MET A O 1
ATOM 1188 N N . GLU A 1 154 ? 7.265 13.054 11.140 1.00 98.12 154 GLU A N 1
ATOM 1189 C CA . GLU A 1 154 ? 6.859 14.214 11.944 1.00 98.12 154 GLU A CA 1
ATOM 1190 C C . GLU A 1 154 ? 5.338 14.304 12.109 1.00 98.12 154 GLU A C 1
ATOM 1192 O O . GLU A 1 154 ? 4.841 14.653 13.184 1.00 98.12 154 GLU A O 1
ATOM 1197 N N . GLN A 1 155 ? 4.568 13.933 11.085 1.00 98.12 155 GLN A N 1
ATOM 1198 C CA . GLN A 1 155 ? 3.111 13.845 11.201 1.00 98.12 155 GLN A CA 1
ATOM 1199 C C . GLN A 1 155 ? 2.698 12.673 12.096 1.00 98.12 155 GLN A C 1
ATOM 1201 O O . GLN A 1 155 ? 1.874 12.854 12.993 1.00 98.12 155 GLN A O 1
ATOM 1206 N N . VAL A 1 156 ? 3.318 11.500 11.930 1.00 98.62 156 VAL A N 1
ATOM 1207 C CA . VAL A 1 156 ? 3.092 10.318 12.780 1.00 98.62 156 VAL A CA 1
ATOM 1208 C C . VAL A 1 156 ? 3.299 10.654 14.260 1.00 98.62 156 VAL A C 1
ATOM 1210 O O . VAL A 1 156 ? 2.427 10.357 15.079 1.00 98.62 156 VAL A O 1
ATOM 1213 N N . LYS A 1 157 ? 4.388 11.347 14.617 1.00 98.44 157 LYS A N 1
ATOM 1214 C CA . LYS A 1 157 ? 4.675 11.764 16.005 1.00 98.44 157 LYS A CA 1
ATOM 1215 C C . LYS A 1 157 ? 3.555 12.616 16.612 1.00 98.44 157 LYS A C 1
ATOM 1217 O O . LYS A 1 157 ? 3.256 12.478 17.797 1.00 98.44 157 LYS A O 1
ATOM 1222 N N . ARG A 1 158 ? 2.867 13.445 15.818 1.00 98.38 158 ARG A N 1
ATOM 1223 C CA . ARG A 1 158 ? 1.701 14.218 16.297 1.00 98.38 158 ARG A CA 1
ATOM 1224 C C . ARG A 1 158 ? 0.527 13.310 16.661 1.00 98.38 158 ARG A C 1
ATOM 1226 O O . ARG A 1 158 ? -0.167 13.583 17.637 1.00 98.38 158 ARG A O 1
ATOM 1233 N N . HIS A 1 159 ? 0.312 12.221 15.923 1.00 98.50 159 HIS A N 1
ATOM 1234 C CA . HIS A 1 159 ? -0.715 11.228 16.262 1.00 98.50 159 HIS A CA 1
ATOM 1235 C C . HIS A 1 159 ? -0.313 10.347 17.441 1.00 98.50 159 HIS A C 1
ATOM 1237 O O . HIS A 1 159 ? -1.196 9.946 18.192 1.00 98.50 159 HIS A O 1
ATOM 1243 N N . VAL A 1 160 ? 0.983 10.104 17.669 1.00 98.38 160 VAL A N 1
ATOM 1244 C CA . VAL A 1 160 ? 1.460 9.431 18.894 1.00 98.38 160 VAL A CA 1
ATOM 1245 C C . VAL A 1 160 ? 1.030 10.222 20.132 1.00 98.38 160 VAL A C 1
ATOM 1247 O O . VAL A 1 160 ? 0.503 9.640 21.078 1.00 98.38 160 VAL A O 1
ATOM 1250 N N . VAL A 1 161 ? 1.160 11.553 20.102 1.00 98.38 161 VAL A N 1
ATOM 1251 C CA . VAL A 1 161 ? 0.692 12.434 21.189 1.00 98.38 161 VAL A CA 1
ATOM 1252 C C . VAL A 1 161 ? -0.826 12.338 21.379 1.00 98.38 161 VAL A C 1
ATOM 1254 O O . VAL A 1 161 ? -1.297 12.228 22.512 1.00 98.38 161 VAL A O 1
ATOM 1257 N N . VAL A 1 162 ? -1.602 12.332 20.289 1.00 98.38 162 VAL A N 1
ATOM 1258 C CA . VAL A 1 162 ? -3.067 12.169 20.358 1.00 98.38 162 VAL A CA 1
ATOM 1259 C C . VAL A 1 162 ? -3.442 10.803 20.933 1.00 98.38 162 VAL A C 1
ATOM 1261 O O . VAL A 1 162 ? -4.261 10.730 21.842 1.00 98.38 162 VAL A O 1
ATOM 1264 N N . ALA A 1 163 ? -2.835 9.715 20.462 1.00 98.19 163 ALA A N 1
ATOM 1265 C CA . ALA A 1 163 ? -3.114 8.372 20.960 1.00 98.19 163 ALA A CA 1
ATOM 1266 C C . ALA A 1 163 ? -2.782 8.252 22.461 1.00 98.19 163 ALA A C 1
ATOM 1268 O O . ALA A 1 163 ? -3.603 7.760 23.241 1.00 98.19 163 ALA A O 1
ATOM 1269 N N . ALA A 1 164 ? -1.640 8.806 22.888 1.00 98.19 164 ALA A N 1
ATOM 1270 C CA . ALA A 1 164 ? -1.219 8.842 24.288 1.00 98.19 164 ALA A CA 1
ATOM 1271 C C . ALA A 1 164 ? -2.189 9.631 25.184 1.00 98.19 164 ALA A C 1
ATOM 1273 O O . ALA A 1 164 ? -2.501 9.167 26.282 1.00 98.19 164 ALA A O 1
ATOM 1274 N N . LYS A 1 165 ? -2.744 10.759 24.707 1.00 98.44 165 LYS A N 1
ATOM 1275 C CA . LYS A 1 165 ? -3.781 11.536 25.422 1.00 98.44 165 LYS A CA 1
ATOM 1276 C C . LYS A 1 165 ? -4.983 10.675 25.833 1.00 98.44 165 LYS A C 1
ATOM 1278 O O . LYS A 1 165 ? -5.577 10.925 26.879 1.00 98.44 165 LYS A O 1
ATOM 1283 N N . TYR A 1 166 ? -5.332 9.662 25.038 1.00 98.31 166 TYR A N 1
ATOM 1284 C CA . TYR A 1 166 ? -6.452 8.749 25.303 1.00 98.31 166 TYR A CA 1
ATOM 1285 C C . TYR A 1 166 ? -6.020 7.363 25.809 1.00 98.31 166 TYR A C 1
ATOM 1287 O O . TYR A 1 166 ? -6.869 6.477 25.936 1.00 98.31 166 TYR A O 1
ATOM 1295 N N . GLY A 1 167 ? -4.727 7.149 26.076 1.00 97.62 167 GLY A N 1
ATOM 1296 C CA . GLY A 1 167 ? -4.190 5.846 26.478 1.00 97.62 167 GLY A CA 1
ATOM 1297 C C . GLY A 1 167 ? -4.406 4.752 25.427 1.00 97.62 167 GLY A C 1
ATOM 1298 O O . GLY A 1 167 ? -4.724 3.617 25.782 1.00 97.62 167 GLY A O 1
ATOM 1299 N N . LYS A 1 168 ? -4.310 5.094 24.137 1.00 97.31 168 LYS A N 1
ATOM 1300 C CA . LYS A 1 168 ? -4.519 4.170 23.012 1.00 97.31 168 LYS A CA 1
ATOM 1301 C C . LYS A 1 168 ? -3.203 3.864 22.296 1.00 97.31 168 LYS A C 1
ATOM 1303 O O . LYS A 1 168 ? -2.368 4.760 22.175 1.00 97.31 168 LYS A O 1
ATOM 1308 N N . PRO A 1 169 ? -3.011 2.638 21.782 1.00 97.81 169 PRO A N 1
ATOM 1309 C CA . PRO A 1 169 ? -1.962 2.372 20.813 1.00 97.81 169 PRO A CA 1
ATOM 1310 C C . PRO A 1 169 ? -2.276 3.073 19.485 1.00 97.81 169 PRO A C 1
ATOM 1312 O O . PRO A 1 169 ? -3.445 3.241 19.116 1.00 97.81 169 PRO A O 1
ATOM 1315 N N . LEU A 1 170 ? -1.214 3.443 18.769 1.00 98.31 170 LEU A N 1
ATOM 1316 C CA . LEU A 1 170 ? -1.279 3.924 17.394 1.00 98.31 170 LEU A CA 1
ATOM 1317 C C . LEU A 1 170 ? -0.885 2.790 16.442 1.00 98.31 170 LEU A C 1
ATOM 1319 O O . LEU A 1 170 ? 0.140 2.137 16.638 1.00 98.31 170 LEU A O 1
ATOM 1323 N N . LEU A 1 171 ? -1.705 2.558 15.423 1.00 97.81 171 LEU A N 1
ATOM 1324 C CA . LEU A 1 171 ? -1.497 1.549 14.384 1.00 97.81 171 LEU A CA 1
ATOM 1325 C C . LEU A 1 171 ? -1.406 2.227 13.008 1.00 97.81 171 LEU A C 1
ATOM 1327 O O . LEU A 1 171 ? -1.767 3.399 12.857 1.00 97.81 171 LEU A O 1
ATOM 1331 N N . ALA A 1 172 ? -0.989 1.477 11.993 1.00 96.94 172 ALA A N 1
ATOM 1332 C CA . ALA A 1 172 ? -1.142 1.879 10.599 1.00 96.94 172 ALA A CA 1
ATOM 1333 C C . ALA A 1 172 ? -2.120 0.931 9.891 1.00 96.94 172 ALA A C 1
ATOM 1335 O O . ALA A 1 172 ? -1.815 -0.254 9.741 1.00 96.94 172 ALA A O 1
ATOM 1336 N N . TYR A 1 173 ? -3.299 1.438 9.504 1.00 94.94 173 TYR A N 1
ATOM 1337 C CA . TYR A 1 173 ? -4.290 0.649 8.748 1.00 94.94 173 TYR A CA 1
ATOM 1338 C C . TYR A 1 173 ? -3.933 0.556 7.263 1.00 94.94 173 TYR A C 1
ATOM 1340 O O . TYR A 1 173 ? -4.388 -0.356 6.584 1.00 94.94 173 TYR A O 1
ATOM 1348 N N . GLU A 1 174 ? -3.066 1.455 6.796 1.00 94.19 174 GLU A N 1
ATOM 1349 C CA . GLU A 1 174 ? -2.419 1.420 5.492 1.00 94.19 174 GLU A CA 1
ATOM 1350 C C . GLU A 1 174 ? -1.021 2.023 5.613 1.00 94.19 174 GLU A C 1
ATOM 1352 O O . GLU A 1 174 ? -0.800 2.937 6.403 1.00 94.19 174 GLU A O 1
ATOM 1357 N N . ALA A 1 175 ? -0.059 1.527 4.848 1.00 95.50 175 ALA A N 1
ATOM 1358 C CA . ALA A 1 175 ? 1.312 2.011 4.881 1.00 95.50 175 ALA A CA 1
ATOM 1359 C C . ALA A 1 175 ? 2.078 1.589 3.629 1.00 95.50 175 ALA A C 1
ATOM 1361 O O . ALA A 1 175 ? 1.657 0.709 2.870 1.00 95.50 175 ALA A O 1
ATOM 1362 N N . GLY A 1 176 ? 3.249 2.200 3.464 1.00 95.75 176 GLY A N 1
ATOM 1363 C CA . GLY A 1 176 ? 4.139 2.002 2.331 1.00 95.75 176 GLY A CA 1
ATOM 1364 C C . GLY A 1 176 ? 4.234 3.257 1.476 1.00 95.75 176 GLY A C 1
ATOM 1365 O O . GLY A 1 176 ? 4.007 4.377 1.932 1.00 95.75 176 GLY A O 1
ATOM 1366 N N . GLN A 1 177 ? 4.598 3.054 0.220 1.00 94.44 177 GLN A N 1
ATOM 1367 C CA . GLN A 1 177 ? 4.745 4.134 -0.746 1.00 94.44 177 GLN A CA 1
ATOM 1368 C C . GLN A 1 177 ? 3.400 4.417 -1.452 1.00 94.44 177 GLN A C 1
ATOM 1370 O O . GLN A 1 177 ? 2.644 3.479 -1.710 1.00 94.44 177 GLN A O 1
ATOM 1375 N N . GLY A 1 178 ? 3.109 5.681 -1.768 1.00 90.00 178 GLY A N 1
ATOM 1376 C CA . GLY A 1 178 ? 1.877 6.154 -2.419 1.00 90.00 178 GLY A CA 1
ATOM 1377 C C . GLY A 1 178 ? 2.096 6.866 -3.761 1.00 90.00 178 GLY A C 1
ATOM 1378 O O . GLY A 1 178 ? 1.284 7.700 -4.155 1.00 90.00 178 GLY A O 1
ATOM 1379 N N . MET A 1 179 ? 3.197 6.577 -4.453 1.00 90.19 179 MET A N 1
ATOM 1380 C CA . MET A 1 179 ? 3.568 7.185 -5.729 1.00 90.19 179 MET A CA 1
ATOM 1381 C C . MET A 1 179 ? 2.597 6.786 -6.841 1.00 90.19 179 MET A C 1
ATOM 1383 O O . MET A 1 179 ? 2.375 5.599 -7.113 1.00 90.19 179 MET A O 1
ATOM 1387 N N . ALA A 1 180 ? 2.102 7.809 -7.531 1.00 85.38 180 ALA A N 1
ATOM 1388 C CA . ALA A 1 180 ? 1.406 7.721 -8.804 1.00 85.38 180 ALA A CA 1
ATOM 1389 C C . ALA A 1 180 ? 2.158 8.587 -9.821 1.00 85.38 180 ALA A C 1
ATOM 1391 O O . ALA A 1 180 ? 2.472 9.741 -9.528 1.00 85.38 180 ALA A O 1
ATOM 1392 N N . GLY A 1 181 ? 2.478 8.012 -10.978 1.00 81.25 181 GLY A N 1
ATOM 1393 C CA . GLY A 1 181 ? 3.153 8.698 -12.077 1.00 81.25 181 GLY A CA 1
ATOM 1394 C C . GLY A 1 181 ? 2.244 8.877 -13.292 1.00 81.25 181 GLY A C 1
ATOM 1395 O O . GLY A 1 181 ? 1.020 8.905 -13.167 1.00 81.25 181 GLY A O 1
ATOM 1396 N N . ASP A 1 182 ? 2.829 9.009 -14.478 1.00 80.31 182 ASP A N 1
ATOM 1397 C CA . ASP A 1 182 ? 2.094 9.195 -15.736 1.00 80.31 182 ASP A CA 1
ATOM 1398 C C . ASP A 1 182 ? 1.863 7.890 -16.523 1.00 80.31 182 ASP A C 1
ATOM 1400 O O . ASP A 1 182 ? 1.052 7.857 -17.455 1.00 80.31 182 ASP A O 1
ATOM 1404 N N . GLY A 1 183 ? 2.500 6.790 -16.112 1.00 77.31 183 GLY A N 1
ATOM 1405 C CA . GLY A 1 183 ? 2.431 5.481 -16.757 1.00 77.31 183 GLY A CA 1
ATOM 1406 C C . GLY A 1 183 ? 3.237 5.369 -18.048 1.00 77.31 183 GLY A C 1
ATOM 1407 O O . GLY A 1 183 ? 3.085 4.376 -18.760 1.00 77.31 183 GLY A O 1
ATOM 1408 N N . SER A 1 184 ? 4.055 6.369 -18.380 1.00 76.06 184 SER A N 1
ATOM 1409 C CA . SER A 1 184 ? 4.949 6.331 -19.536 1.00 76.06 184 SER A CA 1
ATOM 1410 C C . SER A 1 184 ? 6.122 5.370 -19.310 1.00 76.06 184 SER A C 1
ATOM 1412 O O . SER A 1 184 ? 6.451 4.986 -18.189 1.00 76.06 184 SER A O 1
ATOM 1414 N N . SER A 1 185 ? 6.825 4.999 -20.383 1.00 66.06 185 SER A N 1
ATOM 1415 C CA . SER A 1 185 ? 8.076 4.233 -20.267 1.00 66.06 185 SER A CA 1
ATOM 1416 C C . SER A 1 185 ? 9.173 4.995 -19.509 1.00 66.06 185 SER A C 1
ATOM 1418 O O . SER A 1 185 ? 10.105 4.388 -18.987 1.00 66.06 185 SER A O 1
ATOM 1420 N N . THR A 1 186 ? 9.064 6.323 -19.443 1.00 74.50 186 THR A N 1
ATOM 1421 C CA . THR A 1 186 ? 9.969 7.224 -18.720 1.00 74.50 186 THR A CA 1
ATOM 1422 C C . THR A 1 186 ? 9.445 7.619 -17.340 1.00 74.50 186 THR A C 1
ATOM 1424 O O . THR A 1 186 ? 10.030 8.492 -16.705 1.00 74.50 186 THR A O 1
ATOM 1427 N N . ASP A 1 187 ? 8.367 6.988 -16.866 1.00 84.62 187 ASP A N 1
ATOM 1428 C CA . ASP A 1 187 ? 7.748 7.305 -15.584 1.00 84.62 187 ASP A CA 1
ATOM 1429 C C . ASP A 1 187 ? 8.717 7.022 -14.426 1.00 84.62 187 ASP A C 1
ATOM 1431 O O . ASP A 1 187 ? 8.963 5.871 -14.046 1.00 84.62 187 ASP A O 1
ATOM 1435 N N . LEU A 1 188 ? 9.263 8.095 -13.851 1.00 90.31 188 LEU A N 1
ATOM 1436 C CA . LEU A 1 188 ? 10.222 8.025 -12.753 1.00 90.31 188 LEU A CA 1
ATOM 1437 C C . LEU A 1 188 ? 9.617 7.419 -11.482 1.00 90.31 188 LEU A C 1
ATOM 1439 O O . LEU A 1 188 ? 10.348 6.780 -10.729 1.00 90.31 188 LEU A O 1
ATOM 1443 N N . ALA A 1 189 ? 8.307 7.549 -11.249 1.00 91.06 189 ALA A N 1
ATOM 1444 C CA . ALA A 1 189 ? 7.652 6.906 -10.113 1.00 91.06 189 ALA A CA 1
ATOM 1445 C C . ALA A 1 189 ? 7.641 5.381 -10.274 1.00 91.06 189 ALA A C 1
ATOM 1447 O O . ALA A 1 189 ? 7.919 4.646 -9.322 1.00 91.06 189 ALA A O 1
ATOM 1448 N N . ILE A 1 190 ? 7.356 4.886 -11.481 1.00 92.00 190 ILE A N 1
ATOM 1449 C CA . ILE A 1 190 ? 7.394 3.447 -11.779 1.00 92.00 190 ILE A CA 1
ATOM 1450 C C . ILE A 1 190 ? 8.834 2.932 -11.720 1.00 92.00 190 ILE A C 1
ATOM 1452 O O . ILE A 1 190 ? 9.082 1.886 -11.117 1.00 92.00 190 ILE A O 1
ATOM 1456 N N . GLN A 1 191 ? 9.790 3.673 -12.287 1.00 92.94 191 GLN A N 1
ATOM 1457 C CA . GLN A 1 191 ? 11.211 3.314 -12.224 1.00 92.94 191 GLN A CA 1
ATOM 1458 C C . GLN A 1 191 ? 11.708 3.240 -10.777 1.00 92.94 191 GLN A C 1
ATOM 1460 O O . GLN A 1 191 ? 12.312 2.240 -10.402 1.00 92.94 191 GLN A O 1
ATOM 1465 N N . ALA A 1 192 ? 11.368 4.220 -9.935 1.00 95.25 192 ALA A N 1
ATOM 1466 C CA . ALA A 1 192 ? 11.705 4.219 -8.512 1.00 95.25 192 ALA A CA 1
ATOM 1467 C C . ALA A 1 192 ? 11.162 2.986 -7.779 1.00 95.25 192 ALA A C 1
ATOM 1469 O O . ALA A 1 192 ? 11.861 2.387 -6.968 1.00 95.25 192 ALA A O 1
ATOM 1470 N N . ASN A 1 193 ? 9.934 2.551 -8.083 1.00 94.38 193 ASN A N 1
ATOM 1471 C CA . ASN A 1 193 ? 9.355 1.342 -7.485 1.00 94.38 193 ASN A CA 1
ATOM 1472 C C . ASN A 1 193 ? 10.088 0.042 -7.873 1.00 94.38 193 ASN A C 1
ATOM 1474 O O . ASN A 1 193 ? 9.974 -0.945 -7.141 1.00 94.38 193 ASN A O 1
ATOM 1478 N N . ARG A 1 194 ? 10.807 0.029 -9.003 1.00 93.25 194 ARG A N 1
ATOM 1479 C CA . ARG A 1 194 ? 11.606 -1.109 -9.498 1.00 93.25 194 ARG A CA 1
ATOM 1480 C C . ARG A 1 194 ? 13.099 -0.984 -9.183 1.00 93.25 194 ARG A C 1
ATOM 1482 O O . ARG A 1 194 ? 13.836 -1.945 -9.379 1.00 93.25 194 ARG A O 1
ATOM 1489 N N . ASP A 1 195 ? 13.542 0.171 -8.697 1.00 95.81 195 ASP A N 1
ATOM 1490 C CA . ASP A 1 195 ? 14.939 0.413 -8.360 1.00 95.81 195 ASP A CA 1
ATOM 1491 C C . ASP A 1 195 ? 15.361 -0.442 -7.143 1.00 95.81 195 ASP A C 1
ATOM 1493 O O . ASP A 1 195 ? 14.660 -0.440 -6.123 1.00 95.81 195 ASP A O 1
ATOM 1497 N N . PRO A 1 196 ? 16.498 -1.165 -7.198 1.00 96.44 196 PRO A N 1
ATOM 1498 C CA . PRO A 1 196 ? 16.979 -1.974 -6.077 1.00 96.44 196 PRO A CA 1
ATOM 1499 C C . PRO A 1 196 ? 17.120 -1.205 -4.753 1.00 96.44 196 PRO A C 1
ATOM 1501 O O . PRO A 1 196 ? 16.882 -1.776 -3.686 1.00 96.44 196 PRO A O 1
ATOM 1504 N N . ALA A 1 197 ? 17.445 0.093 -4.788 1.00 96.81 197 ALA A N 1
ATOM 1505 C CA . ALA A 1 197 ? 17.576 0.924 -3.590 1.00 96.81 197 ALA A CA 1
ATOM 1506 C C . ALA A 1 197 ? 16.247 1.093 -2.830 1.00 96.81 197 ALA A C 1
ATOM 1508 O O . ALA A 1 197 ? 16.253 1.366 -1.626 1.00 96.81 197 ALA A O 1
ATOM 1509 N N . MET A 1 198 ? 15.102 0.853 -3.480 1.00 97.69 198 MET A N 1
ATOM 1510 C CA . MET A 1 198 ? 13.784 0.887 -2.841 1.00 97.69 198 MET A CA 1
ATOM 1511 C C . MET A 1 198 ? 13.663 -0.126 -1.691 1.00 97.69 198 MET A C 1
ATOM 1513 O O . MET A 1 198 ? 12.930 0.125 -0.732 1.00 97.69 198 MET A O 1
ATOM 1517 N N . ALA A 1 199 ? 14.413 -1.235 -1.733 1.00 97.94 199 ALA A N 1
ATOM 1518 C CA . ALA A 1 199 ? 14.474 -2.184 -0.623 1.00 97.94 199 ALA A CA 1
ATOM 1519 C C . ALA A 1 199 ? 14.977 -1.516 0.669 1.00 97.94 199 ALA A C 1
ATOM 1521 O O . ALA A 1 199 ? 14.383 -1.686 1.736 1.00 97.94 199 ALA A O 1
ATOM 1522 N N . GLY A 1 200 ? 16.031 -0.698 0.563 1.00 97.69 200 GLY A N 1
ATOM 1523 C CA . GLY A 1 200 ? 16.573 0.072 1.683 1.00 97.69 200 GLY A CA 1
ATOM 1524 C C . GLY A 1 200 ? 15.591 1.128 2.190 1.00 97.69 200 GLY A C 1
ATOM 1525 O O . GLY A 1 200 ? 15.373 1.230 3.393 1.00 97.69 200 GLY A O 1
ATOM 1526 N N . ILE A 1 201 ? 14.923 1.842 1.279 1.00 98.12 201 ILE A N 1
ATOM 1527 C CA . ILE A 1 201 ? 13.909 2.855 1.620 1.00 98.12 201 ILE A CA 1
ATOM 1528 C C . ILE A 1 201 ? 12.756 2.245 2.431 1.00 98.12 201 ILE A C 1
ATOM 1530 O O . ILE A 1 201 ? 12.375 2.783 3.472 1.00 98.12 201 ILE A O 1
ATOM 1534 N N . TYR A 1 202 ? 12.230 1.096 1.997 1.00 97.75 202 TYR A N 1
ATOM 1535 C CA . TYR A 1 202 ? 11.187 0.375 2.731 1.00 97.75 202 TYR A CA 1
ATOM 1536 C C . TYR A 1 202 ? 11.653 -0.063 4.116 1.00 97.75 202 TYR A C 1
ATOM 1538 O O . TYR A 1 202 ? 10.911 0.090 5.087 1.00 97.75 202 TYR A O 1
ATOM 1546 N N . ARG A 1 203 ? 12.884 -0.573 4.221 1.00 96.44 203 ARG A N 1
ATOM 1547 C CA . ARG A 1 203 ? 13.467 -0.970 5.503 1.00 96.44 203 ARG A CA 1
ATOM 1548 C C . ARG A 1 203 ? 13.564 0.218 6.462 1.00 96.44 203 ARG A C 1
ATOM 1550 O O . ARG A 1 203 ? 13.053 0.125 7.575 1.00 96.44 203 ARG A O 1
ATOM 1557 N N . THR A 1 204 ? 14.127 1.342 6.018 1.00 96.69 204 THR A N 1
ATOM 1558 C CA . THR A 1 204 ? 14.236 2.571 6.822 1.00 96.69 204 THR A CA 1
ATOM 1559 C C . THR A 1 204 ? 12.872 3.070 7.292 1.00 96.69 204 THR A C 1
ATOM 1561 O O . THR A 1 204 ? 12.713 3.437 8.453 1.00 96.69 204 THR A O 1
ATOM 1564 N N . TYR A 1 205 ? 11.867 3.056 6.417 1.00 97.81 205 TYR A N 1
ATOM 1565 C CA . TYR A 1 205 ? 10.508 3.459 6.775 1.00 97.81 205 TYR A CA 1
ATOM 1566 C C . TYR A 1 205 ? 9.887 2.550 7.853 1.00 97.81 205 TYR A C 1
ATOM 1568 O O . TYR A 1 205 ? 9.304 3.050 8.817 1.00 97.81 205 TYR A O 1
ATOM 1576 N N . MET A 1 206 ? 10.057 1.227 7.746 1.00 96.50 206 MET A N 1
ATOM 1577 C CA . MET A 1 206 ? 9.560 0.278 8.754 1.00 96.50 206 MET A CA 1
ATOM 1578 C C . MET A 1 206 ? 10.286 0.432 10.098 1.00 96.50 206 MET A C 1
ATOM 1580 O O . MET A 1 206 ? 9.646 0.440 11.151 1.00 96.50 206 MET A O 1
ATOM 1584 N N . GLU A 1 207 ? 11.607 0.627 10.077 1.00 95.44 207 GLU A N 1
ATOM 1585 C CA . GLU A 1 207 ? 12.408 0.911 11.275 1.00 95.44 207 GLU A CA 1
ATOM 1586 C C . GLU A 1 207 ? 11.969 2.224 11.949 1.00 95.44 207 GLU A C 1
ATOM 1588 O O . GLU A 1 207 ? 11.840 2.277 13.175 1.00 95.44 207 GLU A O 1
ATOM 1593 N N . ALA A 1 208 ? 11.650 3.261 11.169 1.00 96.94 208 ALA A N 1
ATOM 1594 C CA . ALA A 1 208 ? 11.173 4.540 11.690 1.00 96.94 208 ALA A CA 1
ATOM 1595 C C . ALA A 1 208 ? 9.793 4.435 12.367 1.00 96.94 208 ALA A C 1
ATOM 1597 O O . ALA A 1 208 ? 9.591 5.007 13.441 1.00 96.94 208 ALA A O 1
ATOM 1598 N N . LEU A 1 209 ? 8.852 3.678 11.788 1.00 97.06 209 LEU A N 1
ATOM 1599 C CA . LEU A 1 209 ? 7.553 3.401 12.417 1.00 97.06 209 LEU A CA 1
ATOM 1600 C C . LEU A 1 209 ? 7.712 2.610 13.723 1.00 97.06 209 LEU A C 1
ATOM 1602 O O . LEU A 1 209 ? 7.093 2.941 14.739 1.00 97.06 209 LEU A O 1
ATOM 1606 N N . ALA A 1 210 ? 8.585 1.603 13.725 1.00 94.44 210 ALA A N 1
ATOM 1607 C CA . ALA A 1 210 ? 8.862 0.805 14.912 1.00 94.44 210 ALA A CA 1
ATOM 1608 C C . ALA A 1 210 ? 9.484 1.635 16.046 1.00 94.44 210 ALA A C 1
ATOM 1610 O O . ALA A 1 210 ? 9.116 1.450 17.206 1.00 94.44 210 ALA A O 1
ATOM 1611 N N . ALA A 1 211 ? 10.352 2.599 15.721 1.00 95.62 211 ALA A N 1
ATOM 1612 C CA . ALA A 1 211 ? 10.988 3.491 16.694 1.00 95.62 211 ALA A CA 1
ATOM 1613 C C . ALA A 1 211 ? 9.991 4.368 17.479 1.00 95.62 211 ALA A C 1
ATOM 1615 O O . ALA A 1 211 ? 10.316 4.854 18.561 1.00 95.62 211 ALA A O 1
ATOM 1616 N N . VAL A 1 212 ? 8.771 4.554 16.964 1.00 96.62 212 VAL A N 1
ATOM 1617 C CA . VAL A 1 212 ? 7.673 5.257 17.652 1.00 96.62 212 VAL A CA 1
ATOM 1618 C C . VAL A 1 212 ? 6.577 4.304 18.150 1.00 96.62 212 VAL A C 1
ATOM 1620 O O . VAL A 1 212 ? 5.443 4.720 18.382 1.00 96.62 212 VAL A O 1
ATOM 1623 N N . ASN A 1 213 ? 6.920 3.027 18.349 1.00 94.56 213 ASN A N 1
ATOM 1624 C CA . ASN A 1 213 ? 6.050 1.956 18.848 1.00 94.56 213 ASN A CA 1
ATOM 1625 C C . ASN A 1 213 ? 4.851 1.603 17.947 1.00 94.56 213 ASN A C 1
ATOM 1627 O O . ASN A 1 213 ? 3.878 1.009 18.422 1.00 94.56 213 ASN A O 1
ATOM 1631 N N . ILE A 1 214 ? 4.920 1.889 16.644 1.00 95.31 214 ILE A N 1
ATOM 1632 C CA . ILE A 1 214 ? 3.934 1.394 15.676 1.00 95.31 214 ILE A CA 1
ATOM 1633 C C . ILE A 1 214 ? 4.421 0.043 15.151 1.00 95.31 214 ILE A C 1
ATOM 1635 O O . ILE A 1 214 ? 5.206 -0.037 14.214 1.00 95.31 214 ILE A O 1
ATOM 1639 N N . SER A 1 215 ? 3.954 -1.035 15.780 1.00 82.62 215 SER A N 1
ATOM 1640 C CA . SER A 1 215 ? 4.326 -2.419 15.434 1.00 82.62 215 SER A CA 1
ATOM 1641 C C . SER A 1 215 ? 3.243 -3.178 14.660 1.00 82.62 215 SER A C 1
ATOM 1643 O O . SER A 1 215 ? 3.467 -4.293 14.192 1.00 82.62 215 SER A O 1
ATOM 1645 N N . ARG A 1 216 ? 2.046 -2.596 14.525 1.00 92.44 216 ARG A N 1
ATOM 1646 C CA . ARG A 1 216 ? 0.941 -3.152 13.734 1.00 92.44 216 ARG A CA 1
ATOM 1647 C C . ARG A 1 216 ? 0.720 -2.269 12.522 1.00 92.44 216 ARG A C 1
ATOM 1649 O O . ARG A 1 216 ? 0.161 -1.179 12.632 1.00 92.44 216 ARG A O 1
ATOM 1656 N N . ILE A 1 217 ? 1.216 -2.764 11.398 1.00 94.12 217 ILE A N 1
ATOM 1657 C CA . ILE A 1 217 ? 1.266 -2.059 10.129 1.00 94.12 217 ILE A CA 1
ATOM 1658 C C . ILE A 1 217 ? 0.623 -2.964 9.090 1.00 94.12 217 ILE A C 1
ATOM 1660 O O . ILE A 1 217 ? 1.061 -4.098 8.892 1.00 94.12 217 ILE A O 1
ATOM 1664 N N . VAL A 1 218 ? -0.409 -2.460 8.432 1.00 94.50 218 VAL A N 1
ATOM 1665 C CA . VAL A 1 218 ? -0.965 -3.074 7.232 1.00 94.50 218 VAL A CA 1
ATOM 1666 C C . VAL A 1 218 ? -0.310 -2.383 6.045 1.00 94.50 218 VAL A C 1
ATOM 1668 O O . VAL A 1 218 ? -0.571 -1.216 5.767 1.00 94.50 218 VAL A O 1
ATOM 1671 N N . HIS A 1 219 ? 0.590 -3.085 5.359 1.00 95.00 219 HIS A N 1
ATOM 1672 C CA . HIS A 1 219 ? 1.031 -2.625 4.045 1.00 95.00 219 HIS A CA 1
ATOM 1673 C C . HIS A 1 219 ? -0.155 -2.723 3.081 1.00 95.00 219 HIS A C 1
ATOM 1675 O O . HIS A 1 219 ? -0.843 -3.742 3.063 1.00 95.00 219 HIS A O 1
ATOM 1681 N N . TYR A 1 220 ? -0.411 -1.659 2.320 1.00 93.94 220 TYR A N 1
ATOM 1682 C CA . TYR A 1 220 ? -1.669 -1.511 1.582 1.00 93.94 220 TYR A CA 1
ATOM 1683 C C . TYR A 1 220 ? -1.944 -2.634 0.572 1.00 93.94 220 TYR A C 1
ATOM 1685 O O . TYR A 1 220 ? -3.090 -3.038 0.392 1.00 93.94 220 TYR A O 1
ATOM 1693 N N . SER A 1 221 ? -0.917 -3.140 -0.115 1.00 94.06 221 SER A N 1
ATOM 1694 C CA . SER A 1 221 ? -1.119 -4.121 -1.181 1.00 94.06 221 SER A CA 1
ATOM 1695 C C . SER A 1 221 ? 0.077 -5.049 -1.341 1.00 94.06 221 SER A C 1
ATOM 1697 O O . SER A 1 221 ? 1.196 -4.614 -1.606 1.00 94.06 221 SER A O 1
ATOM 1699 N N . SER A 1 222 ? -0.166 -6.357 -1.247 1.00 93.88 222 SER A N 1
ATOM 1700 C CA . SER A 1 222 ? 0.865 -7.363 -1.508 1.00 93.88 222 SER A CA 1
ATOM 1701 C C . SER A 1 222 ? 1.170 -7.491 -3.001 1.00 93.88 222 SER A C 1
ATOM 1703 O O . SER A 1 222 ? 2.338 -7.472 -3.378 1.00 93.88 222 SER A O 1
ATOM 1705 N N . ILE A 1 223 ? 0.138 -7.574 -3.848 1.00 94.06 223 ILE A N 1
ATOM 1706 C CA . ILE A 1 223 ? 0.266 -7.779 -5.297 1.00 94.06 223 ILE A CA 1
ATOM 1707 C C . ILE A 1 223 ? -0.500 -6.686 -6.048 1.00 94.06 223 ILE A C 1
ATOM 1709 O O . ILE A 1 223 ? -1.689 -6.482 -5.804 1.00 94.06 223 ILE A O 1
ATOM 1713 N N . GLY A 1 224 ? 0.158 -6.017 -6.992 1.00 91.06 224 GLY A N 1
ATOM 1714 C CA . GLY A 1 224 ? -0.471 -5.043 -7.881 1.00 91.06 224 GLY A CA 1
ATOM 1715 C C . GLY A 1 224 ? 0.528 -4.418 -8.849 1.00 91.06 224 GLY A C 1
ATOM 1716 O O . GLY A 1 224 ? 1.612 -4.003 -8.441 1.00 91.06 224 GLY A O 1
ATOM 1717 N N . SER A 1 225 ? 0.160 -4.346 -10.129 1.00 88.62 225 SER A N 1
ATOM 1718 C CA . SER A 1 225 ? 1.005 -3.772 -11.181 1.00 88.62 225 SER A CA 1
ATOM 1719 C C . SER A 1 225 ? 1.278 -2.287 -10.957 1.00 88.62 225 SER A C 1
ATOM 1721 O O . SER A 1 225 ? 0.449 -1.563 -10.399 1.00 88.62 225 SER A O 1
ATOM 1723 N N . TYR A 1 226 ? 2.429 -1.814 -11.432 1.00 89.44 226 TYR A N 1
ATOM 1724 C CA . TYR A 1 226 ? 2.794 -0.404 -11.329 1.00 89.44 226 TYR A CA 1
ATOM 1725 C C . TYR A 1 226 ? 2.232 0.366 -12.517 1.00 89.44 226 TYR A C 1
ATOM 1727 O O . TYR A 1 226 ? 2.540 0.075 -13.672 1.00 89.44 226 TYR A O 1
ATOM 1735 N N . THR A 1 227 ? 1.358 1.330 -12.235 1.00 85.81 227 THR A N 1
ATOM 1736 C CA . THR A 1 227 ? 0.630 2.079 -13.265 1.00 85.81 227 THR A CA 1
ATOM 1737 C C . THR A 1 227 ? 0.554 3.562 -12.918 1.00 85.81 227 THR A C 1
ATOM 1739 O O . THR A 1 227 ? 0.847 3.972 -11.792 1.00 85.81 227 THR A O 1
ATOM 1742 N N . LYS A 1 228 ? 0.045 4.368 -13.858 1.00 84.12 228 LYS A N 1
ATOM 1743 C CA . LYS A 1 228 ? -0.289 5.781 -13.612 1.00 84.12 228 LYS A CA 1
ATOM 1744 C C . LYS A 1 228 ? -1.315 5.999 -12.496 1.00 84.12 228 LYS A C 1
ATOM 1746 O O . LYS A 1 228 ? -1.391 7.080 -11.931 1.00 84.12 228 LYS A O 1
ATOM 1751 N N . TYR A 1 229 ? -2.127 4.986 -12.185 1.00 83.94 229 TYR A N 1
ATOM 1752 C CA . TYR A 1 229 ? -3.118 5.061 -11.109 1.00 83.94 229 TYR A CA 1
ATOM 1753 C C . TYR A 1 229 ? -2.531 4.713 -9.743 1.00 83.94 229 TYR A C 1
ATOM 1755 O O . TYR A 1 229 ? -3.230 4.847 -8.747 1.00 83.94 229 TYR A O 1
ATOM 1763 N N . GLY A 1 230 ? -1.265 4.295 -9.704 1.00 86.94 230 GLY A N 1
ATOM 1764 C CA . GLY A 1 230 ? -0.505 4.001 -8.502 1.00 86.94 230 GLY A CA 1
ATOM 1765 C C . GLY A 1 230 ? 0.230 2.670 -8.592 1.00 86.94 230 GLY A C 1
ATOM 1766 O O . GLY A 1 230 ? -0.019 1.836 -9.466 1.00 86.94 230 GLY A O 1
ATOM 1767 N N . SER A 1 231 ? 1.193 2.511 -7.688 1.00 91.88 231 SER A N 1
ATOM 1768 C CA . SER A 1 231 ? 2.174 1.421 -7.718 1.00 91.88 231 SER A CA 1
ATOM 1769 C C . SER A 1 231 ? 2.308 0.729 -6.363 1.00 91.88 231 SER A C 1
ATOM 1771 O O . SER A 1 231 ? 3.412 0.421 -5.927 1.00 91.88 231 SER A O 1
ATOM 1773 N N . TRP A 1 232 ? 1.219 0.542 -5.619 1.00 93.94 232 TRP A N 1
ATOM 1774 C CA . TRP A 1 232 ? 1.313 0.142 -4.210 1.00 93.94 232 TRP A CA 1
ATOM 1775 C C . TRP A 1 232 ? 1.859 -1.268 -3.963 1.00 93.94 232 TRP A C 1
ATOM 1777 O O . TRP A 1 232 ? 2.574 -1.443 -2.981 1.00 93.94 232 TRP A O 1
ATOM 1787 N N . GLY A 1 233 ? 1.567 -2.234 -4.842 1.00 94.56 233 GLY A N 1
ATOM 1788 C CA . GLY A 1 233 ? 1.895 -3.655 -4.654 1.00 94.56 233 GLY A CA 1
ATOM 1789 C C . GLY A 1 233 ? 3.350 -3.898 -4.244 1.00 94.56 233 GLY A C 1
ATOM 1790 O O . GLY A 1 233 ? 4.247 -3.293 -4.821 1.00 94.56 233 GLY A O 1
ATOM 1791 N N . LEU A 1 234 ? 3.624 -4.768 -3.269 1.00 95.69 234 LEU A N 1
ATOM 1792 C CA . LEU A 1 234 ? 5.002 -5.198 -2.964 1.00 95.69 234 LEU A CA 1
ATOM 1793 C C . LEU A 1 234 ? 5.645 -5.920 -4.154 1.00 95.69 234 LEU A C 1
ATOM 1795 O O . LEU A 1 234 ? 6.855 -5.808 -4.357 1.00 95.69 234 LEU A O 1
ATOM 1799 N N . MET A 1 235 ? 4.822 -6.638 -4.919 1.00 94.38 235 MET A N 1
ATOM 1800 C CA . MET A 1 235 ? 5.165 -7.321 -6.164 1.00 94.38 235 MET A CA 1
ATOM 1801 C C . MET A 1 235 ? 4.117 -6.995 -7.238 1.00 94.38 235 MET A C 1
ATOM 1803 O O . MET A 1 235 ? 2.959 -6.724 -6.924 1.00 94.38 235 MET A O 1
ATOM 1807 N N . GLU A 1 236 ? 4.496 -7.056 -8.516 1.00 90.62 236 GLU A N 1
ATOM 1808 C CA . GLU A 1 236 ? 3.575 -6.773 -9.632 1.00 90.62 236 GLU A CA 1
ATOM 1809 C C . GLU A 1 236 ? 2.734 -7.990 -10.059 1.00 90.62 236 GLU A C 1
ATOM 1811 O O . GLU A 1 236 ? 1.701 -7.817 -10.704 1.00 90.62 236 GLU A O 1
ATOM 1816 N N . ALA A 1 237 ? 3.154 -9.203 -9.680 1.00 88.44 237 ALA A N 1
ATOM 1817 C CA . ALA A 1 237 ? 2.489 -10.468 -9.990 1.00 88.44 237 ALA A CA 1
ATOM 1818 C C . ALA A 1 237 ? 2.674 -11.485 -8.851 1.00 88.44 237 ALA A C 1
ATOM 1820 O O . ALA A 1 237 ? 3.709 -11.486 -8.182 1.00 88.44 237 ALA A O 1
ATOM 1821 N N . GLN A 1 238 ? 1.679 -12.353 -8.641 1.00 88.38 238 GLN A N 1
ATOM 1822 C CA . GLN A 1 238 ? 1.676 -13.356 -7.564 1.00 88.38 238 GLN A CA 1
ATOM 1823 C C . GLN A 1 238 ? 2.750 -14.438 -7.754 1.00 88.38 238 GLN A C 1
ATOM 1825 O O . GLN A 1 238 ? 3.316 -14.932 -6.785 1.00 88.38 238 GLN A O 1
ATOM 1830 N N . ASP A 1 239 ? 3.034 -14.781 -9.003 1.00 86.25 239 ASP A N 1
ATOM 1831 C CA . ASP A 1 239 ? 4.096 -15.678 -9.448 1.00 86.25 239 ASP A CA 1
ATOM 1832 C C . ASP A 1 239 ? 5.363 -14.900 -9.853 1.00 86.25 239 ASP A C 1
ATOM 1834 O O . ASP A 1 239 ? 6.267 -15.440 -10.479 1.00 86.25 239 ASP A O 1
ATOM 1838 N N . GLY A 1 240 ? 5.472 -13.610 -9.528 1.00 87.06 240 GLY A N 1
ATOM 1839 C CA . GLY A 1 240 ? 6.703 -12.860 -9.763 1.00 87.06 240 GLY A CA 1
ATOM 1840 C C . GLY A 1 240 ? 7.872 -13.441 -8.959 1.00 87.06 240 GLY A C 1
ATOM 1841 O O . GLY A 1 240 ? 7.693 -13.838 -7.816 1.00 87.06 240 GLY A O 1
ATOM 1842 N N . ASP A 1 241 ? 9.079 -13.463 -9.533 1.00 88.62 241 ASP A N 1
ATOM 1843 C CA . ASP A 1 241 ? 10.302 -13.759 -8.775 1.00 88.62 241 ASP A CA 1
ATOM 1844 C C . ASP A 1 241 ? 10.496 -12.712 -7.657 1.00 88.62 241 ASP A C 1
ATOM 1846 O O . ASP A 1 241 ? 10.689 -11.527 -7.960 1.00 88.62 241 ASP A O 1
ATOM 1850 N N . PRO A 1 242 ? 10.465 -13.106 -6.371 1.00 90.69 242 PRO A N 1
ATOM 1851 C CA . PRO A 1 242 ? 10.638 -12.169 -5.265 1.00 90.69 242 PRO A CA 1
ATOM 1852 C C . PRO A 1 242 ? 12.015 -11.481 -5.254 1.00 90.69 242 PRO A C 1
ATOM 1854 O O . PRO A 1 242 ? 12.146 -10.369 -4.733 1.00 90.69 242 PRO A O 1
ATOM 1857 N N . SER A 1 243 ? 13.043 -12.095 -5.857 1.00 89.19 243 SER A N 1
ATOM 1858 C CA . SER A 1 243 ? 14.386 -11.504 -5.996 1.00 89.19 243 SER A CA 1
ATOM 1859 C C . SER A 1 243 ? 14.439 -10.312 -6.963 1.00 89.19 243 SER A C 1
ATOM 1861 O O . SER A 1 243 ? 15.403 -9.547 -6.950 1.00 89.19 243 SER A O 1
ATOM 1863 N N . GLU A 1 244 ? 13.369 -10.078 -7.722 1.00 89.88 244 GLU A N 1
ATOM 1864 C CA . GLU A 1 244 ? 13.210 -8.924 -8.615 1.00 89.88 244 GLU A CA 1
ATOM 1865 C C . GLU A 1 244 ? 12.200 -7.897 -8.069 1.00 89.88 244 GLU A C 1
ATOM 1867 O O . GLU A 1 244 ? 11.857 -6.940 -8.759 1.00 89.88 244 GLU A O 1
ATOM 1872 N N . ALA A 1 245 ? 11.717 -8.070 -6.833 1.00 95.25 245 ALA A N 1
ATOM 1873 C CA . ALA A 1 245 ? 10.754 -7.179 -6.188 1.00 95.25 245 ALA A CA 1
ATOM 1874 C C . ALA A 1 245 ? 11.380 -6.433 -4.986 1.00 95.25 245 ALA A C 1
ATOM 1876 O O . ALA A 1 245 ? 11.272 -6.897 -3.846 1.00 95.25 245 ALA A O 1
ATOM 1877 N N . PRO A 1 246 ? 12.003 -5.251 -5.189 1.00 97.00 246 PRO A N 1
ATOM 1878 C CA . PRO A 1 246 ? 12.731 -4.539 -4.134 1.00 97.00 246 PRO A CA 1
ATOM 1879 C C . PRO A 1 246 ? 11.881 -4.208 -2.903 1.00 97.00 246 PRO A C 1
ATOM 1881 O O . PRO A 1 246 ? 12.344 -4.333 -1.773 1.00 97.00 246 PRO A O 1
ATOM 1884 N N . LYS A 1 247 ? 10.610 -3.833 -3.091 1.00 96.69 247 LYS A N 1
ATOM 1885 C CA . LYS A 1 247 ? 9.700 -3.527 -1.974 1.00 96.69 247 LYS A CA 1
ATOM 1886 C C . LYS A 1 247 ? 9.410 -4.751 -1.112 1.00 96.69 247 LYS A C 1
ATOM 1888 O O . LYS A 1 247 ? 9.462 -4.658 0.113 1.00 96.69 247 LYS A O 1
ATOM 1893 N N . TYR A 1 248 ? 9.147 -5.893 -1.752 1.00 96.38 248 TYR A N 1
ATOM 1894 C CA . TYR A 1 248 ? 8.999 -7.170 -1.062 1.00 96.38 248 TYR A CA 1
ATOM 1895 C C . TYR A 1 248 ? 10.273 -7.518 -0.289 1.00 96.38 248 TYR A C 1
ATOM 1897 O O . TYR A 1 248 ? 10.200 -7.829 0.896 1.00 96.38 248 TYR A O 1
ATOM 1905 N N . GLN A 1 249 ? 11.445 -7.384 -0.915 1.00 96.62 249 GLN A N 1
ATOM 1906 C CA . GLN A 1 249 ? 12.725 -7.663 -0.260 1.00 96.62 249 GLN A CA 1
ATOM 1907 C C . GLN A 1 249 ? 12.973 -6.768 0.953 1.00 96.62 249 GLN A C 1
ATOM 1909 O O . GLN A 1 249 ? 13.346 -7.274 2.008 1.00 96.62 249 GLN A O 1
ATOM 1914 N N . GLY A 1 250 ? 12.740 -5.459 0.831 1.00 96.44 250 GLY A N 1
ATOM 1915 C CA . GLY A 1 250 ? 12.901 -4.508 1.931 1.00 96.44 250 GLY A CA 1
ATOM 1916 C C . GLY A 1 250 ? 12.008 -4.844 3.123 1.00 96.44 250 GLY A C 1
ATOM 1917 O O . GLY A 1 250 ? 12.484 -4.937 4.257 1.00 96.44 250 GLY A O 1
ATOM 1918 N N . LEU A 1 251 ? 10.723 -5.099 2.862 1.00 95.00 251 LEU A N 1
ATOM 1919 C CA . LEU A 1 251 ? 9.769 -5.458 3.907 1.00 95.00 251 LEU A CA 1
ATOM 1920 C C . LEU A 1 251 ? 10.083 -6.823 4.536 1.00 95.00 251 LEU A C 1
ATOM 1922 O O . LEU A 1 251 ? 10.123 -6.928 5.760 1.00 95.00 251 LEU A O 1
ATOM 1926 N N . MET A 1 252 ? 10.353 -7.857 3.737 1.00 92.44 252 MET A N 1
ATOM 1927 C CA . MET A 1 252 ? 10.689 -9.185 4.262 1.00 92.44 252 MET A CA 1
ATOM 1928 C C . MET A 1 252 ? 12.023 -9.192 5.009 1.00 92.44 252 MET A C 1
ATOM 1930 O O . MET A 1 252 ? 12.148 -9.881 6.016 1.00 92.44 252 MET A O 1
ATOM 1934 N N . SER A 1 253 ? 13.004 -8.395 4.577 1.00 93.12 253 SER A N 1
ATOM 1935 C CA . SER A 1 253 ? 14.265 -8.201 5.302 1.00 93.12 253 SER A CA 1
ATOM 1936 C C . SER A 1 253 ? 14.024 -7.600 6.689 1.00 93.12 253 SER A C 1
ATOM 1938 O O . SER A 1 253 ? 14.590 -8.081 7.674 1.00 93.12 253 SER A O 1
ATOM 1940 N N . TYR A 1 254 ? 13.152 -6.590 6.787 1.00 92.88 254 TYR A N 1
ATOM 1941 C CA . TYR A 1 254 ? 12.745 -6.021 8.071 1.00 92.88 254 TYR A CA 1
ATOM 1942 C C . TYR A 1 254 ? 12.025 -7.058 8.944 1.00 92.88 254 TYR A C 1
ATOM 1944 O O . TYR A 1 254 ? 12.442 -7.282 10.085 1.00 92.88 254 TYR A O 1
ATOM 1952 N N . ILE A 1 255 ? 11.006 -7.737 8.397 1.00 90.12 255 ILE A N 1
ATOM 1953 C CA . ILE A 1 255 ? 10.248 -8.782 9.102 1.00 90.12 255 ILE A CA 1
ATOM 1954 C C . ILE A 1 255 ? 11.215 -9.830 9.644 1.00 90.12 255 ILE A C 1
ATOM 1956 O O . ILE A 1 255 ? 11.279 -9.999 10.855 1.00 90.12 255 ILE A O 1
ATOM 1960 N N . ASN A 1 256 ? 12.048 -10.435 8.794 1.00 88.25 256 ASN A N 1
ATOM 1961 C CA . ASN A 1 256 ? 12.982 -11.487 9.195 1.00 88.25 256 ASN A CA 1
ATOM 1962 C C . ASN A 1 256 ? 13.966 -11.030 10.281 1.00 88.25 256 ASN A C 1
ATOM 1964 O O . ASN A 1 256 ? 14.285 -11.809 11.174 1.00 88.25 256 ASN A O 1
ATOM 1968 N N . SER A 1 257 ? 14.413 -9.769 10.251 1.00 88.44 257 SER A N 1
ATOM 1969 C CA . SER A 1 257 ? 15.299 -9.222 11.293 1.00 88.44 257 SER A CA 1
ATOM 1970 C C . SER A 1 257 ? 14.601 -8.871 12.612 1.00 88.44 257 SER A C 1
ATOM 1972 O O . SER A 1 257 ? 15.272 -8.671 13.620 1.00 88.44 257 SER A O 1
ATOM 1974 N N . SER A 1 258 ? 13.270 -8.781 12.610 1.00 81.81 258 SER A N 1
ATOM 1975 C CA . SER A 1 258 ? 12.444 -8.397 13.764 1.00 81.81 258 SER A CA 1
ATOM 1976 C C . SER A 1 258 ? 11.570 -9.540 14.295 1.00 81.81 258 SER A C 1
ATOM 1978 O O . SER A 1 258 ? 10.814 -9.352 15.251 1.00 81.81 258 SER A O 1
ATOM 1980 N N . LEU A 1 259 ? 11.675 -10.731 13.693 1.00 74.88 259 LEU A N 1
ATOM 1981 C CA . LEU A 1 259 ? 10.937 -11.922 14.096 1.00 74.88 259 LEU A CA 1
ATOM 1982 C C . LEU A 1 259 ? 11.268 -12.294 15.543 1.00 74.88 259 LEU A C 1
ATOM 1984 O O . LEU A 1 259 ? 12.418 -12.516 15.911 1.00 74.88 259 LEU A O 1
ATOM 1988 N N . THR A 1 260 ? 10.223 -12.420 16.353 1.00 70.31 260 THR A N 1
ATOM 1989 C CA . THR A 1 260 ? 10.303 -12.955 17.719 1.00 70.31 260 THR A CA 1
ATOM 1990 C C . THR A 1 260 ? 9.906 -14.430 17.792 1.00 70.31 260 THR A C 1
ATOM 1992 O O . THR A 1 260 ? 10.108 -15.070 18.821 1.00 70.31 260 THR A O 1
ATOM 1995 N N . CYS A 1 261 ? 9.372 -14.989 16.703 1.00 69.00 261 CYS A N 1
ATOM 1996 C CA . CYS A 1 261 ? 9.076 -16.406 16.540 1.00 69.00 261 CYS A CA 1
ATOM 1997 C C . CYS A 1 261 ? 9.724 -16.938 15.257 1.00 69.00 261 CYS A C 1
ATOM 1999 O O . CYS A 1 261 ? 9.753 -16.250 14.237 1.00 69.00 261 CYS A O 1
ATOM 2001 N N . ALA A 1 262 ? 10.235 -18.170 15.306 1.00 64.75 262 ALA A N 1
ATOM 2002 C CA . ALA A 1 262 ? 10.702 -18.851 14.107 1.00 64.75 262 ALA A CA 1
ATOM 2003 C C . ALA A 1 262 ? 9.496 -19.118 13.197 1.00 64.75 262 ALA A C 1
ATOM 2005 O O . ALA A 1 262 ? 8.516 -19.739 13.621 1.00 64.75 262 ALA A O 1
ATOM 2006 N N . LEU A 1 263 ? 9.552 -18.621 11.961 1.00 66.94 263 LEU A N 1
ATOM 2007 C CA . LEU A 1 263 ? 8.648 -19.100 10.923 1.00 66.94 263 LEU A CA 1
ATOM 2008 C C . LEU A 1 263 ? 8.953 -20.585 10.677 1.00 66.94 263 LEU A C 1
ATOM 2010 O O . LEU A 1 263 ? 10.103 -20.991 10.854 1.00 66.94 263 LEU A O 1
ATOM 2014 N N . PRO A 1 264 ? 7.956 -21.401 10.292 1.00 71.44 264 PRO A N 1
ATOM 2015 C CA . PRO A 1 264 ? 8.228 -22.750 9.820 1.00 71.44 264 PRO A CA 1
ATOM 2016 C C . PRO A 1 264 ? 9.291 -22.692 8.727 1.00 71.44 264 PRO A C 1
ATOM 2018 O O . PRO A 1 264 ? 9.196 -21.839 7.838 1.00 71.44 264 PRO A O 1
ATOM 2021 N N . ASP A 1 265 ? 10.284 -23.577 8.807 1.00 71.88 265 ASP A N 1
ATOM 2022 C CA . ASP A 1 265 ? 11.309 -23.644 7.776 1.00 71.88 265 ASP A CA 1
ATOM 2023 C C . ASP A 1 265 ? 10.636 -23.857 6.413 1.00 71.88 265 ASP A C 1
ATOM 2025 O O . ASP A 1 265 ? 9.663 -24.621 6.311 1.00 71.88 265 ASP A O 1
ATOM 2029 N N . PRO A 1 266 ? 11.101 -23.163 5.359 1.00 74.31 266 PRO A N 1
ATOM 2030 C CA . PRO A 1 266 ? 10.614 -23.438 4.021 1.00 74.31 266 PRO A CA 1
ATOM 2031 C C . PRO A 1 266 ? 10.845 -24.924 3.689 1.00 74.31 266 PRO A C 1
ATOM 2033 O O . PRO A 1 266 ? 11.794 -25.523 4.204 1.00 74.31 266 PRO A O 1
ATOM 2036 N N . PRO A 1 267 ? 10.001 -25.534 2.835 1.00 82.31 267 PRO A N 1
ATOM 2037 C CA . PRO A 1 267 ? 10.196 -26.913 2.398 1.00 82.31 267 PRO A CA 1
ATOM 2038 C C . PRO A 1 267 ? 11.622 -27.122 1.884 1.00 82.31 267 PRO A C 1
ATOM 2040 O O . PRO A 1 267 ? 12.144 -26.267 1.166 1.00 82.31 267 PRO A O 1
ATOM 2043 N N . ASP A 1 268 ? 12.242 -28.248 2.251 1.00 83.88 268 ASP A N 1
ATOM 2044 C CA . ASP A 1 268 ? 13.595 -28.580 1.805 1.00 83.88 268 ASP A CA 1
ATOM 2045 C C . ASP A 1 268 ? 13.641 -28.553 0.264 1.00 83.88 268 ASP A C 1
ATOM 2047 O O . ASP A 1 268 ? 12.919 -29.328 -0.375 1.00 83.88 268 ASP A O 1
ATOM 2051 N N . PRO A 1 269 ? 14.474 -27.690 -0.353 1.00 82.38 269 PRO A N 1
ATOM 2052 C CA . PRO A 1 269 ? 14.579 -27.577 -1.805 1.00 82.38 269 PRO A CA 1
ATOM 2053 C C . PRO A 1 269 ? 14.898 -28.897 -2.520 1.00 82.38 269 PRO A C 1
ATOM 2055 O O . PRO A 1 269 ? 14.596 -29.023 -3.706 1.00 82.38 269 PRO A O 1
ATOM 2058 N N . SER A 1 270 ? 15.488 -29.876 -1.823 1.00 84.56 270 SER A N 1
ATOM 2059 C CA . SER A 1 270 ? 15.773 -31.213 -2.357 1.00 84.56 270 SER A CA 1
ATOM 2060 C C . SER A 1 270 ? 14.525 -32.091 -2.539 1.00 84.56 270 SER A C 1
ATOM 2062 O O . SER A 1 270 ? 14.577 -33.091 -3.252 1.00 84.56 270 SER A O 1
ATOM 2064 N N . THR A 1 271 ? 13.393 -31.716 -1.933 1.00 88.81 271 THR A N 1
ATOM 2065 C CA . THR A 1 271 ? 12.112 -32.439 -2.048 1.00 88.81 271 THR A CA 1
ATOM 2066 C C . THR A 1 271 ? 11.324 -32.088 -3.309 1.00 88.81 271 THR A C 1
ATOM 2068 O O . THR A 1 271 ? 10.312 -32.729 -3.595 1.00 88.81 271 THR A O 1
ATOM 2071 N N . CYS A 1 272 ? 11.783 -31.093 -4.068 1.00 90.00 272 CYS A N 1
ATOM 2072 C CA . CYS A 1 272 ? 11.161 -30.648 -5.306 1.00 90.00 272 CYS A CA 1
ATOM 2073 C C . CYS A 1 272 ? 11.962 -31.078 -6.547 1.00 90.00 272 CYS A C 1
ATOM 2075 O O . CYS A 1 272 ? 13.160 -31.344 -6.447 1.00 90.00 272 CYS A O 1
ATOM 2077 N N . PRO A 1 273 ? 11.325 -31.138 -7.733 1.00 91.38 273 PRO A N 1
ATOM 2078 C CA . PRO A 1 273 ? 12.021 -31.340 -8.998 1.00 91.38 273 PRO A CA 1
ATOM 2079 C C . PRO A 1 273 ? 13.050 -30.238 -9.273 1.00 91.38 273 PRO A C 1
ATOM 2081 O O . PRO A 1 273 ? 12.799 -29.054 -9.036 1.00 91.38 273 PRO A O 1
ATOM 2084 N N . GLY A 1 274 ? 14.212 -30.641 -9.791 1.00 84.00 274 GLY A N 1
ATOM 2085 C CA . GLY A 1 274 ? 15.380 -29.767 -9.902 1.00 84.00 274 GLY A CA 1
ATOM 2086 C C . GLY A 1 274 ? 15.927 -29.342 -8.527 1.00 84.00 274 GLY A C 1
ATOM 2087 O O . GLY A 1 274 ? 15.277 -29.531 -7.503 1.00 84.00 274 GLY A O 1
ATOM 2088 N N . PRO A 1 275 ? 17.133 -28.760 -8.448 1.00 82.06 275 PRO A N 1
ATOM 2089 C CA . PRO A 1 275 ? 17.626 -28.179 -7.202 1.00 82.06 275 PRO A CA 1
ATOM 2090 C C . PRO A 1 275 ? 16.770 -26.954 -6.837 1.00 82.06 275 PRO A C 1
ATOM 2092 O O . PRO A 1 275 ? 17.021 -25.850 -7.321 1.00 82.06 275 PRO A O 1
ATOM 2095 N N . GLY A 1 276 ? 15.720 -27.160 -6.034 1.00 85.75 276 GLY A N 1
ATOM 2096 C CA . GLY A 1 276 ? 14.778 -26.116 -5.632 1.00 85.75 276 GLY A CA 1
ATOM 2097 C C . GLY A 1 276 ? 14.022 -25.492 -6.804 1.00 85.75 276 GLY A C 1
ATOM 2098 O O . GLY A 1 276 ? 14.087 -24.276 -6.982 1.00 85.75 276 GLY A O 1
ATOM 2099 N N . CYS A 1 277 ? 13.335 -26.300 -7.622 1.00 92.88 277 CYS A N 1
ATOM 2100 C CA . CYS A 1 277 ? 12.591 -25.811 -8.794 1.00 92.88 277 CYS A CA 1
ATOM 2101 C C . CYS A 1 277 ? 13.485 -25.053 -9.782 1.00 92.88 277 CYS A C 1
ATOM 2103 O O . CYS A 1 277 ? 13.124 -23.989 -10.293 1.00 92.88 277 CYS A O 1
ATOM 2105 N N . SER A 1 278 ? 14.705 -25.571 -9.967 1.00 92.06 278 SER A N 1
ATOM 2106 C CA . SER A 1 278 ? 15.746 -25.011 -10.835 1.00 92.06 278 SER A CA 1
ATOM 2107 C C . SER A 1 278 ? 16.051 -23.526 -10.578 1.00 92.06 278 SER A C 1
ATOM 2109 O O . SER A 1 278 ? 16.517 -22.822 -11.472 1.00 92.06 278 SER A O 1
ATOM 2111 N N . GLY A 1 279 ? 15.768 -23.028 -9.366 1.00 89.50 279 GLY A N 1
ATOM 2112 C CA . GLY A 1 279 ? 15.900 -21.614 -8.996 1.00 89.50 279 GLY A CA 1
ATOM 2113 C C . GLY A 1 279 ? 14.857 -20.675 -9.623 1.00 89.50 279 GLY A C 1
ATOM 2114 O O . GLY A 1 279 ? 14.937 -19.465 -9.423 1.00 89.50 279 GLY A O 1
ATOM 2115 N N . ASN A 1 280 ? 13.877 -21.208 -10.357 1.00 91.06 280 ASN A N 1
ATOM 2116 C CA . ASN A 1 280 ? 12.878 -20.449 -11.115 1.00 91.06 280 ASN A CA 1
ATOM 2117 C C . ASN A 1 280 ? 11.442 -20.697 -10.623 1.00 91.06 280 ASN A C 1
ATOM 2119 O O . ASN A 1 280 ? 10.472 -20.501 -11.359 1.00 91.06 280 ASN A O 1
ATOM 2123 N N . GLY A 1 281 ? 11.293 -21.134 -9.377 1.00 90.44 281 GLY A N 1
ATOM 2124 C CA . GLY A 1 281 ? 10.001 -21.321 -8.737 1.00 90.44 281 GLY A CA 1
ATOM 2125 C C . GLY A 1 281 ? 10.117 -21.485 -7.229 1.00 90.44 281 GLY A C 1
ATOM 2126 O O . GLY A 1 281 ? 11.213 -21.529 -6.669 1.00 90.44 281 GLY A O 1
ATOM 2127 N N . LEU A 1 282 ? 8.963 -21.590 -6.577 1.00 90.00 282 LEU A N 1
ATOM 2128 C CA . LEU A 1 282 ? 8.853 -21.900 -5.156 1.00 90.00 282 LEU A CA 1
ATOM 2129 C C . LEU A 1 282 ? 8.556 -23.387 -4.966 1.00 90.00 282 LEU A C 1
ATOM 2131 O O . LEU A 1 282 ? 7.603 -23.917 -5.543 1.00 90.00 282 LEU A O 1
ATOM 2135 N N . CYS A 1 283 ? 9.359 -24.038 -4.122 1.00 91.31 283 CYS A N 1
ATOM 2136 C CA . CYS A 1 283 ? 9.119 -25.407 -3.683 1.00 91.31 283 CYS A CA 1
ATOM 2137 C C . CYS A 1 283 ? 7.985 -25.421 -2.650 1.00 91.31 283 CYS A C 1
ATOM 2139 O O . CYS A 1 283 ? 8.081 -24.790 -1.594 1.00 91.31 283 CYS A O 1
ATOM 2141 N N . LEU A 1 284 ? 6.884 -26.096 -2.973 1.00 89.50 284 LEU A N 1
ATOM 2142 C CA . LEU A 1 284 ? 5.715 -26.200 -2.103 1.00 89.50 284 LEU A CA 1
ATOM 2143 C C . LEU A 1 284 ? 5.849 -27.391 -1.148 1.00 89.50 284 LEU A C 1
ATOM 2145 O O . LEU A 1 284 ? 6.523 -28.373 -1.441 1.00 89.50 284 LEU A O 1
ATOM 2149 N N . ALA A 1 285 ? 5.121 -27.354 -0.030 1.00 85.94 285 ALA A N 1
ATOM 2150 C CA . ALA A 1 285 ? 5.171 -28.400 1.001 1.00 85.94 285 ALA A CA 1
ATOM 2151 C C . ALA A 1 285 ? 4.783 -29.812 0.511 1.00 85.94 285 ALA A C 1
ATOM 2153 O O . ALA A 1 285 ? 5.056 -30.797 1.187 1.00 85.94 285 ALA A O 1
ATOM 2154 N N . ASN A 1 286 ? 4.138 -29.926 -0.652 1.00 88.00 286 ASN A N 1
ATOM 2155 C CA . ASN A 1 286 ? 3.793 -31.200 -1.285 1.00 88.00 286 ASN A CA 1
ATOM 2156 C C . ASN A 1 286 ?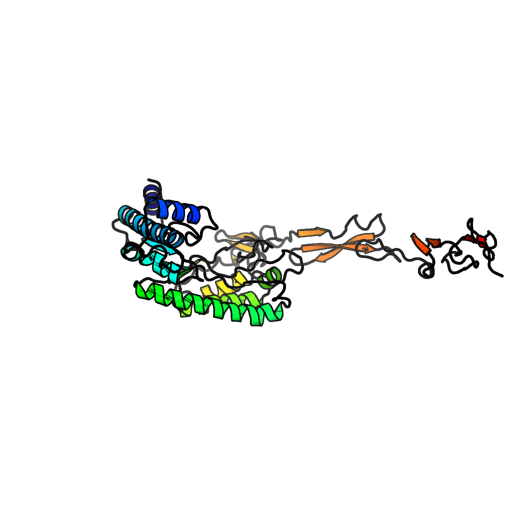 4.847 -31.690 -2.300 1.00 88.00 286 ASN A C 1
ATOM 2158 O O . ASN A 1 286 ? 4.545 -32.597 -3.075 1.00 88.00 286 ASN A O 1
ATOM 2162 N N . GLY A 1 287 ? 6.035 -31.077 -2.345 1.00 89.12 287 GLY A N 1
ATOM 2163 C CA . GLY A 1 287 ? 7.117 -31.437 -3.265 1.00 89.12 287 GLY A CA 1
ATOM 2164 C C . GLY A 1 287 ? 6.889 -30.997 -4.715 1.00 89.12 287 GLY A C 1
ATOM 2165 O O . GLY A 1 287 ? 7.586 -31.459 -5.612 1.00 89.12 287 GLY A O 1
ATOM 2166 N N . ARG A 1 288 ? 5.901 -30.133 -4.986 1.00 91.88 288 ARG A N 1
ATOM 2167 C CA . ARG A 1 288 ? 5.650 -29.580 -6.329 1.00 91.88 288 ARG A CA 1
ATOM 2168 C C . ARG A 1 288 ? 6.234 -28.181 -6.469 1.00 91.88 288 ARG A C 1
ATOM 2170 O O . ARG A 1 288 ? 6.273 -27.419 -5.505 1.00 91.88 288 ARG A O 1
ATOM 2177 N N . CYS A 1 289 ? 6.587 -27.822 -7.697 1.00 93.50 289 CYS A N 1
ATOM 2178 C CA . CYS A 1 289 ? 7.047 -26.483 -8.028 1.00 93.50 289 CYS A CA 1
ATOM 2179 C C . CYS A 1 289 ? 5.901 -25.558 -8.445 1.00 93.50 289 CYS A C 1
ATOM 2181 O O . CYS A 1 289 ? 5.070 -25.908 -9.285 1.00 93.50 289 CYS A O 1
ATOM 2183 N N . MET A 1 290 ? 5.881 -24.353 -7.874 1.00 92.75 290 MET A N 1
ATOM 2184 C CA . MET A 1 290 ? 5.133 -23.213 -8.402 1.00 92.75 290 MET A CA 1
ATOM 2185 C C . MET A 1 290 ? 6.106 -22.318 -9.166 1.00 92.75 290 MET A C 1
ATOM 2187 O O . MET A 1 290 ? 6.900 -21.606 -8.551 1.00 92.75 290 MET A O 1
ATOM 2191 N N . CYS A 1 291 ? 6.074 -22.383 -10.494 1.00 92.12 291 CYS A N 1
ATOM 2192 C CA . CYS A 1 291 ? 7.015 -21.644 -11.328 1.00 92.12 291 CYS A CA 1
ATOM 2193 C C . CYS A 1 291 ? 6.762 -20.145 -11.293 1.00 92.12 291 CYS A C 1
ATOM 2195 O O . CYS A 1 291 ? 5.613 -19.700 -11.275 1.00 92.12 291 CYS A O 1
ATOM 2197 N N . TYR A 1 292 ? 7.850 -19.379 -11.301 1.00 91.25 292 TYR A N 1
ATOM 2198 C CA . TYR A 1 292 ? 7.760 -17.944 -11.470 1.00 91.25 292 TYR A CA 1
ATOM 2199 C C . TYR A 1 292 ? 7.266 -17.599 -12.874 1.00 91.25 292 TYR A C 1
ATOM 2201 O O . TYR A 1 292 ? 7.495 -18.340 -13.831 1.00 91.25 292 TYR A O 1
ATOM 2209 N N . SER A 1 293 ? 6.637 -16.435 -13.007 1.00 86.19 293 SER A N 1
ATOM 2210 C CA . SER A 1 293 ? 6.175 -15.900 -14.280 1.00 86.19 293 SER A CA 1
ATOM 2211 C C . SER A 1 293 ? 7.322 -15.910 -15.289 1.00 86.19 293 SER A C 1
ATOM 2213 O O . SER A 1 293 ? 8.401 -15.375 -15.013 1.00 86.19 293 SER A O 1
ATOM 2215 N N . GLY A 1 294 ? 7.095 -16.536 -16.440 1.00 84.25 294 GLY A N 1
ATOM 2216 C CA . GLY A 1 294 ? 8.118 -16.767 -17.455 1.00 84.25 294 GLY A CA 1
ATOM 2217 C C . GLY A 1 294 ? 8.798 -18.136 -17.388 1.00 84.25 294 GLY A C 1
ATOM 2218 O O . GLY A 1 294 ? 9.691 -18.397 -18.190 1.00 84.25 294 GLY A O 1
ATOM 2219 N N . PHE A 1 295 ? 8.376 -19.026 -16.485 1.00 89.94 295 PHE A N 1
ATOM 2220 C CA . PHE A 1 295 ? 8.890 -20.390 -16.352 1.00 89.94 295 PHE A CA 1
ATOM 2221 C C . PHE A 1 295 ? 7.767 -21.426 -16.262 1.00 89.94 295 PHE A C 1
ATOM 2223 O O . PHE A 1 295 ? 6.632 -21.126 -15.902 1.00 89.94 295 PHE A O 1
ATOM 2230 N N . SER A 1 296 ? 8.078 -22.659 -16.646 1.00 91.75 296 SER A N 1
ATOM 2231 C CA . SER A 1 296 ? 7.132 -23.768 -16.755 1.00 91.75 296 SER A CA 1
ATOM 2232 C C . SER A 1 296 ? 7.849 -25.121 -16.679 1.00 91.75 296 SER A C 1
ATOM 2234 O O . SER A 1 296 ? 9.077 -25.184 -16.608 1.00 91.75 296 SER A O 1
ATOM 2236 N N . GLY A 1 297 ? 7.082 -26.210 -16.742 1.00 92.94 297 GLY A N 1
ATOM 2237 C CA . GLY A 1 297 ? 7.586 -27.569 -16.544 1.00 92.94 297 GLY A CA 1
ATOM 2238 C C . GLY A 1 297 ? 7.583 -27.975 -15.071 1.00 92.94 297 GLY A C 1
ATOM 2239 O O . GLY A 1 297 ? 7.364 -27.145 -14.190 1.00 92.94 297 GLY A O 1
ATOM 2240 N N . ASP A 1 298 ? 7.813 -29.261 -14.813 1.00 94.00 298 ASP A N 1
ATOM 2241 C CA . ASP A 1 298 ? 7.714 -29.834 -13.464 1.00 94.00 298 ASP A CA 1
ATOM 2242 C C . ASP A 1 298 ? 8.775 -29.282 -12.497 1.00 94.00 298 ASP A C 1
ATOM 2244 O O . ASP A 1 298 ? 8.534 -29.222 -11.293 1.00 94.00 298 ASP A O 1
ATOM 2248 N N . ASP A 1 299 ? 9.920 -28.840 -13.025 1.00 94.94 299 ASP A N 1
ATOM 2249 C CA . ASP A 1 299 ? 11.052 -28.265 -12.291 1.00 94.94 299 ASP A CA 1
ATOM 2250 C C . ASP A 1 299 ? 11.306 -26.782 -12.612 1.00 94.94 299 ASP A C 1
ATOM 2252 O O . ASP A 1 299 ? 12.342 -26.246 -12.231 1.00 94.94 299 ASP A O 1
ATOM 2256 N N . CYS A 1 300 ? 10.401 -26.122 -13.340 1.00 93.81 300 CYS A N 1
ATOM 2257 C CA . CYS A 1 300 ? 10.530 -24.723 -13.764 1.00 93.81 300 CYS A CA 1
ATOM 2258 C C . CYS A 1 300 ? 11.764 -24.398 -14.626 1.00 93.81 300 CYS A C 1
ATOM 2260 O O . CYS A 1 300 ? 12.164 -23.236 -14.726 1.00 93.81 300 CYS A O 1
ATOM 2262 N N . SER A 1 301 ? 12.372 -25.390 -15.280 1.00 93.00 301 SER A N 1
ATOM 2263 C CA . SER A 1 301 ? 13.495 -25.161 -16.200 1.00 93.00 301 SER A CA 1
ATOM 2264 C C . SER A 1 301 ? 13.064 -24.612 -17.568 1.00 93.00 301 SER A C 1
ATOM 2266 O O . SER A 1 301 ? 13.865 -23.969 -18.252 1.00 93.00 301 SER A O 1
ATOM 2268 N N . ASN A 1 302 ? 11.802 -24.803 -17.972 1.00 91.94 302 ASN A N 1
ATOM 2269 C CA . ASN A 1 302 ? 11.327 -24.388 -19.292 1.00 91.94 302 ASN A CA 1
ATOM 2270 C C . ASN A 1 302 ? 10.922 -22.913 -19.296 1.00 91.94 302 ASN A C 1
ATOM 2272 O O . ASN A 1 302 ? 9.940 -22.530 -18.661 1.00 91.94 302 ASN A O 1
ATOM 2276 N N . VAL A 1 303 ? 11.608 -22.091 -20.086 1.00 86.12 303 VAL A N 1
ATOM 2277 C CA . VAL A 1 303 ? 11.292 -20.662 -20.209 1.00 86.12 303 VAL A CA 1
ATOM 2278 C C . VAL A 1 303 ? 10.040 -20.443 -21.072 1.00 86.12 303 VAL A C 1
ATOM 2280 O O . VAL A 1 303 ? 9.978 -20.874 -22.224 1.00 86.12 303 VAL A O 1
ATOM 2283 N N . THR A 1 304 ? 9.053 -19.725 -20.535 1.00 83.88 304 THR A N 1
ATOM 2284 C CA . THR A 1 304 ? 7.873 -19.208 -21.246 1.00 83.88 304 THR A CA 1
ATOM 2285 C C . THR A 1 304 ? 8.034 -17.711 -21.476 1.00 83.88 304 THR A C 1
ATOM 2287 O O . THR A 1 304 ? 7.607 -16.876 -20.688 1.00 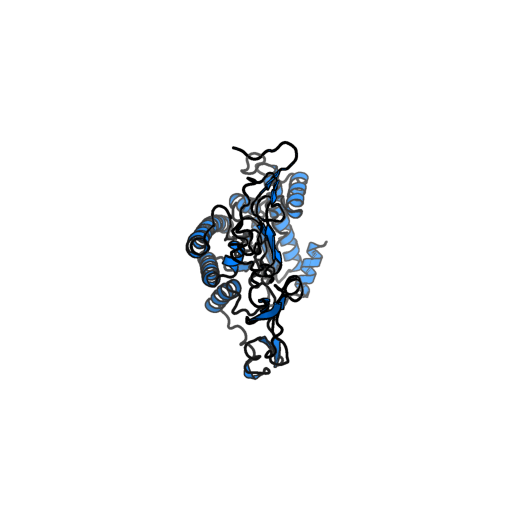83.88 304 THR A O 1
ATOM 2290 N N . TYR A 1 305 ? 8.700 -17.346 -22.566 1.00 80.62 305 TYR A N 1
ATOM 2291 C CA . TYR A 1 305 ? 8.947 -15.940 -22.862 1.00 80.62 305 TYR A CA 1
ATOM 2292 C C . TYR A 1 305 ? 7.647 -15.159 -23.087 1.00 80.62 305 TYR A C 1
ATOM 2294 O O . TYR A 1 305 ? 6.771 -15.578 -23.844 1.00 80.62 305 TYR A O 1
ATOM 2302 N N . VAL A 1 306 ? 7.573 -13.966 -22.500 1.00 77.31 306 VAL A N 1
ATOM 2303 C CA . VAL A 1 306 ? 6.685 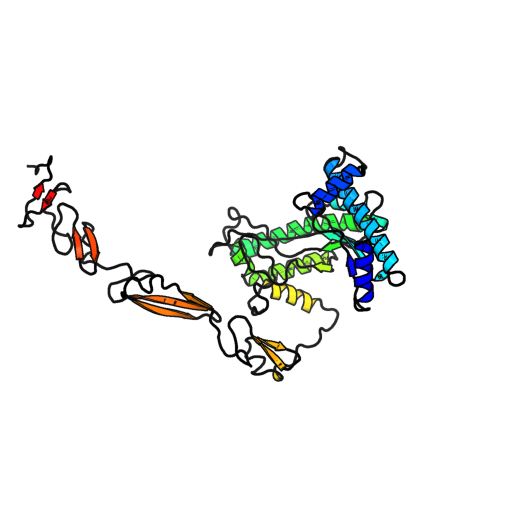-12.903 -22.964 1.00 77.31 306 VAL A CA 1
ATOM 2304 C C . VAL A 1 306 ? 7.263 -12.383 -24.277 1.00 77.31 306 VAL A C 1
ATOM 2306 O O . VAL A 1 306 ? 8.339 -11.778 -24.304 1.00 77.31 306 VAL A O 1
ATOM 2309 N N . GLU A 1 307 ? 6.571 -12.670 -25.375 1.00 84.19 307 GLU A N 1
ATOM 2310 C CA . GLU A 1 307 ? 6.991 -12.262 -26.713 1.00 84.19 307 GLU A CA 1
ATOM 2311 C C . GLU A 1 307 ? 6.664 -10.777 -26.930 1.00 84.19 307 GLU A C 1
ATOM 2313 O O . GLU A 1 307 ? 5.499 -10.375 -26.962 1.00 84.19 307 GLU A O 1
ATOM 2318 N N . VAL A 1 308 ? 7.699 -9.951 -27.088 1.00 80.50 308 VAL A N 1
ATOM 2319 C CA . VAL A 1 308 ? 7.562 -8.526 -27.414 1.00 80.50 308 VAL A CA 1
ATOM 2320 C C . VAL A 1 308 ? 7.946 -8.334 -28.871 1.00 80.50 308 VAL A C 1
ATOM 2322 O O . VAL A 1 308 ? 9.114 -8.435 -29.247 1.00 80.50 308 VAL A O 1
ATOM 2325 N N . TYR A 1 309 ? 6.952 -8.056 -29.708 1.00 82.00 309 TYR A N 1
ATOM 2326 C CA . TYR A 1 309 ? 7.155 -7.834 -31.134 1.00 82.00 309 TYR A CA 1
ATOM 2327 C C . TYR A 1 309 ? 7.317 -6.343 -31.429 1.00 82.00 309 TYR A C 1
ATOM 2329 O O . TYR A 1 309 ? 6.335 -5.637 -31.633 1.00 82.00 309 TYR A O 1
ATOM 2337 N N . ASN A 1 310 ? 8.567 -5.889 -31.545 1.00 80.12 310 ASN A N 1
ATOM 2338 C CA . ASN A 1 310 ? 8.906 -4.581 -32.122 1.00 80.12 310 ASN A CA 1
ATOM 2339 C C . ASN A 1 310 ? 9.181 -4.676 -33.630 1.00 80.12 310 ASN A C 1
ATOM 2341 O O . ASN A 1 310 ? 9.789 -3.803 -34.243 1.00 80.12 310 ASN A O 1
ATOM 2345 N N . CYS A 1 311 ? 8.710 -5.749 -34.252 1.00 78.06 311 CYS A N 1
ATOM 2346 C CA . CYS A 1 311 ? 8.674 -5.894 -35.691 1.00 78.06 311 CYS A CA 1
ATOM 2347 C C . CYS A 1 311 ? 7.303 -5.431 -36.168 1.00 78.06 311 CYS A C 1
ATOM 2349 O O . CYS A 1 311 ? 6.415 -6.272 -36.214 1.00 78.06 311 CYS A O 1
ATOM 2351 N N . GLY A 1 312 ? 7.142 -4.137 -36.483 1.00 65.69 312 GLY A N 1
ATOM 2352 C CA . GLY A 1 312 ? 5.885 -3.520 -36.948 1.00 65.69 312 GLY A CA 1
ATOM 2353 C C . GLY A 1 312 ? 5.210 -4.287 -38.097 1.00 65.69 312 GLY A C 1
ATOM 2354 O O . GLY A 1 312 ? 4.699 -5.382 -37.915 1.00 65.69 312 GLY A O 1
ATOM 2355 N N . TYR A 1 313 ? 5.204 -3.800 -39.331 1.00 54.66 313 TYR A N 1
ATOM 2356 C CA . TYR A 1 313 ? 4.771 -4.638 -40.467 1.00 54.66 313 TYR A CA 1
ATOM 2357 C C . TYR A 1 313 ? 5.908 -5.608 -40.843 1.00 54.66 313 TYR A C 1
ATOM 2359 O O . TYR A 1 313 ? 6.463 -5.489 -41.919 1.00 54.66 313 TYR A O 1
ATOM 2367 N N . LYS A 1 314 ? 6.382 -6.446 -39.899 1.00 56.56 314 LYS A N 1
ATOM 2368 C CA . LYS A 1 314 ? 7.523 -7.392 -40.001 1.00 56.56 314 LYS A CA 1
ATOM 2369 C C . LYS A 1 314 ? 8.535 -7.045 -41.102 1.00 56.56 314 LYS A C 1
ATOM 2371 O O . LYS A 1 314 ? 8.764 -7.796 -42.042 1.00 56.56 314 LYS A O 1
ATOM 2376 N N . CYS A 1 315 ? 9.143 -5.876 -40.885 1.00 59.44 315 CYS A N 1
ATOM 2377 C CA . CYS A 1 315 ? 10.181 -5.252 -41.703 1.00 59.44 315 CYS A CA 1
ATOM 2378 C C . CYS A 1 315 ? 9.660 -4.707 -43.051 1.00 59.44 315 CYS A C 1
ATOM 2380 O O . CYS A 1 315 ? 10.199 -4.914 -44.134 1.00 59.44 315 CYS A O 1
ATOM 2382 N N . THR A 1 316 ? 8.548 -3.998 -42.901 1.00 55.16 316 THR A N 1
ATOM 2383 C CA . THR A 1 316 ? 7.731 -3.176 -43.797 1.00 55.16 316 THR A CA 1
ATOM 2384 C C . THR A 1 316 ? 7.209 -3.800 -45.102 1.00 55.16 316 THR A C 1
ATOM 2386 O O . THR A 1 316 ? 6.003 -3.757 -45.265 1.00 55.16 316 THR A O 1
ATOM 2389 N N . PHE A 1 317 ? 7.989 -4.435 -45.981 1.00 57.53 317 PHE A N 1
ATOM 2390 C CA . PHE A 1 317 ? 7.482 -5.235 -47.128 1.00 57.53 317 PHE A CA 1
ATOM 2391 C C . PHE A 1 317 ? 8.605 -6.159 -47.635 1.00 57.53 317 PHE A C 1
ATOM 2393 O O . PHE A 1 317 ? 9.220 -5.901 -48.666 1.00 57.53 317 PHE A O 1
ATOM 2400 N N . ASP A 1 318 ? 8.965 -7.178 -46.850 1.00 71.62 318 ASP A N 1
ATOM 2401 C CA . ASP A 1 318 ? 10.103 -8.080 -47.111 1.00 71.62 318 ASP A CA 1
ATOM 2402 C C . ASP A 1 318 ? 11.479 -7.388 -47.200 1.00 71.62 318 ASP A C 1
ATOM 2404 O O . ASP A 1 318 ? 12.424 -7.946 -47.760 1.00 71.62 318 ASP A O 1
ATOM 2408 N N . GLN A 1 319 ? 11.651 -6.187 -46.634 1.00 79.25 319 GLN A N 1
ATOM 2409 C CA . GLN A 1 319 ? 12.936 -5.461 -46.642 1.00 79.25 319 GLN A CA 1
ATOM 2410 C C . GLN A 1 319 ? 13.853 -5.821 -45.463 1.00 79.25 319 GLN A C 1
ATOM 2412 O O . GLN A 1 319 ? 14.959 -5.294 -45.320 1.00 79.25 319 GLN A O 1
ATOM 2417 N N . GLY A 1 320 ? 13.424 -6.757 -44.622 1.00 84.12 320 GLY A N 1
ATOM 2418 C CA . GLY A 1 320 ? 14.228 -7.287 -43.535 1.00 84.12 320 GLY A CA 1
ATOM 2419 C C . GLY A 1 320 ? 13.621 -8.537 -42.919 1.00 84.12 320 GLY A C 1
ATOM 2420 O O . GLY A 1 320 ? 12.540 -8.982 -43.300 1.00 84.12 320 GLY A O 1
ATOM 2421 N N . TRP A 1 321 ? 14.328 -9.085 -41.940 1.00 88.25 321 TRP A N 1
ATOM 2422 C CA . TRP A 1 321 ? 13.917 -10.265 -41.192 1.00 88.25 321 TRP A CA 1
ATOM 2423 C C . TRP A 1 321 ? 13.623 -9.885 -39.747 1.00 88.25 321 TRP A C 1
ATOM 2425 O O . TRP A 1 321 ? 14.434 -9.238 -39.084 1.00 88.25 321 TRP A O 1
ATOM 2435 N N . CYS A 1 322 ? 12.452 -10.291 -39.260 1.00 88.62 322 CYS A N 1
ATOM 2436 C CA . CYS A 1 322 ? 12.085 -10.139 -37.860 1.00 88.62 322 CYS A CA 1
ATOM 2437 C C . CYS A 1 322 ? 12.719 -11.277 -37.059 1.00 88.62 322 CYS A C 1
ATOM 2439 O O . CYS A 1 322 ? 12.211 -12.399 -37.063 1.00 88.62 322 CYS A O 1
ATOM 2441 N N . ASN A 1 323 ? 13.826 -10.976 -36.388 1.00 89.00 323 ASN A N 1
ATOM 2442 C CA . ASN A 1 323 ? 14.594 -11.936 -35.612 1.00 89.00 323 ASN A CA 1
ATOM 2443 C C . ASN A 1 323 ? 14.569 -11.561 -34.134 1.00 89.00 323 ASN A C 1
ATOM 2445 O O . ASN A 1 323 ? 14.313 -10.415 -33.755 1.00 89.00 323 ASN A O 1
ATOM 2449 N N . VAL A 1 324 ? 14.871 -12.538 -33.287 1.00 90.12 324 VAL A N 1
ATOM 2450 C CA . VAL A 1 324 ? 15.091 -12.286 -31.866 1.00 90.12 324 VAL A CA 1
ATOM 2451 C C . VAL A 1 324 ? 16.323 -11.402 -31.717 1.00 90.12 324 VAL A C 1
ATOM 2453 O O . VAL A 1 324 ? 17.423 -11.796 -32.097 1.00 90.12 324 VAL A O 1
ATOM 2456 N N . SER A 1 325 ? 16.140 -10.204 -31.173 1.00 86.75 325 SER A N 1
ATOM 2457 C CA . SER A 1 325 ? 17.225 -9.242 -30.969 1.00 86.75 325 SER A CA 1
ATOM 2458 C C . SER A 1 325 ? 17.747 -9.251 -29.543 1.00 86.75 325 SER A C 1
ATOM 2460 O O . SER A 1 325 ? 18.901 -8.915 -29.292 1.00 86.75 325 SER A O 1
ATOM 2462 N N . THR A 1 326 ? 16.885 -9.572 -28.580 1.00 86.44 326 THR A N 1
ATOM 2463 C CA . THR A 1 326 ? 17.237 -9.536 -27.163 1.00 86.44 326 THR A CA 1
ATOM 2464 C C . THR A 1 326 ? 16.437 -10.587 -26.425 1.00 86.44 326 THR A C 1
ATOM 2466 O O . THR A 1 326 ? 15.219 -10.676 -26.574 1.00 86.44 326 THR A O 1
ATOM 2469 N N . ILE A 1 327 ? 17.138 -11.377 -25.620 1.00 83.00 327 ILE A N 1
ATOM 2470 C CA . ILE A 1 327 ? 16.543 -12.343 -24.709 1.00 83.00 327 ILE A CA 1
ATOM 2471 C C . ILE A 1 327 ? 16.917 -11.895 -23.303 1.00 83.00 327 ILE A C 1
ATOM 2473 O O . ILE A 1 327 ? 18.098 -11.821 -22.967 1.00 83.00 327 ILE A O 1
ATOM 2477 N N . THR A 1 328 ? 15.915 -11.572 -22.495 1.00 78.00 328 THR A N 1
ATOM 2478 C CA . THR A 1 328 ? 16.064 -11.442 -21.043 1.00 78.00 328 THR A CA 1
ATOM 2479 C C . THR A 1 328 ? 15.541 -12.714 -20.375 1.00 78.00 328 THR A C 1
ATOM 2481 O O . THR A 1 328 ? 15.075 -13.635 -21.047 1.00 78.00 328 THR A O 1
ATOM 2484 N N . LYS A 1 329 ? 15.586 -12.778 -19.039 1.00 69.69 329 LYS A N 1
ATOM 2485 C CA . LYS A 1 329 ? 15.107 -13.937 -18.269 1.00 69.69 329 LYS A CA 1
ATOM 2486 C C . LYS A 1 329 ? 13.648 -14.316 -18.581 1.00 69.69 329 LYS A C 1
ATOM 2488 O O . LYS A 1 329 ? 13.309 -15.488 -18.512 1.00 69.69 329 LYS A O 1
ATOM 2493 N N . ARG A 1 330 ? 12.803 -13.339 -18.941 1.00 71.56 330 ARG A N 1
ATOM 2494 C CA . ARG A 1 330 ? 11.354 -13.537 -19.158 1.00 71.56 330 ARG A CA 1
ATOM 2495 C C . ARG A 1 330 ? 10.818 -12.943 -20.454 1.00 71.56 330 ARG A C 1
ATOM 2497 O O . ARG A 1 330 ? 9.677 -13.207 -20.809 1.00 71.56 330 ARG A O 1
ATOM 2504 N N . THR A 1 331 ? 11.594 -12.122 -21.153 1.00 77.75 331 THR A N 1
ATOM 2505 C CA . THR A 1 331 ? 11.134 -11.419 -22.353 1.00 77.75 331 THR A CA 1
ATOM 2506 C C . THR A 1 331 ? 11.999 -11.796 -23.532 1.00 77.75 331 THR A C 1
ATOM 2508 O O . THR A 1 331 ? 13.228 -11.756 -23.457 1.00 77.75 331 THR A O 1
ATOM 2511 N N . ARG A 1 332 ? 11.348 -12.126 -24.640 1.00 86.38 332 ARG A N 1
ATOM 2512 C CA . ARG A 1 332 ? 12.009 -12.274 -25.927 1.00 86.38 332 ARG A CA 1
ATOM 2513 C C . ARG A 1 332 ? 11.538 -11.141 -26.822 1.00 86.38 332 ARG A C 1
ATOM 2515 O O . ARG A 1 332 ? 10.376 -11.086 -27.221 1.00 86.38 332 ARG A O 1
ATOM 2522 N N . THR A 1 333 ? 12.447 -10.215 -27.093 1.00 86.88 333 THR A N 1
ATOM 2523 C CA . THR A 1 333 ? 12.183 -9.068 -27.955 1.00 86.88 333 THR A CA 1
ATOM 2524 C C . THR A 1 333 ? 12.582 -9.412 -29.378 1.00 86.88 333 THR A C 1
ATOM 2526 O O . THR A 1 333 ? 13.708 -9.848 -29.639 1.00 86.88 333 THR A O 1
ATOM 2529 N N . TRP A 1 334 ? 11.660 -9.185 -30.302 1.00 90.19 334 TRP A N 1
ATOM 2530 C CA . TRP A 1 334 ? 11.875 -9.332 -31.732 1.00 90.19 334 TRP A CA 1
ATOM 2531 C C . TRP A 1 334 ? 12.065 -7.957 -32.365 1.00 90.19 334 TRP A C 1
ATOM 2533 O O . TRP A 1 334 ? 11.225 -7.075 -32.171 1.00 90.19 334 TRP A O 1
ATOM 2543 N N . SER A 1 335 ? 13.138 -7.796 -33.141 1.00 88.50 335 SER A N 1
ATOM 2544 C CA . SER A 1 335 ? 13.453 -6.567 -33.885 1.00 88.50 335 SER A CA 1
ATOM 2545 C C . SER A 1 335 ? 13.836 -6.883 -35.332 1.00 88.50 335 SER A C 1
ATOM 2547 O O . SER A 1 335 ? 14.133 -8.029 -35.678 1.00 88.50 335 SER A O 1
ATOM 2549 N N . CYS A 1 336 ? 13.842 -5.865 -36.192 1.00 88.25 336 CYS A N 1
ATOM 2550 C CA . CYS A 1 336 ? 14.175 -6.033 -37.602 1.00 88.25 336 CYS A CA 1
ATOM 2551 C C . CYS A 1 336 ? 15.687 -6.012 -37.874 1.00 88.25 336 CYS A C 1
ATOM 2553 O O . CYS A 1 336 ? 16.398 -5.100 -37.459 1.00 88.25 336 CYS A O 1
ATOM 2555 N N . THR A 1 337 ? 16.162 -6.990 -38.646 1.00 89.38 337 THR A N 1
ATOM 2556 C CA . THR A 1 337 ? 17.455 -6.957 -39.344 1.00 89.38 337 THR A CA 1
ATOM 2557 C C . THR A 1 337 ? 17.209 -6.589 -40.807 1.00 89.38 337 THR A C 1
ATOM 2559 O O . THR A 1 337 ? 16.540 -7.342 -41.512 1.00 89.38 337 THR A O 1
ATOM 2562 N N . CYS A 1 338 ? 17.716 -5.445 -41.271 1.00 85.19 338 CYS A N 1
ATOM 2563 C CA . CYS A 1 338 ? 17.438 -4.942 -42.621 1.00 85.19 338 CYS A CA 1
ATOM 2564 C C . CYS A 1 338 ? 18.344 -5.554 -43.695 1.00 85.19 338 CYS A C 1
ATOM 2566 O O . CYS A 1 338 ? 19.480 -5.946 -43.418 1.00 85.19 338 CYS A O 1
ATOM 2568 N N . LYS A 1 339 ? 17.845 -5.614 -44.936 1.00 85.25 339 LYS A N 1
ATOM 2569 C CA . LYS A 1 339 ? 18.655 -5.912 -46.127 1.00 85.25 339 LYS A CA 1
ATOM 2570 C C . LYS A 1 339 ? 19.750 -4.843 -46.335 1.00 85.25 339 LYS A C 1
ATOM 2572 O O . LYS A 1 339 ? 19.624 -3.730 -45.821 1.00 85.25 339 LYS A O 1
ATOM 2577 N N . PRO A 1 340 ? 20.824 -5.147 -47.093 1.00 81.25 340 PRO A N 1
ATOM 2578 C CA . PRO A 1 340 ? 21.899 -4.190 -47.359 1.00 81.25 340 PRO A CA 1
ATOM 2579 C C . PRO A 1 340 ? 21.387 -2.852 -47.918 1.00 81.25 340 PRO A C 1
ATOM 2581 O O . PRO A 1 340 ? 20.542 -2.837 -48.810 1.00 81.25 340 PRO A O 1
ATOM 2584 N N . ASN A 1 341 ? 21.946 -1.740 -47.425 1.00 73.06 341 ASN A N 1
ATOM 2585 C CA . ASN A 1 341 ? 21.606 -0.352 -47.793 1.00 73.06 341 ASN A CA 1
ATOM 2586 C C . ASN A 1 341 ? 20.195 0.126 -47.389 1.00 73.06 341 ASN A C 1
ATOM 2588 O O . ASN A 1 341 ? 19.736 1.164 -47.871 1.00 73.06 341 ASN A O 1
ATOM 2592 N N . ILE A 1 342 ? 19.536 -0.593 -46.476 1.00 76.69 342 ILE A N 1
ATOM 2593 C CA . ILE A 1 342 ? 18.276 -0.198 -45.837 1.00 76.69 342 ILE A CA 1
ATOM 2594 C C . ILE A 1 342 ? 18.500 -0.125 -44.324 1.00 76.69 342 ILE A C 1
ATOM 2596 O O . ILE A 1 342 ? 19.194 -0.961 -43.747 1.00 76.69 342 ILE A O 1
ATOM 2600 N N . THR A 1 343 ? 17.937 0.885 -43.667 1.00 74.00 343 THR A N 1
ATOM 2601 C CA . THR A 1 343 ? 18.131 1.149 -42.234 1.00 74.00 343 THR A CA 1
ATOM 2602 C C . THR A 1 343 ? 16.819 1.551 -41.541 1.00 74.00 343 THR A C 1
ATOM 2604 O O . THR A 1 343 ? 15.742 1.556 -42.144 1.00 74.00 343 THR A O 1
ATOM 2607 N N . GLY A 1 344 ? 16.893 1.857 -40.243 1.00 73.25 344 GLY A N 1
ATOM 2608 C CA . GLY A 1 344 ? 15.748 2.243 -39.416 1.00 73.25 344 GLY A CA 1
ATOM 2609 C C . GLY A 1 344 ? 15.117 1.077 -38.651 1.00 73.25 344 GLY A C 1
ATOM 2610 O O . GLY A 1 344 ? 15.288 -0.088 -39.002 1.00 73.25 344 GLY A O 1
ATOM 2611 N N . LEU A 1 345 ? 14.366 1.406 -37.595 1.00 74.19 345 LEU A N 1
ATOM 2612 C CA . LEU A 1 345 ? 13.800 0.443 -36.636 1.00 74.19 345 LEU A CA 1
ATOM 2613 C C . LEU A 1 345 ? 12.869 -0.599 -37.290 1.00 74.19 345 LEU A C 1
ATOM 2615 O O . LEU A 1 345 ? 12.747 -1.718 -36.799 1.00 74.19 345 LEU A O 1
ATOM 2619 N N . THR A 1 346 ? 12.245 -0.245 -38.416 1.00 79.88 346 THR A N 1
ATOM 2620 C CA . THR A 1 346 ? 11.316 -1.094 -39.182 1.00 79.88 346 THR A CA 1
ATOM 2621 C C . THR A 1 346 ? 11.769 -1.354 -40.629 1.00 79.88 346 THR A C 1
ATOM 2623 O O . THR A 1 346 ? 10.955 -1.795 -41.440 1.00 79.88 346 THR A O 1
ATOM 2626 N N . CYS A 1 347 ? 13.043 -1.105 -40.968 1.00 80.50 347 CYS A N 1
ATOM 2627 C CA . CYS A 1 347 ? 13.603 -1.229 -42.328 1.00 80.50 347 CYS A CA 1
ATOM 2628 C C . CYS A 1 347 ? 12.866 -0.410 -43.395 1.00 80.50 347 CYS A C 1
ATOM 2630 O O . CYS A 1 347 ? 12.543 -0.912 -44.468 1.00 80.50 347 CYS A O 1
ATOM 2632 N N . SER A 1 348 ? 12.575 0.851 -43.075 1.00 75.38 348 SER A N 1
ATOM 2633 C CA . SER A 1 348 ? 11.853 1.780 -43.951 1.00 75.38 348 SER A CA 1
ATOM 2634 C C . SER A 1 348 ? 12.726 2.902 -44.520 1.00 75.38 348 SER A C 1
ATOM 2636 O O . SER A 1 348 ? 12.220 3.730 -45.267 1.00 75.38 348 SER A O 1
ATOM 2638 N N . ILE A 1 349 ? 14.009 2.977 -44.152 1.00 75.06 349 ILE A N 1
ATOM 2639 C CA . ILE A 1 349 ? 14.917 4.038 -44.604 1.00 75.06 349 ILE A CA 1
ATOM 2640 C C . ILE A 1 349 ? 15.814 3.474 -45.710 1.00 75.06 349 ILE A C 1
ATOM 2642 O O . ILE A 1 349 ? 16.739 2.715 -45.421 1.00 75.06 349 ILE A O 1
ATOM 2646 N N . VAL A 1 350 ? 15.545 3.830 -46.966 1.00 72.19 350 VAL A N 1
ATOM 2647 C CA . VAL A 1 350 ? 16.346 3.454 -48.147 1.00 72.19 350 VAL A CA 1
ATOM 2648 C C . VAL A 1 350 ? 17.465 4.466 -48.414 1.00 72.19 350 VAL A C 1
ATOM 2650 O O . VAL A 1 350 ? 17.307 5.660 -48.169 1.00 72.19 350 VAL A O 1
ATOM 2653 N N . SER A 1 351 ? 18.611 3.994 -48.914 1.00 72.75 351 SER A N 1
ATOM 2654 C CA . SER A 1 351 ? 19.719 4.850 -49.356 1.00 72.75 351 SER A CA 1
ATOM 2655 C C . SER A 1 351 ? 19.628 5.144 -50.859 1.00 72.75 351 SER A C 1
ATOM 2657 O O . SER A 1 351 ? 19.507 4.226 -51.674 1.00 72.75 351 SER A O 1
ATOM 2659 N N . CYS A 1 352 ? 19.731 6.427 -51.219 1.00 78.38 352 CYS A N 1
ATOM 2660 C CA . CYS A 1 352 ? 19.868 6.902 -52.596 1.00 78.38 352 CYS A CA 1
ATOM 2661 C C . CYS A 1 352 ? 21.284 7.443 -52.861 1.00 78.38 352 CYS A C 1
ATOM 2663 O O . CYS A 1 352 ? 21.961 7.874 -51.921 1.00 78.38 352 CYS A O 1
ATOM 2665 N N . PRO A 1 353 ? 21.747 7.466 -54.126 1.00 79.62 353 PRO A N 1
ATOM 2666 C CA . PRO A 1 353 ? 23.078 7.953 -54.464 1.00 79.62 353 PRO A CA 1
ATOM 2667 C C . PRO A 1 353 ? 23.199 9.422 -54.050 1.00 79.62 353 PRO A C 1
ATOM 2669 O O . PRO A 1 353 ? 22.306 10.220 -54.333 1.00 79.62 353 PRO A O 1
ATOM 2672 N N . ASN A 1 354 ? 24.266 9.759 -53.321 1.00 82.50 354 ASN A N 1
ATOM 2673 C CA . ASN A 1 354 ? 24.538 11.110 -52.814 1.00 82.50 354 ASN A CA 1
ATOM 2674 C C . ASN A 1 354 ? 23.351 11.776 -52.080 1.00 82.50 354 ASN A C 1
ATOM 2676 O O . ASN A 1 354 ? 23.261 13.001 -52.057 1.00 82.50 354 ASN A O 1
ATOM 2680 N N . ASN A 1 355 ? 22.427 10.995 -51.497 1.00 82.00 355 ASN A N 1
ATOM 2681 C CA . ASN A 1 355 ? 21.163 11.486 -50.923 1.00 82.00 355 ASN A CA 1
ATOM 2682 C C . ASN A 1 355 ? 20.364 12.384 -51.888 1.00 82.00 355 ASN A C 1
ATOM 2684 O O . ASN A 1 355 ? 19.834 13.420 -51.486 1.00 82.00 355 ASN A O 1
ATOM 2688 N N . CYS A 1 356 ? 20.326 12.021 -53.175 1.00 87.44 356 CYS A N 1
ATOM 2689 C CA . CYS A 1 356 ? 19.720 12.833 -54.234 1.00 87.44 356 CYS A CA 1
ATOM 2690 C C . CYS A 1 356 ? 20.267 14.275 -54.269 1.00 87.44 356 CYS A C 1
ATOM 2692 O O . CYS A 1 356 ? 19.541 15.208 -54.604 1.00 87.44 356 CYS A O 1
ATOM 2694 N N . ASN A 1 357 ? 21.524 14.464 -53.837 1.00 89.06 357 ASN A N 1
ATOM 2695 C CA . ASN A 1 357 ? 22.199 15.750 -53.626 1.00 89.06 357 ASN A CA 1
ATOM 2696 C C . ASN A 1 357 ? 21.366 16.783 -52.850 1.00 89.06 357 ASN A C 1
ATOM 2698 O O . ASN A 1 357 ? 21.587 17.981 -52.998 1.00 89.06 357 ASN A O 1
ATOM 2702 N N . TRP A 1 358 ? 20.414 16.330 -52.024 1.00 87.81 358 TRP A N 1
ATOM 2703 C CA . TRP A 1 358 ? 19.421 17.176 -51.346 1.00 87.81 358 TRP A CA 1
ATOM 2704 C C . TRP A 1 358 ? 18.485 17.959 -52.286 1.00 87.81 358 TRP A C 1
ATOM 2706 O O . TRP A 1 358 ? 17.715 18.800 -51.829 1.00 87.81 358 TRP A O 1
ATOM 2716 N N . ASN A 1 359 ? 18.496 17.630 -53.579 1.00 90.50 359 ASN A N 1
ATOM 2717 C CA . ASN A 1 359 ? 17.700 18.239 -54.645 1.00 90.50 359 ASN A CA 1
ATOM 2718 C C . ASN A 1 359 ? 16.582 17.306 -55.143 1.00 90.50 359 ASN A C 1
ATOM 2720 O O . ASN A 1 359 ? 16.101 17.441 -56.269 1.00 90.50 359 ASN A O 1
ATOM 2724 N N . GLY A 1 360 ? 16.178 16.335 -54.328 1.00 87.88 360 GLY A N 1
ATOM 2725 C CA . GLY A 1 360 ? 15.089 15.421 -54.639 1.00 87.88 360 GLY A CA 1
ATOM 2726 C C . GLY A 1 360 ? 14.688 14.557 -53.451 1.00 87.88 360 GLY A C 1
ATOM 2727 O O . GLY A 1 360 ? 15.348 14.558 -52.410 1.00 87.88 360 GLY A O 1
ATOM 2728 N N . GLU A 1 361 ? 13.614 13.797 -53.633 1.00 84.50 361 GLU A N 1
ATOM 2729 C CA . GLU A 1 361 ? 13.143 12.794 -52.678 1.00 84.50 361 GLU A CA 1
ATOM 2730 C C . GLU A 1 361 ? 13.614 11.396 -53.096 1.00 84.50 361 GLU A C 1
ATOM 2732 O O . GLU A 1 361 ? 13.535 11.014 -54.266 1.00 84.50 361 GLU A O 1
ATOM 2737 N N . CYS A 1 362 ? 14.109 10.615 -52.134 1.00 80.38 362 CYS A N 1
ATOM 2738 C CA . CYS A 1 362 ? 14.483 9.220 -52.361 1.00 80.38 362 CYS A CA 1
ATOM 2739 C C . CYS A 1 362 ? 13.218 8.355 -52.334 1.00 80.38 362 CYS A C 1
ATOM 2741 O O . CYS A 1 362 ? 12.620 8.179 -51.272 1.00 80.38 362 CYS A O 1
ATOM 2743 N N . LEU A 1 363 ? 12.798 7.850 -53.495 1.00 74.88 363 LEU A N 1
ATOM 2744 C CA . LEU A 1 363 ? 11.545 7.100 -53.627 1.00 74.88 363 LEU A CA 1
ATOM 2745 C C . LEU A 1 363 ? 11.725 5.595 -53.409 1.00 74.88 363 LEU A C 1
ATOM 2747 O O . LEU A 1 363 ? 10.827 4.943 -52.884 1.00 74.88 363 LEU A O 1
ATOM 2751 N N . ASP A 1 364 ? 12.868 5.047 -53.823 1.00 69.44 364 ASP A N 1
ATOM 2752 C CA . ASP A 1 364 ? 13.224 3.633 -53.672 1.00 69.44 364 ASP A CA 1
ATOM 2753 C C . ASP A 1 364 ? 14.754 3.470 -53.724 1.00 69.44 364 ASP A C 1
ATOM 2755 O O . ASP A 1 364 ? 15.486 4.435 -53.966 1.00 69.44 364 ASP A O 1
ATOM 2759 N N . GLN A 1 365 ? 15.264 2.258 -53.511 1.00 72.44 365 GLN A N 1
ATOM 2760 C CA . GLN A 1 365 ? 16.691 1.956 -53.520 1.00 72.44 365 GLN A CA 1
ATOM 2761 C C . GLN A 1 365 ? 17.351 2.384 -54.841 1.00 72.44 365 GLN A C 1
ATOM 2763 O O . GLN A 1 365 ? 17.172 1.760 -55.886 1.00 72.44 365 GLN A O 1
ATOM 2768 N N . GLY A 1 366 ? 18.158 3.446 -54.781 1.00 74.94 366 GLY A N 1
ATOM 2769 C CA . GLY A 1 366 ? 18.838 3.988 -55.958 1.00 74.94 366 GLY A CA 1
ATOM 2770 C C . GLY A 1 366 ? 17.999 4.933 -56.829 1.00 74.94 366 GLY A C 1
ATOM 2771 O O . GLY A 1 366 ? 18.506 5.370 -57.860 1.00 74.94 366 GLY A O 1
ATOM 2772 N N . ILE A 1 367 ? 16.753 5.251 -56.453 1.00 82.00 367 ILE A N 1
ATOM 2773 C CA . ILE A 1 367 ? 15.819 6.042 -57.272 1.00 82.00 367 ILE A CA 1
ATOM 2774 C C . ILE A 1 367 ? 15.522 7.390 -56.612 1.00 82.00 367 ILE A C 1
ATOM 2776 O O . ILE A 1 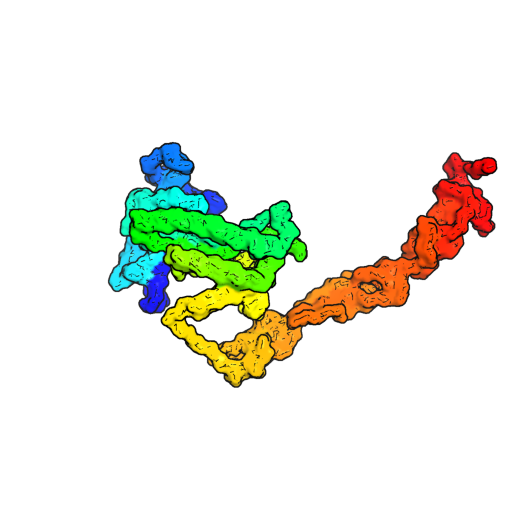367 ? 14.825 7.469 -55.599 1.00 82.00 367 ILE A O 1
ATOM 2780 N N . CYS A 1 368 ? 15.998 8.458 -57.249 1.00 85.94 368 CYS A N 1
ATOM 2781 C CA . CYS A 1 368 ? 15.710 9.834 -56.867 1.00 85.94 368 CYS A CA 1
ATOM 2782 C C . CYS A 1 368 ? 14.607 10.444 -57.737 1.00 85.94 368 CYS A C 1
ATOM 2784 O O . CYS A 1 368 ? 14.690 10.422 -58.966 1.00 85.94 368 CYS A O 1
ATOM 2786 N N . ALA A 1 369 ? 13.608 11.053 -57.103 1.00 90.00 369 ALA A N 1
ATOM 2787 C CA . ALA A 1 369 ? 12.707 11.996 -57.751 1.00 90.00 369 ALA A CA 1
ATOM 2788 C C . ALA A 1 369 ? 13.223 13.418 -57.543 1.00 90.00 369 ALA A C 1
ATOM 2790 O O . ALA A 1 369 ? 13.104 13.980 -56.457 1.00 90.00 369 ALA A O 1
ATOM 2791 N N . CYS A 1 370 ? 13.817 13.992 -58.586 1.00 89.50 370 CYS A N 1
ATOM 2792 C CA . CYS A 1 370 ? 14.401 15.326 -58.520 1.00 89.50 370 CYS A CA 1
ATOM 2793 C C . CYS A 1 370 ? 13.338 16.420 -58.433 1.00 89.50 370 CYS A C 1
ATOM 2795 O O . CYS A 1 370 ? 12.300 16.356 -59.098 1.00 89.50 370 CYS A O 1
ATOM 2797 N N . TYR A 1 371 ? 13.626 17.449 -57.641 1.00 89.81 371 TYR A N 1
ATOM 2798 C CA . TYR A 1 371 ? 12.824 18.661 -57.600 1.00 89.81 371 TYR A CA 1
ATOM 2799 C C . TYR A 1 371 ? 12.880 19.402 -58.948 1.00 89.81 371 TYR A C 1
ATOM 2801 O O . TYR A 1 371 ? 13.836 19.234 -59.715 1.00 89.81 371 TYR A O 1
ATOM 2809 N N . PRO A 1 372 ? 11.873 20.238 -59.260 1.00 87.06 372 PRO A N 1
ATOM 2810 C CA . PRO A 1 372 ? 11.857 21.034 -60.484 1.00 87.06 372 PRO A CA 1
ATOM 2811 C C . PRO A 1 372 ? 13.164 21.813 -60.693 1.00 87.06 372 PRO A C 1
ATOM 2813 O O . PRO A 1 372 ? 13.630 22.523 -59.805 1.00 87.06 372 PRO A O 1
ATOM 2816 N N . GLY A 1 373 ? 13.758 21.667 -61.879 1.00 86.62 373 GLY A N 1
ATOM 2817 C CA . GLY A 1 373 ? 15.039 22.283 -62.236 1.00 86.62 373 GLY A CA 1
ATOM 2818 C C . GLY A 1 373 ? 16.275 21.418 -62.025 1.00 86.62 373 GLY A C 1
ATOM 2819 O O . GLY A 1 373 ? 17.353 21.810 -62.470 1.00 86.62 373 GLY A O 1
ATOM 2820 N N . TYR A 1 374 ? 16.111 20.239 -61.429 1.00 91.56 374 TYR A N 1
ATOM 2821 C CA . TYR A 1 374 ? 17.180 19.268 -61.242 1.00 91.56 374 TYR A CA 1
ATOM 2822 C C . TYR A 1 374 ? 16.918 17.989 -62.037 1.00 91.56 374 TYR A C 1
ATOM 2824 O O . TYR A 1 374 ? 15.775 17.589 -62.268 1.00 91.56 374 TYR A O 1
ATOM 2832 N N . THR A 1 375 ? 17.991 17.342 -62.482 1.00 90.06 375 THR A N 1
ATOM 2833 C CA . THR A 1 375 ? 17.944 16.074 -63.219 1.00 90.06 375 THR A CA 1
ATOM 2834 C C . THR A 1 375 ? 19.194 15.228 -62.953 1.00 90.06 375 THR A C 1
ATOM 2836 O O . THR A 1 375 ? 20.090 15.617 -62.200 1.00 90.06 375 THR A O 1
ATOM 2839 N N . GLY A 1 376 ? 19.259 14.050 -63.568 1.00 88.44 376 GLY A N 1
ATOM 2840 C CA . GLY A 1 376 ? 20.308 13.055 -63.352 1.00 88.44 376 GLY A CA 1
ATOM 2841 C C . GLY A 1 376 ? 19.911 11.992 -62.327 1.00 88.44 376 GLY A C 1
ATOM 2842 O O . GLY A 1 376 ? 18.914 12.125 -61.624 1.00 88.44 376 GLY A O 1
ATOM 2843 N N . ALA A 1 377 ? 20.699 10.916 -62.258 1.00 86.81 377 ALA A N 1
ATOM 2844 C CA . ALA A 1 377 ? 20.404 9.751 -61.416 1.00 86.81 377 ALA A CA 1
ATOM 2845 C C . ALA A 1 377 ? 20.360 10.073 -59.909 1.00 86.81 377 ALA A C 1
ATOM 2847 O O . ALA A 1 377 ? 19.736 9.349 -59.140 1.00 86.81 377 ALA A O 1
ATOM 2848 N N . ASP A 1 378 ? 21.015 11.158 -59.502 1.00 89.81 378 ASP A N 1
ATOM 2849 C CA . ASP A 1 378 ? 21.124 11.624 -58.123 1.00 89.81 378 ASP A CA 1
ATOM 2850 C C . ASP A 1 378 ? 20.759 13.109 -57.968 1.00 89.81 378 ASP A C 1
ATOM 2852 O O . ASP A 1 378 ? 21.106 13.718 -56.962 1.00 89.81 378 ASP A O 1
ATOM 2856 N N . CYS A 1 379 ? 20.095 13.714 -58.958 1.00 92.06 379 CYS A N 1
ATOM 2857 C CA . CYS A 1 379 ? 19.693 15.127 -58.936 1.00 92.06 379 CYS A CA 1
ATOM 2858 C C . CYS A 1 379 ? 20.849 16.136 -58.783 1.00 92.06 379 CYS A C 1
ATOM 2860 O O . CYS A 1 379 ? 20.653 17.251 -58.296 1.00 92.06 379 CYS A O 1
ATOM 2862 N N . SER A 1 380 ? 22.064 15.762 -59.200 1.00 92.06 380 SER A N 1
ATOM 2863 C CA . SER A 1 380 ? 23.237 16.650 -59.195 1.00 92.06 380 SER A CA 1
ATOM 2864 C C . SER A 1 380 ? 23.231 17.699 -60.311 1.00 92.06 380 SER A C 1
ATOM 2866 O O . SER A 1 380 ? 23.953 18.692 -60.218 1.00 92.06 380 SER A O 1
ATOM 2868 N N . VAL A 1 381 ? 22.446 17.500 -61.374 1.00 91.56 381 VAL A N 1
ATOM 2869 C CA . VAL A 1 381 ? 22.462 18.381 -62.547 1.00 91.56 381 VAL A CA 1
ATOM 2870 C C . VAL A 1 381 ? 21.405 19.467 -62.397 1.00 91.56 381 VAL A C 1
ATOM 2872 O O . VAL A 1 381 ? 20.215 19.191 -62.531 1.00 91.56 381 VAL A O 1
ATOM 2875 N N . ASP A 1 382 ? 21.849 20.700 -62.164 1.00 90.81 382 ASP A N 1
ATOM 2876 C CA . ASP A 1 382 ? 21.020 21.907 -62.231 1.00 90.81 382 ASP A CA 1
ATOM 2877 C C . ASP A 1 382 ? 20.990 22.438 -63.671 1.00 90.81 382 ASP A C 1
ATOM 2879 O O . ASP A 1 382 ? 22.026 22.790 -64.241 1.00 90.81 382 ASP A O 1
ATOM 2883 N N . CYS A 1 383 ? 19.803 22.494 -64.274 1.00 88.19 383 CYS A N 1
ATOM 2884 C CA . CYS A 1 383 ? 19.613 23.030 -65.626 1.00 88.19 383 CYS A CA 1
ATOM 2885 C C . CYS A 1 383 ? 19.251 24.529 -65.643 1.00 88.19 383 CYS A C 1
ATOM 2887 O O . CYS A 1 383 ? 18.865 25.066 -66.688 1.00 88.19 383 CYS A O 1
ATOM 2889 N N . GLY A 1 384 ? 19.361 25.211 -64.498 1.00 85.00 384 GLY A N 1
ATOM 2890 C CA . GLY A 1 384 ? 19.190 26.654 -64.359 1.00 85.00 384 GLY A CA 1
ATOM 2891 C C . GLY A 1 384 ? 17.730 27.106 -64.321 1.00 85.00 384 GLY A C 1
ATOM 2892 O O . GLY A 1 384 ? 17.411 28.174 -64.843 1.00 85.00 384 GLY A O 1
ATOM 2893 N N . CYS A 1 385 ? 16.826 26.297 -63.755 1.00 85.62 385 CYS A N 1
ATOM 2894 C CA . CYS A 1 385 ? 15.401 26.649 -63.644 1.00 85.62 385 CYS A CA 1
ATOM 2895 C C . CYS A 1 385 ? 15.028 27.409 -62.364 1.00 85.62 385 CYS A C 1
ATOM 2897 O O . CYS A 1 385 ? 13.922 27.945 -62.291 1.00 85.62 385 CYS A O 1
ATOM 2899 N N . GLY A 1 386 ? 15.883 27.407 -61.335 1.00 82.44 386 GLY A N 1
ATOM 2900 C CA . GLY A 1 386 ? 15.609 28.095 -60.066 1.00 82.44 386 GLY A CA 1
ATOM 2901 C C . GLY A 1 386 ? 14.314 27.654 -59.366 1.00 82.44 386 GLY A C 1
ATOM 2902 O O . GLY A 1 386 ? 13.676 28.472 -58.712 1.00 82.44 386 GLY A O 1
ATOM 2903 N N . GLY A 1 387 ? 13.891 26.397 -59.546 1.00 82.06 387 GLY A N 1
ATOM 2904 C CA . GLY A 1 387 ? 12.667 25.844 -58.951 1.00 82.06 387 GLY A CA 1
ATOM 2905 C C . GLY A 1 387 ? 11.358 26.121 -59.707 1.00 82.06 387 GLY A C 1
ATOM 2906 O O . GLY A 1 387 ? 10.312 25.655 -59.264 1.00 82.06 387 GLY A O 1
ATOM 2907 N N . HIS A 1 388 ? 11.392 26.831 -60.844 1.00 84.69 388 HIS A N 1
ATOM 2908 C CA . HIS A 1 388 ? 10.197 27.238 -61.609 1.00 84.69 388 HIS A CA 1
ATOM 2909 C C . HIS A 1 388 ? 10.227 26.762 -63.067 1.00 84.69 388 HIS A C 1
ATOM 2911 O O . HIS A 1 388 ? 10.073 27.525 -64.028 1.00 84.69 388 HIS A O 1
ATOM 2917 N N . GLY A 1 389 ? 10.486 25.473 -63.235 1.00 85.19 389 GLY A N 1
ATOM 2918 C CA . GLY A 1 389 ? 10.488 24.815 -64.528 1.00 85.19 389 GLY A CA 1
ATOM 2919 C C . GLY A 1 389 ? 11.082 23.421 -64.442 1.00 85.19 389 GLY A C 1
ATOM 2920 O O . GLY A 1 389 ? 11.566 22.983 -63.398 1.00 85.19 389 GLY A O 1
ATOM 2921 N N . ARG A 1 390 ? 11.078 22.718 -65.570 1.00 88.25 390 ARG A N 1
ATOM 2922 C CA . ARG A 1 390 ? 11.681 21.385 -65.696 1.00 88.25 390 ARG A CA 1
ATOM 2923 C C . ARG A 1 390 ? 12.834 21.406 -66.683 1.00 88.25 390 ARG A C 1
ATOM 2925 O O . ARG A 1 390 ? 12.807 22.158 -67.657 1.00 88.25 390 ARG A O 1
ATOM 2932 N N . CYS A 1 391 ? 13.814 20.534 -66.484 1.00 88.94 391 CYS A N 1
ATOM 2933 C CA . CYS A 1 391 ? 14.905 20.407 -67.440 1.00 88.94 391 CYS A CA 1
ATOM 2934 C C . CYS A 1 391 ? 14.394 19.925 -68.801 1.00 88.94 391 CYS A C 1
ATOM 2936 O O . CYS A 1 391 ? 13.555 19.021 -68.897 1.00 88.94 391 CYS A O 1
ATOM 2938 N N . ALA A 1 392 ? 14.906 20.538 -69.865 1.00 86.00 392 ALA A N 1
ATOM 2939 C CA . ALA A 1 392 ? 14.728 20.043 -71.218 1.00 86.00 392 ALA A CA 1
ATOM 2940 C C . ALA A 1 392 ? 15.442 18.693 -71.393 1.00 86.00 392 ALA A C 1
ATOM 2942 O O . ALA A 1 392 ? 16.303 18.318 -70.601 1.00 86.00 392 ALA A O 1
ATOM 2943 N N . ALA A 1 393 ? 15.121 17.968 -72.468 1.00 82.94 393 ALA A N 1
ATOM 2944 C CA . ALA A 1 393 ? 15.680 16.636 -72.726 1.00 82.94 393 ALA A CA 1
ATOM 2945 C C . ALA A 1 393 ? 17.220 16.609 -72.853 1.00 82.94 393 ALA A C 1
ATOM 2947 O O . ALA A 1 393 ? 17.824 15.554 -72.706 1.00 82.94 393 ALA A O 1
ATOM 2948 N N . ASN A 1 394 ? 17.853 17.757 -73.120 1.00 83.38 394 ASN A N 1
ATOM 2949 C CA . ASN A 1 394 ? 19.310 17.905 -73.167 1.00 83.38 394 ASN A CA 1
ATOM 2950 C C . ASN A 1 394 ? 19.958 18.141 -71.789 1.00 83.38 394 ASN A C 1
ATOM 2952 O O . ASN A 1 394 ? 21.179 18.235 -71.719 1.00 83.38 394 ASN A O 1
ATOM 2956 N N . SER A 1 395 ? 19.163 18.265 -70.721 1.00 82.62 395 SER A N 1
ATOM 2957 C CA . SER A 1 395 ? 19.592 18.513 -69.336 1.00 82.62 395 SER A CA 1
ATOM 2958 C C . SER A 1 395 ? 20.398 19.799 -69.100 1.00 82.62 395 SER A C 1
ATOM 2960 O O . SER A 1 395 ? 20.893 20.006 -67.999 1.00 82.62 395 SER A O 1
ATOM 2962 N N . THR A 1 396 ? 20.514 20.680 -70.094 1.00 83.75 396 THR A N 1
ATOM 2963 C CA . THR A 1 396 ? 21.330 21.909 -70.034 1.00 83.75 396 THR A CA 1
ATOM 2964 C C . THR A 1 396 ? 20.513 23.187 -70.183 1.00 83.75 396 THR A C 1
ATOM 2966 O O . THR A 1 396 ? 21.062 24.284 -70.160 1.00 83.75 396 THR A O 1
ATOM 2969 N N . SER A 1 397 ? 19.198 23.064 -70.362 1.00 85.50 397 SER A N 1
ATOM 2970 C CA . SER A 1 397 ? 18.297 24.200 -70.548 1.00 85.50 397 SER A CA 1
ATOM 2971 C C . SER A 1 397 ? 16.985 23.996 -69.800 1.00 85.50 397 SER A C 1
ATOM 2973 O O . SER A 1 397 ? 16.552 22.859 -69.587 1.00 85.50 397 SER A O 1
ATOM 2975 N N . CYS A 1 398 ? 16.356 25.102 -69.400 1.00 87.81 398 CYS A N 1
ATOM 2976 C CA . CYS A 1 398 ? 15.110 25.086 -68.651 1.00 87.81 398 CYS A CA 1
ATOM 2977 C C . CYS A 1 398 ? 13.893 25.242 -69.566 1.00 87.81 398 CYS A C 1
ATOM 2979 O O . CYS A 1 398 ? 13.829 26.157 -70.387 1.00 87.81 398 CYS A O 1
ATOM 2981 N N . ILE A 1 399 ? 12.887 24.395 -69.365 1.00 90.06 399 ILE A N 1
ATOM 2982 C CA . ILE A 1 399 ? 11.521 24.633 -69.828 1.00 90.06 399 ILE A CA 1
ATOM 2983 C C . ILE A 1 399 ? 10.784 25.296 -68.662 1.00 90.06 399 ILE A C 1
ATOM 2985 O O . ILE A 1 399 ? 10.383 24.613 -67.719 1.00 90.06 399 ILE A O 1
ATOM 2989 N N . CYS A 1 400 ? 10.664 26.624 -68.710 1.00 88.50 400 CYS A N 1
ATOM 2990 C CA . CYS A 1 400 ? 10.060 27.414 -67.639 1.00 88.50 400 CYS A CA 1
ATOM 2991 C C . CYS A 1 400 ? 8.567 27.112 -67.466 1.00 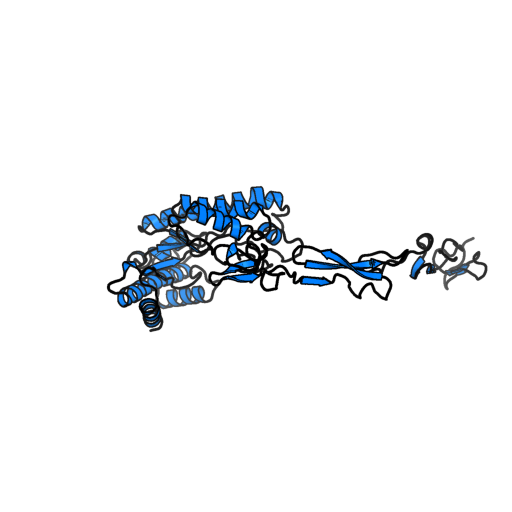88.50 400 CYS A C 1
ATOM 2993 O O . CYS A 1 400 ? 7.842 26.911 -68.446 1.00 88.50 400 CYS A O 1
ATOM 2995 N N . ASP A 1 401 ? 8.110 27.150 -66.217 1.00 88.00 401 ASP A N 1
ATOM 2996 C CA . ASP A 1 401 ? 6.687 27.122 -65.902 1.00 88.00 401 ASP A CA 1
ATOM 2997 C C . ASP A 1 401 ? 5.993 28.397 -66.399 1.00 88.00 401 ASP A C 1
ATOM 2999 O O . ASP A 1 401 ? 6.604 29.454 -66.588 1.00 88.00 401 ASP A O 1
ATOM 3003 N N . VAL A 1 402 ? 4.678 28.316 -66.605 1.00 86.25 402 VAL A N 1
ATOM 3004 C CA . VAL A 1 402 ? 3.878 29.462 -67.052 1.00 86.25 402 VAL A CA 1
ATOM 3005 C C . VAL A 1 402 ? 4.030 30.625 -66.064 1.00 86.25 402 VAL A C 1
ATOM 3007 O O . VAL A 1 402 ? 3.817 30.467 -64.866 1.00 86.25 402 VAL A O 1
ATOM 3010 N N . GLY A 1 403 ? 4.383 31.804 -66.584 1.00 86.44 403 GLY A N 1
ATOM 3011 C CA . GLY A 1 403 ? 4.645 33.007 -65.783 1.00 86.44 403 GLY A CA 1
ATOM 3012 C C . GLY A 1 403 ? 6.122 33.243 -65.452 1.00 86.44 403 GLY A C 1
ATOM 3013 O O . GLY A 1 403 ? 6.451 34.311 -64.939 1.00 86.44 403 GLY A O 1
ATOM 3014 N N . TRP A 1 404 ? 7.012 32.312 -65.805 1.00 82.38 404 TRP A N 1
ATOM 3015 C CA . TRP A 1 404 ? 8.454 32.410 -65.575 1.00 82.38 404 TRP A CA 1
ATOM 3016 C C . TRP A 1 404 ? 9.232 32.451 -66.894 1.00 82.38 404 TRP A C 1
ATOM 3018 O O . TRP A 1 404 ? 8.814 31.893 -67.908 1.00 82.38 404 TRP A O 1
ATOM 3028 N N . LYS A 1 405 ? 10.376 33.140 -66.890 1.00 83.69 405 LYS A N 1
ATOM 3029 C CA . LYS A 1 405 ? 11.318 33.199 -68.016 1.00 83.69 405 LYS A CA 1
ATOM 3030 C C . LYS A 1 405 ? 12.743 33.079 -67.491 1.00 83.69 405 LYS A C 1
ATOM 3032 O O . LYS A 1 405 ? 13.021 33.570 -66.398 1.00 83.69 405 LYS A O 1
ATOM 3037 N N . GLN A 1 406 ? 13.640 32.480 -68.271 1.00 76.31 406 GLN A N 1
ATOM 3038 C CA . GLN A 1 406 ? 15.066 32.514 -67.953 1.00 76.31 406 GLN A CA 1
ATOM 3039 C C . GLN A 1 406 ? 15.553 33.969 -67.914 1.00 76.31 406 GLN A C 1
ATOM 3041 O O . GLN A 1 406 ? 15.169 34.794 -68.752 1.00 76.31 406 GLN A O 1
ATOM 3046 N N . GLY A 1 407 ? 16.343 34.286 -66.886 1.00 72.38 407 GLY A N 1
ATOM 3047 C CA . GLY A 1 407 ? 17.036 35.566 -66.787 1.00 72.38 407 GLY A CA 1
ATOM 3048 C C . GLY A 1 407 ? 18.080 35.728 -67.902 1.00 72.38 407 GLY A C 1
ATOM 3049 O O . GLY A 1 407 ? 18.394 34.747 -68.578 1.00 72.38 407 GLY A O 1
ATOM 3050 N N . PRO A 1 408 ? 18.568 36.958 -68.129 1.00 59.97 408 PRO A N 1
ATOM 3051 C CA . PRO A 1 408 ? 19.684 37.214 -69.038 1.00 59.97 408 PRO A CA 1
ATOM 3052 C C . PRO A 1 408 ? 20.987 36.540 -68.598 1.00 59.97 408 PRO A C 1
ATOM 3054 O O . PRO A 1 408 ? 21.160 36.325 -67.374 1.00 59.97 408 PRO A O 1
#

InterPro domains:
  IPR000742 EGF-like domain [PS00022] (289-300)
  IPR000742 EGF-like domain [PS00022] (368-379)
  IPR000742 EGF-like domain [PS01186] (289-300)
  IPR000742 EGF-like domain [PS50026] (268-301)
  IPR000742 EGF-like domain [PS50026] (348-380)
  IPR000742 EGF-like domain [SM00181] (271-301)
  IPR000742 EGF-like domain [SM00181] (310-348)
  IPR000742 EGF-like domain [SM00181] (351-380)
  IPR017853 Glycoside hydrolase superfamily [SSF51445] (2-235)
  IPR052485 MEGF-related differentiation regulators [PTHR24052] (66-405)

Secondary structure (DSSP, 8-state):
-HHHHHHHHHHHHS-TT--EEEES-TTTTSSSSHHHHHHHHHHHHTT--SSGGGSTTHHHHHHHHHHHHHHHHHHHHHHHHHTTT-GGGEEEEEE--TT-HHHHHHHHHGGGGGGT--EEEE---B----TTT---HHHIIIIIHHHHHHHHHHHHHHHHHHHHHTT--EEEEEESB------STT-HHHHHHHSTTHHHHHHHHHHHHHHTT---EEES-SB---BTTB---SBSSTTS-GGG-HHHHHHHHHHHHH-SSPPPPPPPGGGSSTTTGGGSEEEPTTS-EEEPTTEESTTS-EE--EEEE--TTSSTTTSEEEEEEEE-SSEEEEEEEEPTTEETTTT-EE--GGGGGGSEEEEETTEEEEPTTEESTTS-EE-S-TTSEEE-TTSSSEEEPTT-----

Sequence (408 aa):
DYVTQFATAVRDTLRPDLRVYVEYGNELWHTGFPGGRYAQAMGLAMNLTEQGDKWYGGATNEARLCFTGQRTANISKIWKAVWAGHTERVIVVVSGQVSSNISSDKLLSCGNASKHIDALAIAPYFGSYNATRDTNLTIFMNTTLPAQINDIMEQVKRHVVVAAKYGKPLLAYEAGQGMAGDGSSTDLAIQANRDPAMAGIYRTYMEALAAVNISRIVHYSSIGSYTKYGSWGLMEAQDGDPSEAPKYQGLMSYINSSLTCALPDPPDPSTCPGPGCSGNGLCLANGRCMCYSGFSGDDCSNVTYVEVYNCGYKCTFDQGWCNVSTITKRTRTWSCTCKPNITGLTCSIVSCPNNCNWNGECLDQGICACYPGYTGADCSVDCGCGGHGRCAANSTSCICDVGWKQGP

Radius of gyration: 33.68 Å; chains: 1; bounding box: 54×70×101 Å

Foldseek 3Di:
DVLLVVLLVCVVPPDPPAADEDAPDPPLLDDPDPNVVVLLVVLVVVVQADCAQNQPVHNSSLSSLLSRLVVLLVSLVSSCVSCPVNSVRYAREYEDELQCLSSQLSSCPRVNSLVRHAAYEYALAFAEDDCVVCVDLCCCLPPVRVVRLVVSLVSVVSNLVSCVVSVHDYEYPEYYHWDAFAFDPSTSSLVNQQDLSVLVSLLVSQVSCVVSVHPHHDHHACEDADGNNTDRHQYPDPLADNVRRSSSNSVVVNCVVPDPDDDPDFPCLVLAPDSNLVSQFHQHPVRFTDGHAQFDDRSRPHGDAPEAELQDVPLVPPQWHFDFPDDDSHHTYTFTDGDPQFDDRSRPRHDEVCCLVVQFHDPHHQQTDGQAQFDDSSRPQGLQAPRAAHADPVSNHGPGHPPDDHDD